Protein 6W80 (pdb70)

Structure (mmCIF, N/CA/C/O backbone):
data_6W80
#
_entry.id   6W80
#
_cell.length_a   60.280
_cell.length_b   60.280
_cell.length_c   367.220
_cell.angle_alpha   90.000
_cell.angle_beta   90.000
_cell.angle_gamma   120.000
#
_symmetry.space_group_name_H-M   'P 65 2 2'
#
loop_
_entity.id
_entity.type
_entity.pdbx_description
1 polymer 'Glutamate-1-semialdehyde 2,1-aminomutase'
2 non-polymer "PYRIDOXAL-5'-PHOSPHATE"
3 water water
#
loop_
_atom_site.group_PDB
_atom_site.id
_atom_site.type_symbol
_atom_site.label_atom_id
_atom_site.label_alt_id
_atom_site.label_comp_id
_atom_site.label_asym_id
_atom_site.label_entity_id
_atom_site.label_seq_id
_atom_site.pdbx_PDB_ins_code
_atom_site.Cartn_x
_atom_site.Cartn_y
_atom_site.Cartn_z
_atom_site.occupancy
_atom_site.B_iso_or_equiv
_atom_site.auth_seq_id
_atom_site.auth_comp_id
_atom_site.auth_asym_id
_atom_site.auth_atom_id
_atom_site.pdbx_PDB_model_num
ATOM 1 N N . ALA A 1 2 ? -33.94425 -27.24061 -0.08973 1.000 49.23869 -6 ALA A N 1
ATOM 2 C CA . ALA A 1 2 ? -33.05541 -27.16260 -1.24370 1.000 46.06739 -6 ALA A CA 1
ATOM 3 C C . ALA A 1 2 ? -33.75593 -27.61547 -2.52665 1.000 47.25281 -6 ALA A C 1
ATOM 4 O O . ALA A 1 2 ? -34.71625 -28.38588 -2.47710 1.000 46.09211 -6 ALA A O 1
ATOM 6 N N . HIS A 1 3 ? -33.25190 -27.13223 -3.67022 1.000 41.44045 -5 HIS A N 1
ATOM 7 C CA . HIS A 1 3 ? -33.89863 -27.37829 -4.96047 1.000 42.19230 -5 HIS A CA 1
ATOM 8 C C . HIS A 1 3 ? -34.07258 -28.86432 -5.24461 1.000 42.16267 -5 HIS A C 1
ATOM 9 O O . HIS A 1 3 ? -35.05257 -29.25829 -5.88757 1.000 44.67652 -5 HIS A O 1
ATOM 16 N N . HIS A 1 4 ? -33.13658 -29.69748 -4.79887 1.000 43.54769 -4 HIS A N 1
ATOM 17 C CA . HIS A 1 4 ? -33.20538 -31.13747 -5.00868 1.000 49.34812 -4 HIS A CA 1
ATOM 18 C C . HIS A 1 4 ? -33.64134 -31.82063 -3.71873 1.000 47.23121 -4 HIS A C 1
ATOM 19 O O . HIS A 1 4 ? -33.15423 -31.48624 -2.63399 1.000 47.40388 -4 HIS A O 1
ATOM 26 N N . HIS A 1 5 ? -34.56149 -32.77924 -3.83905 1.000 46.21462 -3 HIS A N 1
ATOM 27 C CA . HIS A 1 5 ? -34.92314 -33.61422 -2.70029 1.000 47.17277 -3 HIS A CA 1
ATOM 28 C C . HIS A 1 5 ? -34.16340 -34.92856 -2.66644 1.000 59.51010 -3 HIS A C 1
ATOM 29 O O . HIS A 1 5 ? -33.99408 -35.49693 -1.58647 1.000 65.73351 -3 HIS A O 1
ATOM 36 N N . HIS A 1 6 ? -33.69541 -35.41213 -3.81514 1.000 59.36061 -2 HIS A N 1
ATOM 37 C CA . HIS A 1 6 ? -32.92805 -36.65122 -3.88641 1.000 61.87229 -2 HIS A CA 1
ATOM 38 C C . HIS A 1 6 ? -31.48940 -36.42630 -3.42378 1.000 63.04162 -2 HIS A C 1
ATOM 39 O O . HIS A 1 6 ? -30.72997 -37.37644 -3.23124 1.000 62.70378 -2 HIS A O 1
ATOM 46 N N . MET A 1 9 ? -27.75828 -31.59212 0.30377 1.000 56.21180 1 MET A N 1
ATOM 47 C CA . MET A 1 9 ? -26.56800 -30.83305 -0.07099 1.000 56.16221 1 MET A CA 1
ATOM 48 C C . MET A 1 9 ? -26.19509 -30.99586 -1.53810 1.000 58.17564 1 MET A C 1
ATOM 49 O O . MET A 1 9 ? -25.02662 -31.22258 -1.85859 1.000 66.19179 1 MET A O 1
ATOM 54 N N . ASN A 1 10 ? -27.16976 -30.89398 -2.43492 1.000 45.95701 2 ASN A N 1
ATOM 55 C CA . ASN A 1 10 ? -26.82272 -30.71191 -3.83322 1.000 35.89963 2 ASN A CA 1
ATOM 56 C C . ASN A 1 10 ? -26.14954 -29.35354 -3.99901 1.000 32.59707 2 ASN A C 1
ATOM 57 O O . ASN A 1 10 ? -26.54888 -28.36076 -3.38127 1.000 34.82262 2 ASN A O 1
ATOM 59 N N . HIS A 1 11 ? -25.10953 -29.31383 -4.82124 1.000 28.88380 3 HIS A N 1
ATOM 60 C CA . HIS A 1 11 ? -24.40115 -28.07084 -5.08433 1.000 26.32392 3 HIS A CA 1
ATOM 61 C C . HIS A 1 11 ? -24.33926 -27.76357 -6.57798 1.000 23.39776 3 HIS A C 1
ATOM 62 O O . HIS A 1 11 ? -23.40162 -27.12530 -7.03744 1.000 24.37371 3 HIS A O 1
ATOM 69 N N . ASP A 1 12 ? -25.34922 -28.18664 -7.35116 1.000 22.87730 4 ASP A N 1
ATOM 70 C CA . ASP A 1 12 ? -25.30592 -27.99728 -8.80258 1.000 23.03789 4 ASP A CA 1
ATOM 71 C C . ASP A 1 12 ? -25.19935 -26.52631 -9.19107 1.000 20.78265 4 ASP A C 1
ATOM 72 O O . ASP A 1 12 ? -24.45384 -26.17432 -10.11764 1.000 20.43866 4 ASP A O 1
ATOM 77 N N . GLN A 1 13 ? -25.97494 -25.65675 -8.53664 1.000 20.46677 5 GLN A N 1
ATOM 78 C CA . GLN A 1 13 ? -25.97229 -24.25746 -8.93852 1.000 18.76490 5 GLN A CA 1
ATOM 79 C C . GLN A 1 13 ? -24.66323 -23.58540 -8.53980 1.000 17.19704 5 GLN A C 1
ATOM 80 O O . GLN A 1 13 ? -24.09843 -22.79233 -9.30794 1.000 18.98200 5 GLN A O 1
ATOM 86 N N . SER A 1 14 ? -24.14941 -23.90700 -7.34948 1.000 18.51924 6 SER A N 1
ATOM 87 C CA . SER A 1 14 ? -22.84757 -23.38290 -6.95933 1.000 16.63063 6 SER A CA 1
ATOM 88 C C . SER A 1 14 ? -21.76081 -23.87685 -7.89590 1.000 16.70429 6 SER A C 1
ATOM 89 O O . SER A 1 14 ? -20.88257 -23.10600 -8.29073 1.000 19.33019 6 SER A O 1
ATOM 92 N N . HIS A 1 15 ? -21.80688 -25.16161 -8.26736 1.000 19.32215 7 HIS A N 1
ATOM 93 C CA . HIS A 1 15 ? -20.79577 -25.70611 -9.16747 1.000 19.68230 7 HIS A CA 1
ATOM 94 C C . HIS A 1 15 ? -20.79219 -24.98799 -10.50906 1.000 19.70209 7 HIS A C 1
ATOM 95 O O . HIS A 1 15 ? -19.72543 -24.65934 -11.03630 1.000 20.20965 7 HIS A O 1
ATOM 102 N N . ALA A 1 16 ? -21.97659 -24.72822 -11.07706 1.000 18.86109 8 ALA A N 1
ATOM 103 C CA . ALA A 1 16 ? -22.04571 -24.02467 -12.35477 1.000 19.41058 8 ALA A CA 1
ATOM 104 C C . ALA A 1 16 ? -21.47216 -22.61728 -12.21807 1.000 17.59203 8 ALA A C 1
ATOM 105 O O . ALA A 1 16 ? -20.71189 -22.15604 -13.07998 1.000 20.52731 8 ALA A O 1
ATOM 107 N N . LEU A 1 17 ? -21.82921 -21.91744 -11.13786 1.000 17.26354 9 LEU A N 1
ATOM 108 C CA . LEU A 1 17 ? -21.29566 -20.57673 -10.94005 1.000 18.18088 9 LEU A CA 1
ATOM 109 C C . LEU A 1 17 ? -19.79419 -20.61321 -10.72490 1.000 17.19669 9 LEU A C 1
ATOM 110 O O . LEU A 1 17 ? -19.06800 -19.78092 -11.27897 1.000 17.41497 9 LEU A O 1
ATOM 115 N N . PHE A 1 18 ? -19.30634 -21.56565 -9.92351 1.000 16.61031 10 PHE A N 1
ATOM 116 C CA . PHE A 1 18 ? -17.87517 -21.62009 -9.65022 1.000 17.19697 10 PHE A CA 1
ATOM 117 C C . PHE A 1 18 ? -17.07639 -21.95386 -10.90658 1.000 16.08702 10 PHE A C 1
ATOM 118 O O . PHE A 1 18 ? -16.00069 -21.38749 -11.13078 1.000 17.79133 10 PHE A O 1
ATOM 126 N N . SER A 1 19 ? -17.59866 -22.82902 -11.76295 1.000 17.51108 11 SER A N 1
ATOM 127 C CA A SER A 1 19 ? -16.88946 -23.15612 -12.99629 0.417 19.77119 11 SER A CA 1
ATOM 128 C CA B SER A 1 19 ? -16.88744 -23.15707 -12.99590 0.583 20.04980 11 SER A CA 1
ATOM 129 C C . SER A 1 19 ? -16.74824 -21.92888 -13.88460 1.000 18.30229 11 SER A C 1
ATOM 130 O O . SER A 1 19 ? -15.68415 -21.69947 -14.48132 1.000 21.21308 11 SER A O 1
ATOM 135 N N . ARG A 1 20 ? -17.81895 -21.13462 -13.99723 1.000 19.36658 12 ARG A N 1
ATOM 136 C CA . ARG A 1 20 ? -17.72492 -19.89947 -14.75909 1.000 19.99096 12 ARG A CA 1
ATOM 137 C C . ARG A 1 20 ? -16.77153 -18.92732 -14.08501 1.000 16.68158 12 ARG A C 1
ATOM 138 O O . ARG A 1 20 ? -15.96084 -18.27422 -14.75229 1.000 18.96410 12 ARG A O 1
ATOM 146 N N . ALA A 1 21 ? -16.83922 -18.83635 -12.75386 1.000 17.17516 13 ALA A N 1
ATOM 147 C CA . ALA A 1 21 ? -16.01641 -17.86831 -12.04014 1.000 16.34562 13 ALA A CA 1
ATOM 148 C C . ALA A 1 21 ? -14.53841 -18.16228 -12.21367 1.000 16.15066 13 ALA A C 1
ATOM 149 O O . ALA A 1 21 ? -13.72626 -17.23944 -12.28995 1.000 15.14627 13 ALA A O 1
ATOM 151 N N . GLN A 1 22 ? -14.16237 -19.44691 -12.28988 1.000 16.19771 14 GLN A N 1
ATOM 152 C CA . GLN A 1 22 ? -12.74455 -19.77521 -12.39603 1.000 16.72119 14 GLN A CA 1
ATOM 153 C C . GLN A 1 22 ? -12.12301 -19.23106 -13.67298 1.000 17.26729 14 GLN A C 1
ATOM 154 O O . GLN A 1 22 ? -10.90801 -19.02456 -13.72397 1.000 18.43210 14 GLN A O 1
ATOM 160 N N . GLN A 1 23 ? -12.93105 -19.01669 -14.71916 1.000 17.98993 15 GLN A N 1
ATOM 161 C CA . GLN A 1 23 ? -12.42540 -18.46467 -15.97360 1.000 20.15209 15 GLN A CA 1
ATOM 162 C C . GLN A 1 23 ? -12.28745 -16.95209 -15.92517 1.000 17.04643 15 GLN A C 1
ATOM 163 O O . GLN A 1 23 ? -11.55800 -16.38030 -16.74343 1.000 19.93595 15 GLN A O 1
ATOM 169 N N . LEU A 1 24 ? -12.93879 -16.30250 -14.96703 1.000 15.81741 16 LEU A N 1
ATOM 170 C CA . LEU A 1 24 ? -13.12213 -14.86371 -14.97955 1.000 15.34057 16 LEU A CA 1
ATOM 171 C C . LEU A 1 24 ? -12.48085 -14.14015 -13.81168 1.000 14.22289 16 LEU A C 1
ATOM 172 O O . LEU A 1 24 ? -12.21754 -12.93721 -13.93794 1.000 15.56405 16 LEU A O 1
ATOM 177 N N . LEU A 1 25 ? -12.20706 -14.83274 -12.69997 1.000 14.66474 17 LEU A N 1
ATOM 178 C CA . LEU A 1 25 ? -11.61743 -14.28089 -11.47691 1.000 14.89939 17 LEU A CA 1
ATOM 179 C C . LEU A 1 25 ? -10.46867 -15.19880 -11.07136 1.000 15.66095 17 LEU A C 1
ATOM 180 O O . LEU A 1 25 ? -10.57962 -16.42787 -11.26673 1.000 15.60662 17 LEU A O 1
ATOM 185 N N . PRO A 1 26 ? -9.36272 -14.67253 -10.51389 1.000 14.79850 18 PRO A N 1
ATOM 186 C CA . PRO A 1 26 ? -8.27254 -15.58247 -10.10446 1.000 15.25551 18 PRO A CA 1
ATOM 187 C C . PRO A 1 26 ? -8.75463 -16.55895 -9.04995 1.000 14.84883 18 PRO A C 1
ATOM 188 O O . PRO A 1 26 ? -9.21530 -16.15846 -7.97441 1.000 15.26632 18 PRO A O 1
ATOM 192 N N . GLY A 1 27 ? -8.64635 -17.84812 -9.36911 1.000 16.14258 19 GLY A N 1
ATOM 193 C CA . GLY A 1 27 ? -9.13354 -18.86942 -8.46597 1.000 14.63962 19 GLY A CA 1
ATOM 194 C C . GLY A 1 27 ? -10.64054 -18.89683 -8.32909 1.000 14.88131 19 GLY A C 1
ATOM 195 O O . GLY A 1 27 ? -11.15980 -19.56359 -7.42599 1.000 17.23350 19 GLY A O 1
ATOM 196 N N . GLY A 1 28 ? -11.36391 -18.17296 -9.18889 1.000 16.00847 20 GLY A N 1
ATOM 197 C CA . GLY A 1 28 ? -12.81436 -18.11747 -9.11352 1.000 15.73142 20 GLY A CA 1
ATOM 198 C C . GLY A 1 28 ? -13.38887 -17.25526 -8.00827 1.000 16.41591 20 GLY A C 1
ATOM 199 O O . GLY A 1 28 ? -14.60322 -17.33359 -7.74243 1.000 17.22266 20 GLY A O 1
ATOM 200 N N . VAL A 1 29 ? -12.56394 -16.43591 -7.33899 1.000 14.48487 21 VAL A N 1
ATOM 201 C CA . VAL A 1 29 ? -13.00150 -15.68556 -6.16499 1.000 15.06835 21 VAL A CA 1
ATOM 202 C C . VAL A 1 29 ? -12.40809 -14.28866 -6.16042 1.000 13.89147 21 VAL A C 1
ATOM 203 O O . VAL A 1 29 ? -11.40343 -14.00056 -6.82185 1.000 15.09614 21 VAL A O 1
ATOM 207 N N . ASN A 1 30 ? -13.03078 -13.41726 -5.37061 1.000 15.47540 22 ASN A N 1
ATOM 208 C CA . ASN A 1 30 ? -12.48171 -12.08785 -5.14547 1.000 13.85955 22 ASN A CA 1
ATOM 209 C C . ASN A 1 30 ? -11.73501 -11.96478 -3.82960 1.000 13.56014 22 ASN A C 1
ATOM 210 O O . ASN A 1 30 ? -11.21067 -10.88948 -3.53576 1.000 16.05661 22 ASN A O 1
ATOM 215 N N . SER A 1 31 ? -11.67988 -13.03630 -3.02069 1.000 13.29868 23 SER A N 1
ATOM 216 C CA . SER A 1 31 ? -10.78911 -13.02288 -1.90217 1.000 15.37837 23 SER A CA 1
ATOM 217 C C . SER A 1 31 ? -10.37948 -14.47544 -1.66351 1.000 15.14893 23 SER A C 1
ATOM 218 O O . SER A 1 31 ? -11.25578 -15.35132 -1.64936 1.000 14.59679 23 SER A O 1
ATOM 221 N N . PRO A 1 32 ? -9.08158 -14.74540 -1.47663 1.000 14.05140 24 PRO A N 1
ATOM 222 C CA . PRO A 1 32 ? -8.58318 -16.13275 -1.47442 1.000 14.59221 24 PRO A CA 1
ATOM 223 C C . PRO A 1 32 ? -9.30352 -17.11188 -0.56128 1.000 15.13017 24 PRO A C 1
ATOM 224 O O . PRO A 1 32 ? -9.57433 -18.23694 -1.00584 1.000 16.60412 24 PRO A O 1
ATOM 228 N N . VAL A 1 33 ? -9.61885 -16.74421 0.69032 1.000 14.89847 25 VAL A N 1
ATOM 229 C CA . VAL A 1 33 ? -10.20830 -17.71338 1.62355 1.000 16.53198 25 VAL A CA 1
ATOM 230 C C . VAL A 1 33 ? -11.50513 -18.30468 1.07488 1.000 17.12693 25 VAL A C 1
ATOM 231 O O . VAL A 1 33 ? -11.88602 -19.45001 1.39752 1.000 16.91152 25 VAL A O 1
ATOM 235 N N . ARG A 1 34 ? -12.19751 -17.54765 0.22894 1.000 15.66822 26 ARG A N 1
ATOM 236 C CA . ARG A 1 34 ? -13.47668 -17.99510 -0.29165 1.000 15.08081 26 ARG A CA 1
ATOM 237 C C . ARG A 1 34 ? -13.35781 -19.21993 -1.18738 1.000 13.92982 26 ARG A C 1
ATOM 238 O O . ARG A 1 34 ? -14.37216 -19.88252 -1.43439 1.000 15.29307 26 ARG A O 1
ATOM 246 N N . ALA A 1 35 ? -12.16978 -19.50748 -1.72379 1.000 14.03210 27 ALA A N 1
ATOM 247 C CA . ALA A 1 35 ? -11.98955 -20.61781 -2.65628 1.000 15.15798 27 ALA A CA 1
ATOM 248 C C . ALA A 1 35 ? -11.96341 -21.97662 -1.96812 1.000 17.64703 27 ALA A C 1
ATOM 249 O O . ALA A 1 35 ? -11.90547 -22.99890 -2.65339 1.000 19.82121 27 ALA A O 1
ATOM 251 N N . PHE A 1 36 ? -11.99884 -22.02117 -0.63756 1.000 15.98331 28 PHE A N 1
ATOM 252 C CA . PHE A 1 36 ? -12.02277 -23.28211 0.10947 1.000 17.48015 28 PHE A CA 1
ATOM 253 C C . PHE A 1 36 ? -10.75539 -24.10184 -0.07745 1.000 18.95884 28 PHE A C 1
ATOM 254 O O . PHE A 1 36 ? -10.78636 -25.30655 0.12591 1.000 22.08503 28 PHE A O 1
ATOM 262 N N . LYS A 1 37 ? -9.64621 -23.50905 -0.50206 1.000 19.14966 29 LYS A N 1
ATOM 263 C CA . LYS A 1 37 ? -8.47130 -24.33054 -0.76816 1.000 20.31516 29 LYS A CA 1
ATOM 264 C C . LYS A 1 37 ? -7.91357 -24.93877 0.50496 1.000 21.68158 29 LYS A C 1
ATOM 265 O O . LYS A 1 37 ? -7.30793 -26.01004 0.44900 1.000 22.87342 29 LYS A O 1
ATOM 271 N N . SER A 1 38 ? -8.09751 -24.28504 1.65425 1.000 23.54321 30 SER A N 1
ATOM 272 C CA A SER A 1 38 ? -7.58378 -24.84134 2.90075 0.364 26.95689 30 SER A CA 1
ATOM 273 C CA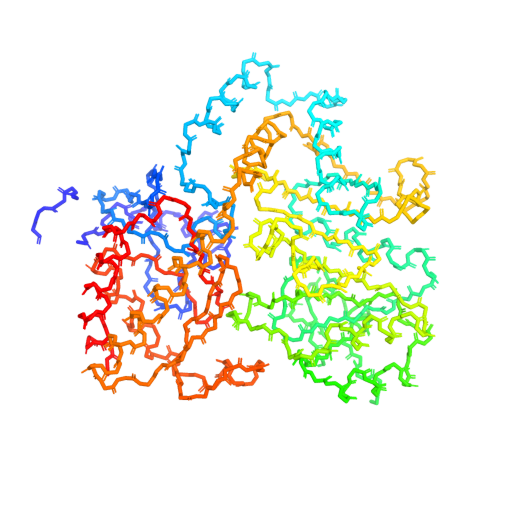 B SER A 1 38 ? -7.57993 -24.84543 2.89788 0.316 26.74756 30 SER A CA 1
ATOM 274 C CA C SER A 1 38 ? -7.58955 -24.83702 2.90688 0.320 26.92971 30 SER A CA 1
ATOM 275 C C . SER A 1 38 ? -8.34152 -26.10137 3.29569 1.000 24.07841 30 SER A C 1
ATOM 276 O O . SER A 1 38 ? -7.74424 -27.05834 3.79775 1.000 30.89056 30 SER A O 1
ATOM 283 N N . VAL A 1 39 ? -9.65781 -26.12474 3.07283 1.000 21.51044 31 VAL A N 1
ATOM 284 C CA . VAL A 1 39 ? -10.47598 -27.25021 3.51543 1.000 20.43903 31 VAL A CA 1
ATOM 285 C C . VAL A 1 39 ? -10.72436 -28.29114 2.42724 1.000 22.65495 31 VAL A C 1
ATOM 286 O O . VAL A 1 39 ? -11.22072 -29.38616 2.74025 1.000 24.61724 31 VAL A O 1
ATOM 290 N N . GLY A 1 40 ? -10.41299 -27.98572 1.17307 1.000 23.24322 32 GLY A N 1
ATOM 291 C CA . GLY A 1 40 ? -10.73183 -28.83765 0.05096 1.000 21.88554 32 GLY A CA 1
ATOM 292 C C . GLY A 1 40 ? -12.16646 -28.65465 -0.41417 1.000 20.65667 32 GLY A C 1
ATOM 293 O O . GLY A 1 40 ? -13.02431 -28.12920 0.29561 1.000 26.50438 32 GLY A O 1
ATOM 294 N N . GLY A 1 41 ? -12.42513 -29.09574 -1.62979 1.000 22.95962 33 GLY A N 1
ATOM 295 C CA . GLY A 1 41 ? -13.74851 -28.93610 -2.20316 1.000 23.71764 33 GLY A CA 1
ATOM 296 C C . GLY A 1 41 ? -13.94703 -27.57435 -2.84896 1.000 23.42314 33 GLY A C 1
ATOM 297 O O . GLY A 1 41 ? -13.02313 -26.76849 -3.00151 1.000 27.98432 33 GLY A O 1
ATOM 298 N N . GLU A 1 42 ? -15.20021 -27.31581 -3.23344 1.000 24.13292 34 GLU A N 1
ATOM 299 C CA . GLU A 1 42 ? -15.59871 -26.07421 -3.86813 1.000 22.96801 34 GLU A CA 1
ATOM 300 C C . GLU A 1 42 ? -16.49564 -25.27148 -2.93503 1.000 21.13795 34 GLU A C 1
ATOM 301 O O . GLU A 1 42 ? -17.29659 -25.84250 -2.18582 1.000 20.56624 34 GLU A O 1
ATOM 307 N N . PRO A 1 43 ? -16.40006 -23.94598 -2.96953 1.000 18.55712 35 PRO A N 1
ATOM 308 C CA . PRO A 1 43 ? -17.27711 -23.12407 -2.13472 1.000 15.98841 35 PRO A CA 1
ATOM 309 C C . PRO A 1 43 ? -18.70622 -23.16947 -2.66198 1.000 16.12027 35 PRO A C 1
ATOM 310 O O . PRO A 1 43 ? -18.95951 -23.45217 -3.83630 1.000 19.00726 35 PRO A O 1
ATOM 314 N N . PHE A 1 44 ? -19.65012 -22.83727 -1.78443 1.000 15.95468 36 PHE A N 1
ATOM 315 C CA . PHE A 1 44 ? -21.00873 -22.55904 -2.22994 1.000 15.17597 36 PHE A CA 1
ATOM 316 C C . PHE A 1 44 ? -21.17448 -21.05969 -2.49363 1.000 15.24642 36 PHE A C 1
ATOM 317 O O . PHE A 1 44 ? -20.51097 -20.20795 -1.87732 1.000 17.67966 36 PHE A O 1
ATOM 325 N N . PHE A 1 45 ? -22.05241 -20.74349 -3.43181 1.000 16.31052 37 PHE A N 1
ATOM 326 C CA . PHE A 1 45 ? -22.42697 -19.36562 -3.70555 1.000 14.25176 37 PHE A CA 1
ATOM 327 C C . PHE A 1 45 ? -23.65641 -19.02810 -2.87771 1.000 14.51508 37 PHE A C 1
ATOM 328 O O . PHE A 1 45 ? -24.55036 -19.85792 -2.71628 1.000 16.56873 37 PHE A O 1
ATOM 336 N N . VAL A 1 46 ? -23.69049 -17.81278 -2.33834 1.000 15.24598 38 VAL A N 1
ATOM 337 C CA . VAL A 1 46 ? -24.75453 -17.38765 -1.43408 1.000 15.56980 38 VAL A CA 1
ATOM 338 C C . VAL A 1 46 ? -25.82027 -16.63344 -2.21501 1.000 16.33950 38 VAL A C 1
ATOM 339 O O . VAL A 1 46 ? -25.50670 -15.74004 -3.00508 1.000 16.99773 38 VAL A O 1
ATOM 343 N N . GLU A 1 47 ? -27.08364 -17.01550 -2.00872 1.000 15.81636 39 GLU A N 1
ATOM 344 C CA . GLU A 1 47 ? -28.22723 -16.28058 -2.52139 1.000 17.06540 39 GLU A CA 1
ATOM 345 C C . GLU A 1 47 ? -28.60994 -15.13704 -1.58740 1.000 18.61956 39 GLU A C 1
ATOM 346 O O . GLU A 1 47 ? -28.87833 -14.02140 -2.04075 1.000 18.66009 39 GLU A O 1
ATOM 352 N N . ARG A 1 48 ? -28.69962 -15.40936 -0.28635 1.000 16.82531 40 ARG A N 1
ATOM 353 C CA . ARG A 1 48 ? -29.10504 -14.37960 0.66722 1.000 15.41030 40 ARG A CA 1
ATOM 354 C C . ARG A 1 48 ? -28.68293 -14.81662 2.05625 1.000 16.08601 40 ARG A C 1
ATOM 355 O O . ARG A 1 48 ? -28.30454 -15.96803 2.28408 1.000 16.26223 40 ARG A O 1
ATOM 363 N N . ALA A 1 49 ? -28.81144 -13.89250 2.99703 1.000 16.03316 41 ALA A N 1
ATOM 364 C CA . ALA A 1 49 ? -28.38194 -14.09005 4.37118 1.000 15.83954 41 ALA A CA 1
ATOM 365 C C . ALA A 1 49 ? -29.43143 -13.44749 5.25659 1.000 16.56761 41 ALA A C 1
ATOM 366 O O . ALA A 1 49 ? -29.92789 -12.37008 4.93161 1.000 16.98830 41 ALA A O 1
ATOM 368 N N . ASP A 1 50 ? -29.76793 -14.09793 6.37511 1.000 16.16097 42 ASP A N 1
ATOM 369 C CA . ASP A 1 50 ? -30.80534 -13.53908 7.24155 1.000 16.96568 42 ASP A CA 1
ATOM 370 C C . ASP A 1 50 ? -30.66681 -14.10725 8.64884 1.000 17.86640 42 ASP A C 1
ATOM 371 O O . ASP A 1 50 ? -30.63147 -15.32385 8.82047 1.000 18.10303 42 ASP A O 1
ATOM 376 N N . GLY A 1 51 ? -30.61691 -13.23089 9.64791 1.000 17.02887 43 GLY A N 1
ATOM 377 C CA . GLY A 1 51 ? -30.48999 -13.70605 11.01499 1.000 17.59179 43 GLY A CA 1
ATOM 378 C C . GLY A 1 51 ? -29.21125 -14.50459 11.19418 1.000 17.05701 43 GLY A C 1
ATOM 379 O O . GLY A 1 51 ? -28.09571 -14.03801 10.91653 1.000 16.88987 43 GLY A O 1
ATOM 380 N N . ALA A 1 52 ? -29.36129 -15.72710 11.68377 1.000 17.02471 44 ALA A N 1
ATOM 381 C CA . ALA A 1 52 ? -28.23581 -16.61654 11.91981 1.000 16.46845 44 ALA A CA 1
ATOM 382 C C . ALA A 1 52 ? -27.81760 -17.40332 10.68360 1.000 17.40653 44 ALA A C 1
ATOM 383 O O . ALA A 1 52 ? -26.91642 -18.24022 10.79502 1.000 18.66829 44 ALA A O 1
ATOM 385 N N . TYR A 1 53 ? -28.44183 -17.18017 9.52143 1.000 17.58596 45 TYR A N 1
ATOM 386 C CA . TYR A 1 53 ? -28.38149 -18.14823 8.42898 1.000 17.01583 45 TYR A CA 1
ATOM 387 C C . TYR A 1 53 ? -27.81898 -17.57834 7.13733 1.000 16.54845 45 TYR A C 1
ATOM 388 O O . TYR A 1 53 ? -28.07691 -16.42167 6.78205 1.000 16.86391 45 TYR A O 1
ATOM 397 N N . LEU A 1 54 ? -27.08741 -18.42628 6.41753 1.000 16.93051 46 LEU A N 1
ATOM 398 C CA . LEU A 1 54 ? -26.80916 -18.21290 5.00182 1.000 15.66410 46 LEU A CA 1
ATOM 399 C C . LEU A 1 54 ? -27.68387 -19.16069 4.20077 1.000 16.75642 46 LEU A C 1
ATOM 400 O O . LEU A 1 54 ? -27.89839 -20.31028 4.60156 1.000 18.56971 46 LEU A O 1
ATOM 405 N N . TYR A 1 55 ? -28.16276 -18.68565 3.05775 1.000 17.75002 47 TYR A N 1
ATOM 406 C CA . TYR A 1 55 ? -28.91978 -19.51320 2.12506 1.000 17.88748 47 TYR A CA 1
ATOM 407 C C . TYR A 1 55 ? -28.15008 -19.54987 0.81449 1.000 18.34549 47 TYR A C 1
ATOM 408 O O . TYR A 1 55 ? -27.91418 -18.49882 0.21141 1.000 19.14101 47 TYR A O 1
ATOM 417 N N . ASP A 1 56 ? -27.72208 -20.73837 0.40072 1.000 17.73141 48 ASP A N 1
ATOM 418 C CA . ASP A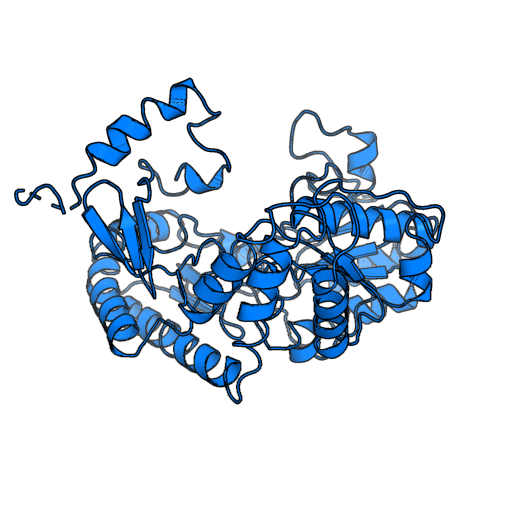 1 56 ? -26.96862 -20.83371 -0.84275 1.000 17.15600 48 ASP A CA 1
ATOM 419 C C . ASP A 1 56 ? -27.87956 -20.90241 -2.08090 1.000 18.15469 48 ASP A C 1
ATOM 420 O O . ASP A 1 56 ? -29.10089 -21.00522 -1.99573 1.000 18.46745 48 ASP A O 1
ATOM 425 N N . VAL A 1 57 ? -27.25409 -20.82781 -3.25524 1.000 18.41239 49 VAL A N 1
ATOM 426 C CA . VAL A 1 57 ? -27.99959 -20.78717 -4.51188 1.000 19.04915 49 VAL A CA 1
ATOM 427 C C . VAL A 1 57 ? -28.64302 -22.12306 -4.85708 1.000 20.15835 49 VAL A C 1
ATOM 428 O O . VAL A 1 57 ? -29.42538 -22.20090 -5.80956 1.000 20.88301 49 VAL A O 1
ATOM 432 N N . ASP A 1 58 ? -28.33652 -23.17263 -4.11752 1.000 18.47694 50 ASP A N 1
ATOM 433 C CA . ASP A 1 58 ? -28.98727 -24.46379 -4.27665 1.000 19.94617 50 ASP A CA 1
ATOM 434 C C . ASP A 1 58 ? -30.12122 -24.66554 -3.29015 1.000 22.46101 50 ASP A C 1
ATOM 435 O O . ASP A 1 58 ? -30.72671 -25.73912 -3.27621 1.000 23.32779 50 ASP A O 1
ATOM 440 N N . GLY A 1 59 ? -30.43583 -23.65373 -2.47898 1.000 22.60940 51 GLY A N 1
ATOM 441 C CA . GLY A 1 59 ? -31.48788 -23.74810 -1.48667 1.000 22.00321 51 GLY A CA 1
ATOM 442 C C . GLY A 1 59 ? -31.08380 -24.31276 -0.13351 1.000 19.85898 51 GLY A C 1
ATOM 443 O O . GLY A 1 59 ? -31.96147 -24.55833 0.70022 1.000 24.75757 51 GLY A O 1
ATOM 444 N N . ASN A 1 60 ? -29.79886 -24.55641 0.10812 1.000 21.78233 52 ASN A N 1
ATOM 445 C CA . ASN A 1 60 ? -29.36293 -25.08652 1.39533 1.000 19.30572 52 ASN A CA 1
ATOM 446 C C . ASN A 1 60 ? -29.19247 -23.95510 2.40322 1.000 20.61833 52 ASN A C 1
ATOM 447 O O . ASN A 1 60 ? -28.65856 -22.89579 2.07883 1.000 21.90418 52 ASN A O 1
ATOM 452 N N . ARG A 1 61 ? -29.62488 -24.19062 3.63836 1.000 20.51163 53 ARG A N 1
ATOM 453 C CA . ARG A 1 61 ? -29.51323 -23.21502 4.71822 1.000 18.76657 53 ARG A CA 1
ATOM 454 C C . ARG A 1 61 ? -28.43249 -23.66359 5.69296 1.000 18.20734 53 ARG A C 1
ATOM 455 O O . ARG A 1 61 ? -28.40616 -24.83408 6.10131 1.000 22.02695 53 ARG A O 1
ATOM 463 N N . TYR A 1 62 ? -27.56591 -22.72978 6.09053 1.000 17.01267 54 TYR A N 1
ATOM 464 C CA . TYR A 1 62 ? -26.50232 -23.00817 7.05339 1.000 16.61001 54 TYR A CA 1
ATOM 465 C C . TYR A 1 62 ? -26.60010 -22.03876 8.22082 1.000 16.64569 54 TYR A C 1
ATOM 466 O O . TYR A 1 62 ? -26.67812 -20.82073 8.01667 1.000 16.78447 54 TYR A O 1
ATOM 475 N N . ILE A 1 63 ? -26.50909 -22.56521 9.44386 1.000 16.52052 55 ILE A N 1
ATOM 476 C CA . ILE A 1 63 ? -26.17815 -21.70102 10.58028 1.000 15.71826 55 ILE A CA 1
ATOM 477 C C . ILE A 1 63 ? -24.75752 -21.18720 10.38796 1.000 14.44623 55 ILE A C 1
ATOM 478 O O . ILE A 1 63 ? -23.83145 -21.96974 10.13908 1.000 17.83439 55 ILE A O 1
ATOM 483 N N . ASP A 1 64 ? -24.57607 -19.86742 10.48941 1.000 15.93181 56 ASP A N 1
ATOM 484 C CA . ASP A 1 64 ? -23.37157 -19.18610 10.03686 1.000 15.95575 56 ASP A CA 1
ATOM 485 C C . ASP A 1 64 ? -22.58508 -18.70526 11.24755 1.000 16.21931 56 ASP A C 1
ATOM 486 O O . ASP A 1 64 ? -23.08563 -17.88077 12.01765 1.000 16.67947 56 ASP A O 1
ATOM 491 N N . TYR A 1 65 ? -21.35226 -19.20027 11.40432 1.000 14.48025 57 TYR A N 1
ATOM 492 C CA . TYR A 1 65 ? -20.39096 -18.66743 12.37563 1.000 15.25579 57 TYR A CA 1
ATOM 493 C C . TYR A 1 65 ? -19.27126 -17.83524 11.74128 1.000 16.01594 57 TYR A C 1
ATOM 494 O O . TYR A 1 65 ? -18.27408 -17.51902 12.40928 1.000 18.26802 57 TYR A O 1
ATOM 503 N N . VAL A 1 66 ? -19.41811 -17.47214 10.47577 1.000 14.80496 58 VAL A N 1
ATOM 504 C CA . VAL A 1 66 ? -18.52308 -16.53167 9.80505 1.000 14.42898 58 VAL A CA 1
ATOM 505 C C . VAL A 1 66 ? -19.06321 -15.11357 9.85727 1.000 13.34163 58 VAL A C 1
ATOM 506 O O . VAL A 1 66 ? -18.30092 -14.17890 10.05563 1.000 15.03869 58 VAL A O 1
ATOM 510 N N . GLY A 1 67 ? -20.36592 -14.91436 9.68342 1.000 14.65211 59 GLY A N 1
ATOM 511 C CA . GLY A 1 67 ? -20.93755 -13.58384 9.87239 1.000 16.60638 59 GLY A CA 1
ATOM 512 C C . GLY A 1 67 ? -20.32360 -12.55994 8.95374 1.000 14.29619 59 GLY A C 1
ATOM 513 O O . GLY A 1 67 ? -20.07127 -11.42737 9.37401 1.000 15.39087 59 GLY A O 1
ATOM 514 N N . SER A 1 68 ? -20.04088 -12.96488 7.71420 1.000 15.36352 60 SER A N 1
ATOM 515 C CA A SER A 1 68 ? -19.35033 -12.12669 6.72640 0.546 15.92218 60 SER A CA 1
ATOM 516 C CA B SER A 1 68 ? -19.35148 -12.14929 6.72289 0.454 15.76317 60 SER A CA 1
ATOM 517 C C . SER A 1 68 ? -17.97385 -11.68658 7.20071 1.000 14.95246 60 SER A C 1
ATOM 518 O O . SER A 1 68 ? -17.45952 -10.66430 6.73334 1.000 15.45416 60 SER A O 1
ATOM 523 N N . TRP A 1 69 ? -17.37752 -12.47306 8.10962 1.000 14.98678 61 TRP A N 1
ATOM 524 C CA . TRP A 1 69 ? -16.04021 -12.26047 8.68140 1.000 14.75393 61 TRP A CA 1
ATOM 525 C C . TRP A 1 69 ? -16.04938 -11.20681 9.77408 1.000 17.10245 61 TRP A C 1
ATOM 526 O O . TRP A 1 69 ? -15.03847 -10.55013 9.99358 1.000 21.74180 61 TRP A O 1
ATOM 537 N N . GLY A 1 70 ? -17.16183 -11.02621 10.47744 1.000 15.18109 62 GLY A N 1
ATOM 538 C CA . GLY A 1 70 ? -17.15633 -10.11198 11.60493 1.000 15.30703 62 GLY A CA 1
ATOM 539 C C . GLY A 1 70 ? -18.19835 -9.01212 11.62504 1.000 13.45371 62 GLY A C 1
ATOM 540 O O . GLY A 1 70 ? -18.65635 -8.60550 12.69771 1.000 14.88816 62 GLY A O 1
ATOM 541 N N . PRO A 1 71 ? -18.59106 -8.46566 10.47179 1.000 13.54108 63 PRO A N 1
ATOM 542 C CA . PRO A 1 71 ? -19.54038 -7.34223 10.54766 1.000 13.83490 63 PRO A CA 1
ATOM 543 C C . PRO A 1 71 ? -20.87576 -7.69445 11.17911 1.000 12.86502 63 PRO A C 1
ATOM 544 O O . PRO A 1 71 ? -21.47693 -6.82640 11.82516 1.000 15.03066 63 PRO A O 1
ATOM 548 N N . MET A 1 72 ? -21.36651 -8.92747 11.02011 1.000 13.74746 64 MET A N 1
ATOM 549 C CA . MET A 1 72 ? -22.77043 -9.20791 11.32325 1.000 15.44614 64 MET A CA 1
ATOM 550 C C . MET A 1 72 ? -23.00380 -9.58406 12.78774 1.000 15.39790 64 MET A C 1
ATOM 551 O O . MET A 1 72 ? -23.59082 -10.63587 13.09987 1.000 16.01369 64 MET A O 1
ATOM 556 N N . ILE A 1 73 ? -22.53636 -8.72248 13.70249 1.000 14.93276 65 ILE A N 1
ATOM 557 C CA . ILE A 1 73 ? -22.63561 -9.06224 15.12213 1.000 15.17583 65 ILE A CA 1
ATOM 558 C C . ILE A 1 73 ? -24.07885 -9.04964 15.60122 1.000 15.67249 65 ILE A C 1
ATOM 559 O O . ILE A 1 73 ? -24.39125 -9.67644 16.61560 1.000 16.45799 65 ILE A O 1
ATOM 564 N N . VAL A 1 74 ? -24.96713 -8.35284 14.88685 1.000 15.89330 66 VAL A N 1
ATOM 565 C CA . VAL A 1 74 ? -26.39435 -8.34741 15.16631 1.000 15.87718 66 VAL A CA 1
ATOM 566 C C . VAL A 1 74 ? -27.14102 -9.34375 14.27980 1.000 16.53966 66 VAL A C 1
ATOM 567 O O . VAL A 1 74 ? -28.37428 -9.31568 14.21799 1.000 19.28295 66 VAL A O 1
ATOM 571 N N . GLY A 1 75 ? -26.41929 -10.24680 13.61883 1.000 17.28797 67 GLY A N 1
ATOM 572 C CA . GLY A 1 75 ? -27.00609 -11.14524 12.64777 1.000 17.00819 67 GLY A CA 1
ATOM 573 C C . GLY A 1 75 ? -27.06181 -10.49311 11.28014 1.000 16.37389 67 GLY A C 1
ATOM 574 O O . GLY A 1 75 ? -26.79978 -9.29753 11.10663 1.000 17.24463 67 GLY A O 1
ATOM 575 N N . HIS A 1 76 ? -27.36763 -11.30357 10.27820 1.000 16.23658 68 HIS A N 1
ATOM 576 C CA . HIS A 1 76 ? -27.53211 -10.81319 8.92334 1.000 15.68323 68 HIS A CA 1
ATOM 577 C C . HIS A 1 76 ? -28.86322 -10.10269 8.76841 1.000 15.37678 68 HIS A C 1
ATOM 578 O O . HIS A 1 76 ? -29.86660 -10.48487 9.37912 1.000 16.67809 68 HIS A O 1
ATOM 585 N N . ASN A 1 77 ? -28.88821 -9.11900 7.87002 1.000 16.15540 69 ASN A N 1
ATOM 586 C CA . ASN A 1 77 ? -30.14058 -8.51724 7.43334 1.000 16.27804 69 ASN A CA 1
ATOM 587 C C . ASN A 1 77 ? -30.97235 -8.01926 8.61170 1.000 17.27540 69 ASN A C 1
ATOM 588 O O . ASN A 1 77 ? -32.19121 -8.16241 8.62265 1.000 18.34210 69 ASN A O 1
ATOM 593 N N . HIS A 1 78 ? -30.32129 -7.39784 9.60601 1.000 17.08878 70 HIS A N 1
ATOM 594 C CA . HIS A 1 78 ? -31.07670 -6.91657 10.75416 1.000 17.38340 70 HIS A CA 1
ATOM 595 C C . HIS A 1 78 ? -32.04010 -5.82337 10.28905 1.000 19.58840 70 HIS A C 1
ATOM 596 O O . HIS A 1 78 ? -31.63415 -4.92965 9.53281 1.000 18.08368 70 HIS A O 1
ATOM 603 N N . PRO A 1 79 ? -33.31805 -5.87587 10.68077 1.000 19.30193 71 PRO A N 1
ATOM 604 C CA . PRO A 1 79 ? -34.28414 -4.88368 10.18019 1.000 20.68631 71 PRO A CA 1
ATOM 605 C C . PRO A 1 79 ? -33.93120 -3.43509 10.48495 1.000 19.84999 71 PRO A C 1
ATOM 606 O O . PRO A 1 79 ? -34.22720 -2.56028 9.66117 1.000 20.69634 71 PRO A O 1
ATOM 610 N N . ALA A 1 80 ? -33.30824 -3.14164 11.63329 1.000 17.90907 72 ALA A N 1
ATOM 611 C CA . ALA A 1 80 ? -32.94837 -1.75369 11.92047 1.000 18.21652 72 ALA A CA 1
ATOM 612 C C . ALA A 1 80 ? -31.82691 -1.28129 11.01302 1.000 17.92550 72 ALA A C 1
ATOM 613 O O . ALA A 1 80 ? -31.82892 -0.12984 10.56148 1.000 20.33464 72 ALA A O 1
ATOM 615 N N . VAL A 1 81 ? -30.85892 -2.15477 10.73220 1.000 17.59281 73 VAL A N 1
ATOM 616 C CA . VAL A 1 81 ? -29.79104 -1.79419 9.79677 1.000 17.65524 73 VAL A CA 1
ATOM 617 C C . VAL A 1 81 ? -30.35080 -1.64905 8.38509 1.000 17.40764 73 VAL A C 1
ATOM 618 O O . VAL A 1 81 ? -30.02598 -0.69670 7.65982 1.000 17.76751 73 VAL A O 1
ATOM 622 N N . ARG A 1 82 ? -31.20754 -2.58765 7.98135 1.000 17.52592 74 ARG A N 1
ATOM 623 C CA . ARG A 1 82 ? -31.81837 -2.50893 6.66095 1.000 17.40077 74 ARG A CA 1
ATOM 624 C C . ARG A 1 82 ? -32.63783 -1.23116 6.49560 1.000 18.37794 74 ARG A C 1
ATOM 625 O O . ARG A 1 82 ? -32.54871 -0.56971 5.45681 1.000 20.37698 74 ARG A O 1
ATOM 633 N N . GLN A 1 83 ? -33.43817 -0.86633 7.51184 1.000 19.08621 75 GLN A N 1
ATOM 634 C CA . GLN A 1 83 ? -34.22586 0.36425 7.44889 1.000 21.52094 75 GLN A CA 1
ATOM 635 C C . GLN A 1 83 ? -33.32599 1.58627 7.29117 1.000 18.98969 75 GLN A C 1
ATOM 636 O O . GLN A 1 83 ? -33.60397 2.47668 6.46946 1.000 20.46919 75 GLN A O 1
ATOM 638 N N . ALA A 1 84 ? -32.24891 1.65849 8.08733 1.000 18.61882 76 ALA A N 1
ATOM 639 C CA . ALA A 1 84 ? -31.33581 2.79544 8.00085 1.000 19.06139 76 ALA A CA 1
ATOM 640 C C . ALA A 1 84 ? -30.71022 2.88042 6.61012 1.000 19.44999 76 ALA A C 1
ATOM 641 O O . ALA A 1 84 ? -30.63461 3.96247 6.02181 1.000 18.83585 76 ALA A O 1
ATOM 643 N N . VAL A 1 85 ? -30.31096 1.73558 6.04966 1.000 17.87618 77 VAL A N 1
ATOM 644 C CA . VAL A 1 85 ? -29.70566 1.71114 4.72012 1.000 18.27225 77 VAL A CA 1
ATOM 645 C C . VAL A 1 85 ? -30.71861 2.12554 3.66059 1.000 18.18935 77 VAL A C 1
ATOM 646 O O . VAL A 1 85 ? -30.40902 2.91914 2.76555 1.000 20.99342 77 VAL A O 1
ATOM 650 N N . LYS A 1 86 ? -31.94100 1.59148 3.73302 1.000 20.32142 78 LYS A N 1
ATOM 651 C CA . LYS A 1 86 ? -32.94437 1.97178 2.74168 1.000 22.44497 78 LYS A CA 1
ATOM 652 C C . LYS A 1 86 ? -33.22201 3.46332 2.77544 1.000 22.61599 78 LYS A C 1
ATOM 653 O O . LYS A 1 86 ? -33.33641 4.10225 1.72072 1.000 24.65215 78 LYS A O 1
ATOM 659 N N . LYS A 1 87 ? -33.31053 4.03940 3.97738 1.000 20.00963 79 LYS A N 1
ATOM 660 C CA . LYS A 1 87 ? -33.51167 5.47639 4.09408 1.000 21.31058 79 LYS A CA 1
ATOM 661 C C . LYS A 1 87 ? -32.36065 6.24108 3.45609 1.000 20.98551 79 LYS A C 1
ATOM 662 O O . LYS A 1 87 ? -32.57852 7.20329 2.71133 1.000 22.92515 79 LYS A O 1
ATOM 668 N N . ALA A 1 88 ? -31.12446 5.81410 3.70587 1.000 21.28218 80 ALA A N 1
ATOM 669 C CA . ALA A 1 88 ? -29.98578 6.50325 3.10442 1.000 19.09651 80 ALA A CA 1
ATOM 670 C C . ALA A 1 88 ? -29.97421 6.35703 1.58260 1.000 22.34663 80 ALA A C 1
ATOM 671 O O . ALA A 1 88 ? -29.62636 7.30487 0.87518 1.000 19.42921 80 ALA A O 1
ATOM 673 N N . ILE A 1 89 ? -30.34814 5.18084 1.05788 1.000 18.71484 81 ILE A N 1
ATOM 674 C CA A ILE A 1 89 ? -30.30076 4.98411 -0.38986 0.620 18.05066 81 ILE A CA 1
ATOM 675 C CA B ILE A 1 89 ? -30.34820 4.94784 -0.39255 0.380 19.59773 81 ILE A CA 1
ATOM 676 C C . ILE A 1 89 ? -31.14735 6.02244 -1.11340 1.000 17.60719 81 ILE A C 1
ATOM 677 O O . ILE A 1 89 ? -30.78228 6.47519 -2.20612 1.000 18.58889 81 ILE A O 1
ATOM 686 N N . ASP A 1 90 ? -32.26811 6.43723 -0.51351 1.000 17.10526 82 ASP A N 1
ATOM 687 C CA . ASP A 1 90 ? -33.15175 7.40270 -1.15642 1.000 18.56752 82 ASP A CA 1
ATOM 688 C C . ASP A 1 90 ? -32.50577 8.76714 -1.31107 1.000 17.13430 82 ASP A C 1
ATOM 689 O O . ASP A 1 90 ? -32.96108 9.55864 -2.14704 1.000 19.75736 82 ASP A O 1
ATOM 694 N N . ASN A 1 91 ? -31.43703 9.04208 -0.56207 1.000 16.60263 83 ASN A N 1
ATOM 695 C CA . ASN A 1 91 ? -30.72878 10.31184 -0.66663 1.000 16.81227 83 ASN A CA 1
ATOM 696 C C . ASN A 1 91 ? -29.59892 10.28931 -1.66940 1.000 15.38571 83 ASN A C 1
ATOM 697 O O . ASN A 1 91 ? -28.89936 11.29812 -1.80016 1.000 16.29561 83 ASN A O 1
ATOM 702 N N . GLY A 1 92 ? -29.40833 9.18382 -2.37365 1.000 16.55974 84 GLY A N 1
ATOM 703 C CA . GLY A 1 92 ? -28.26811 8.99930 -3.25640 1.000 16.08023 84 GLY A CA 1
ATOM 704 C C . GLY A 1 92 ? -27.15796 8.21968 -2.56904 1.000 16.25588 84 GLY A C 1
ATOM 705 O O . GLY A 1 92 ? -26.95687 8.31020 -1.35409 1.000 17.74700 84 GLY A O 1
ATOM 706 N N . LEU A 1 93 ? -26.40803 7.44398 -3.35732 1.000 15.09005 85 LEU A N 1
ATOM 707 C CA . LEU A 1 93 ? -25.49632 6.46320 -2.76561 1.000 15.60840 85 LEU A CA 1
ATOM 708 C C . LEU A 1 93 ? -24.17232 7.07287 -2.33271 1.000 14.61429 85 LEU A C 1
ATOM 709 O O . LEU A 1 93 ? -23.54613 6.55613 -1.39563 1.000 17.92858 85 LEU A O 1
ATOM 714 N N . SER A 1 94 ? -23.72910 8.14926 -2.98721 1.000 15.33652 86 SER A N 1
ATOM 715 C CA . SER A 1 94 ? -22.42257 8.73537 -2.71942 1.000 15.61405 86 SER A CA 1
ATOM 716 C C . SER A 1 94 ? -22.51062 10.20397 -3.10857 1.000 14.86054 86 SER A C 1
ATOM 717 O O . SER A 1 94 ? -23.21740 10.54852 -4.05113 1.000 15.19427 86 SER A O 1
ATOM 720 N N . PHE A 1 95 ? -21.74773 11.06105 -2.41684 1.000 14.44669 87 PHE A N 1
ATOM 721 C CA . PHE A 1 95 ? -21.80062 12.50006 -2.66171 1.000 15.47663 87 PHE A CA 1
ATOM 722 C C . PHE A 1 95 ? -20.49104 13.10477 -3.12835 1.000 15.45744 87 PHE A C 1
ATOM 723 O O . PHE A 1 95 ? -20.52833 14.11749 -3.83546 1.000 18.59493 87 PHE A O 1
ATOM 731 N N . GLY A 1 96 ? -19.33807 12.57383 -2.70974 1.000 15.43690 88 GLY A N 1
ATOM 732 C CA . GLY A 1 96 ? -18.09377 13.22227 -3.04614 1.000 16.56009 88 GLY A CA 1
ATOM 733 C C . GLY A 1 96 ? -17.81246 14.45672 -2.22477 1.000 15.62356 88 GLY A C 1
ATOM 734 O O . GLY A 1 96 ? -16.91005 15.23204 -2.56346 1.000 16.66825 88 GLY A O 1
ATOM 735 N N . ALA A 1 97 ? -18.57934 14.67440 -1.17001 1.000 14.40626 89 ALA A N 1
ATOM 736 C CA . ALA A 1 97 ? -18.53971 15.86409 -0.33462 1.000 14.44238 89 ALA A CA 1
ATOM 737 C C . ALA A 1 97 ? -19.03944 15.43176 1.03238 1.000 15.28445 89 ALA A C 1
ATOM 738 O O . ALA A 1 97 ? -19.62816 14.35669 1.15672 1.000 15.85209 89 ALA A O 1
ATOM 740 N N . PRO A 1 98 ? -18.81233 16.22433 2.07500 1.000 14.81052 90 PRO A N 1
ATOM 741 C CA . PRO A 1 98 ? -19.13781 15.74981 3.42872 1.000 16.28302 90 PRO A CA 1
ATOM 742 C C . PRO A 1 98 ? -20.62990 15.57583 3.63612 1.000 14.44422 90 PRO A C 1
ATOM 743 O O . PRO A 1 98 ? -21.45515 16.28921 3.06429 1.000 16.12195 90 PRO A O 1
ATOM 747 N N . CYS A 1 99 ? -20.96904 14.62714 4.50600 1.000 15.28848 91 CYS A N 1
ATOM 748 C CA . CYS A 1 99 ? -22.33239 14.45862 4.97927 1.000 16.42555 91 CYS A CA 1
ATOM 749 C C . CYS A 1 99 ? -22.35057 14.35195 6.49973 1.000 15.56841 91 CYS A C 1
ATOM 750 O O . CYS A 1 99 ? -21.35130 14.03793 7.13827 1.000 15.53192 91 CYS A O 1
ATOM 753 N N . ALA A 1 100 ? -23.52349 14.60776 7.06889 1.000 16.83960 92 ALA A N 1
ATOM 754 C CA . ALA A 1 100 ? -23.65266 14.60695 8.52214 1.000 15.51687 92 ALA A CA 1
ATOM 755 C C . ALA A 1 100 ? -23.31434 13.24953 9.12139 1.000 15.99605 92 ALA A C 1
ATOM 756 O O . ALA A 1 100 ? -22.78014 13.18351 10.23379 1.000 16.93699 92 ALA A O 1
ATOM 758 N N . GLY A 1 101 ? -23.61158 12.15734 8.40232 1.000 15.63902 93 GLY A N 1
ATOM 759 C CA . GLY A 1 101 ? -23.31956 10.83200 8.93204 1.000 15.32432 93 GLY A CA 1
ATOM 760 C C . GLY A 1 101 ? -21.85736 10.61956 9.26718 1.000 14.80194 93 GLY A C 1
ATOM 761 O O . GLY A 1 101 ? -21.53052 9.84021 10.17136 1.000 15.34179 93 GLY A O 1
ATOM 762 N N . GLU A 1 102 ? -20.95515 11.29058 8.54528 1.000 15.28077 94 GLU A N 1
ATOM 763 C CA . GLU A 1 102 ? -19.53264 11.20045 8.86361 1.000 15.57587 94 GLU A CA 1
ATOM 764 C C . GLU A 1 102 ? -19.22798 11.83492 10.20901 1.000 13.75904 94 GLU A C 1
ATOM 765 O O . GLU A 1 102 ? -18.37438 11.33648 10.95599 1.000 15.53315 94 GLU A O 1
ATOM 771 N N . VAL A 1 103 ? -19.89397 12.94538 10.53064 1.000 14.54483 95 VAL A N 1
ATOM 772 C CA . VAL A 1 103 ? -19.67530 13.56939 11.83430 1.000 15.94218 95 VAL A CA 1
ATOM 773 C C . VAL A 1 103 ? -20.22094 12.67889 12.93795 1.000 16.65463 95 VAL A C 1
ATOM 774 O O . VAL A 1 103 ? -19.54034 12.42983 13.93784 1.000 16.88413 95 VAL A O 1
ATOM 778 N N . THR A 1 104 ? -21.45209 12.17144 12.76228 1.000 16.81619 96 THR A N 1
ATOM 779 C CA . THR A 1 104 ? -22.03908 11.28213 13.76506 1.000 16.46659 96 THR A CA 1
ATOM 780 C C . THR A 1 104 ? -21.18280 10.02698 13.95768 1.000 15.48556 96 THR A C 1
ATOM 781 O O . THR A 1 104 ? -20.96000 9.59345 15.09276 1.000 15.74673 96 THR A O 1
ATOM 785 N N . MET A 1 105 ? -20.65899 9.45877 12.86761 1.000 14.20253 97 MET A N 1
ATOM 786 C CA . MET A 1 105 ? -19.79716 8.29367 12.98764 1.000 14.58816 97 MET A CA 1
ATOM 787 C C . MET A 1 105 ? -18.53840 8.61195 13.79336 1.000 14.64076 97 MET A C 1
ATOM 788 O O . MET A 1 105 ? -18.13941 7.83780 14.66537 1.000 15.78245 97 MET A O 1
ATOM 793 N N . ALA A 1 106 ? -17.88172 9.73986 13.49742 1.000 13.63457 98 ALA A N 1
ATOM 794 C CA . ALA A 1 106 ? -16.68922 10.11745 14.24902 1.000 14.85080 98 ALA A CA 1
ATOM 795 C C . ALA A 1 106 ? -17.01627 10.36338 15.71958 1.000 14.17094 98 ALA A C 1
ATOM 796 O O . ALA A 1 106 ? -16.25305 9.95323 16.60363 1.000 15.01992 98 ALA A O 1
ATOM 798 N N . GLU A 1 107 ? -18.14366 11.02577 15.99534 1.000 14.37543 99 GLU A N 1
ATOM 799 C CA . GLU A 1 107 ? -18.56042 11.23327 17.38416 1.000 17.24978 99 GLU A CA 1
ATOM 800 C C . GLU A 1 107 ? -18.74339 9.90034 18.09258 1.000 15.71160 99 GLU A C 1
ATOM 801 O O . GLU A 1 107 ? -18.35656 9.74421 19.25104 1.000 17.65244 99 GLU A O 1
ATOM 807 N N . THR A 1 108 ? -19.32832 8.92022 17.39737 1.000 16.09325 100 THR A N 1
ATOM 808 C CA . THR A 1 108 ? -19.64621 7.64531 18.02708 1.000 15.54497 100 THR A CA 1
ATOM 809 C C . THR A 1 108 ? -18.38520 6.83940 18.29873 1.000 14.35181 100 THR A C 1
ATOM 810 O O . THR A 1 108 ? -18.20695 6.30546 19.40326 1.000 15.30698 100 THR A O 1
ATOM 814 N N . ILE A 1 109 ? -17.50285 6.72113 17.30537 1.000 14.42514 101 ILE A N 1
ATOM 815 C CA . ILE A 1 109 ? -16.27297 5.95726 17.51994 1.000 14.85211 101 ILE A CA 1
ATOM 816 C C . ILE A 1 109 ? -15.42399 6.58360 18.62475 1.000 16.20671 101 ILE A C 1
ATOM 817 O O . ILE A 1 109 ? -14.91498 5.88172 19.50767 1.000 15.12609 101 ILE A O 1
ATOM 822 N N . THR A 1 110 ? -15.24079 7.91042 18.58827 1.000 15.45814 102 THR A N 1
ATOM 823 C CA . THR A 1 110 ? -14.39756 8.55268 19.59439 1.000 15.38501 102 THR A CA 1
ATOM 824 C C . THR A 1 110 ? -15.00095 8.48290 20.99675 1.000 14.66815 102 THR A C 1
ATOM 825 O O . THR A 1 110 ? -14.26205 8.37088 21.97282 1.000 18.18458 102 THR A O 1
ATOM 829 N N . ARG A 1 111 ? -16.32850 8.51908 21.11492 1.000 15.88648 103 ARG A N 1
ATOM 830 C CA . ARG A 1 111 ? -16.95159 8.36295 22.42888 1.000 17.04865 103 ARG A CA 1
ATOM 831 C C . ARG A 1 111 ? -16.78238 6.93771 22.95738 1.000 15.20053 103 ARG A C 1
ATOM 832 O O . ARG A 1 111 ? -16.51881 6.72760 24.14591 1.000 18.85751 103 ARG A O 1
ATOM 840 N N . LEU A 1 112 ? -16.93619 5.94114 22.09322 1.000 15.26715 104 LEU A N 1
ATOM 841 C CA . LEU A 1 112 ? -16.88622 4.54246 22.52964 1.000 15.56155 104 LEU A CA 1
ATOM 842 C C . LEU A 1 112 ? -15.46746 4.03583 22.68529 1.000 15.20463 104 LEU A C 1
ATOM 843 O O . LEU A 1 112 ? -15.24865 3.09219 23.45310 1.000 16.92405 104 LEU A O 1
ATOM 848 N N . VAL A 1 113 ? -14.50175 4.63550 21.98518 1.000 13.66123 105 VAL A N 1
ATOM 849 C CA . VAL A 1 113 ? -13.11113 4.17833 22.02774 1.000 14.21868 105 VAL A CA 1
ATOM 850 C C . VAL A 1 113 ? -12.26928 5.41986 22.29872 1.000 13.23487 105 VAL A C 1
ATOM 851 O O . VAL A 1 113 ? -11.67969 5.99785 21.37126 1.000 14.69243 105 VAL A O 1
ATOM 855 N N . PRO A 1 114 ? -12.18768 5.86613 23.55870 1.000 14.55746 106 PRO A N 1
ATOM 856 C CA . PRO A 1 114 ? -11.65944 7.20920 23.84947 1.000 14.88250 106 PRO A CA 1
ATOM 857 C C . PRO A 1 114 ? -10.16291 7.38558 23.60181 1.000 15.83505 106 PRO A C 1
ATOM 858 O O . PRO A 1 114 ? -9.68401 8.53174 23.64675 1.000 16.65927 106 PRO A O 1
ATOM 862 N N . SER A 1 115 ? -9.40314 6.31713 23.34807 1.000 14.45576 107 SER A N 1
ATOM 863 C CA . SER A 1 115 ? -8.04437 6.53155 22.86878 1.000 13.40730 107 SER A CA 1
ATOM 864 C C . SER A 1 115 ? -8.04116 7.29158 21.55040 1.000 13.76448 107 SER A C 1
ATOM 865 O O . SER A 1 115 ? -7.00190 7.82743 21.13938 1.000 15.60232 107 SER A O 1
ATOM 868 N N . CYS A 1 116 ? -9.18412 7.32623 20.86399 1.000 14.29733 108 CYS A N 1
ATOM 869 C CA . CYS A 1 116 ? -9.33643 8.05566 19.61017 1.000 14.92372 108 CYS A CA 1
ATOM 870 C C . CYS A 1 116 ? -9.98536 9.39068 19.92021 1.000 16.23081 108 CYS A C 1
ATOM 871 O O . CYS A 1 116 ? -11.15574 9.44189 20.29969 1.000 17.62209 108 CYS A O 1
ATOM 874 N N . GLU A 1 117 ? -9.22173 10.46087 19.80850 1.000 15.84063 109 GLU A N 1
ATOM 875 C CA . GLU A 1 117 ? -9.78531 11.80237 19.84191 1.000 15.70053 109 GLU A CA 1
ATOM 876 C C . GLU A 1 117 ? -10.25166 12.22473 18.46268 1.000 16.23805 109 GLU A C 1
ATOM 877 O O . GLU A 1 117 ? -11.14257 13.06871 18.33499 1.000 16.94334 109 GLU A O 1
ATOM 883 N N . MET A 1 118 ? -9.65110 11.64404 17.43689 1.000 14.34727 110 MET A N 1
ATOM 884 C CA A MET A 1 118 ? -9.90354 11.98775 16.04865 0.546 13.09046 110 MET A CA 1
ATOM 885 C CA B MET A 1 118 ? -9.95964 11.96335 16.05873 0.454 14.35038 110 MET A CA 1
ATOM 886 C C . MET A 1 118 ? -9.79655 10.68804 15.26631 1.000 13.10548 110 MET A C 1
ATOM 887 O O . MET A 1 118 ? -8.99547 9.82289 15.62261 1.000 15.91101 110 MET A O 1
ATOM 896 N N . VAL A 1 119 ? -10.60664 10.55645 14.21027 1.000 13.83735 111 VAL A N 1
ATOM 897 C CA . VAL A 1 119 ? -10.56775 9.38108 13.34555 1.000 13.08502 111 VAL A CA 1
ATOM 898 C C . VAL A 1 119 ? -10.56380 9.83925 11.89679 1.000 12.65564 111 VAL A C 1
ATOM 899 O O . VAL A 1 119 ? -10.82763 11.00093 11.59209 1.000 14.86762 111 VAL A O 1
ATOM 903 N N . ARG A 1 120 ? -10.30849 8.89023 11.00250 1.000 13.26132 112 ARG A N 1
ATOM 904 C CA . ARG A 1 120 ? -10.36602 9.12827 9.56285 1.000 12.49506 112 ARG A CA 1
ATOM 905 C C . ARG A 1 120 ? -10.94233 7.85691 8.96496 1.000 11.47762 112 ARG A C 1
ATOM 906 O O . ARG A 1 120 ? -10.40900 6.75524 9.20153 1.000 12.57619 112 ARG A O 1
ATOM 914 N N . MET A 1 121 ? -12.02775 7.99898 8.20575 1.000 12.94506 113 MET A N 1
ATOM 915 C CA . MET A 1 121 ? -12.64852 6.84312 7.57952 1.000 13.42853 113 MET A CA 1
ATOM 916 C C . MET A 1 121 ? -11.93052 6.49292 6.28703 1.000 13.31832 113 MET A C 1
ATOM 917 O O . MET A 1 121 ? -11.45951 7.36532 5.56592 1.000 15.47614 113 MET A O 1
ATOM 922 N N . VAL A 1 122 ? -11.87378 5.19666 5.99357 1.000 13.81925 114 VAL A N 1
ATOM 923 C CA . VAL A 1 122 ? -11.34242 4.65978 4.73999 1.000 13.10523 114 VAL A CA 1
ATOM 924 C C . VAL A 1 122 ? -12.31418 3.59160 4.25435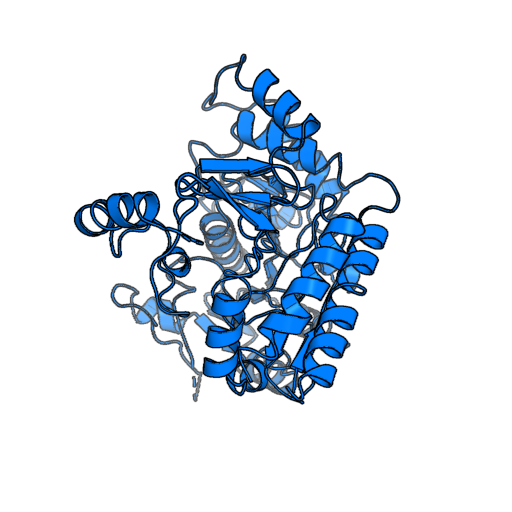 1.000 13.03376 114 VAL A C 1
ATOM 925 O O . VAL A 1 122 ? -13.42430 3.46505 4.79064 1.000 13.18281 114 VAL A O 1
ATOM 929 N N . ASN A 1 123 ? -11.90483 2.77387 3.28839 1.000 12.89781 115 ASN A N 1
ATOM 930 C CA . ASN A 1 123 ? -12.84994 1.83726 2.67782 1.000 14.68591 115 ASN A CA 1
ATOM 931 C C . ASN A 1 123 ? -12.59437 0.37511 2.98478 1.000 16.14892 115 ASN A C 1
ATOM 932 O O . ASN A 1 123 ? -13.31994 -0.48036 2.45059 1.000 17.76154 115 ASN A O 1
ATOM 937 N N . SER A 1 124 ? -11.57486 0.05740 3.77163 1.000 14.76595 116 SER A N 1
ATOM 938 C CA . SER A 1 124 ? -11.26195 -1.32848 4.08485 1.000 14.13636 116 SER A CA 1
ATOM 939 C C . SER A 1 124 ? -10.29185 -1.34562 5.24993 1.000 12.76908 116 SER A C 1
ATOM 940 O O . SER A 1 124 ? -9.67606 -0.32924 5.57866 1.000 13.13994 116 SER A O 1
ATOM 943 N N . GLY A 1 125 ? -10.13040 -2.52915 5.84771 1.000 13.10124 117 GLY A N 1
ATOM 944 C CA . GLY A 1 125 ? -9.06367 -2.73662 6.81762 1.000 13.96851 117 GLY A CA 1
ATOM 945 C C . GLY A 1 125 ? -7.68306 -2.55885 6.22110 1.000 13.74095 117 GLY A C 1
ATOM 946 O O . GLY A 1 125 ? -6.80614 -1.95024 6.84782 1.000 13.89306 117 GLY A O 1
ATOM 947 N N . THR A 1 126 ? -7.48118 -3.04375 4.98579 1.000 13.68987 118 THR A N 1
ATOM 948 C CA . THR A 1 126 ? -6.20224 -2.83738 4.29246 1.000 13.02734 118 THR A CA 1
ATOM 949 C C . THR A 1 126 ? -5.83470 -1.36163 4.21353 1.000 13.21294 118 THR A C 1
ATOM 950 O O . THR A 1 126 ? -4.69561 -0.98726 4.47150 1.000 13.26272 118 THR A O 1
ATOM 954 N N . GLU A 1 127 ? -6.78269 -0.51440 3.81815 1.000 13.03539 119 GLU A N 1
ATOM 955 C CA . GLU A 1 127 ? -6.48226 0.90948 3.74307 1.000 11.54024 119 GLU A CA 1
ATOM 956 C C . GLU A 1 127 ? -6.20871 1.48355 5.12958 1.00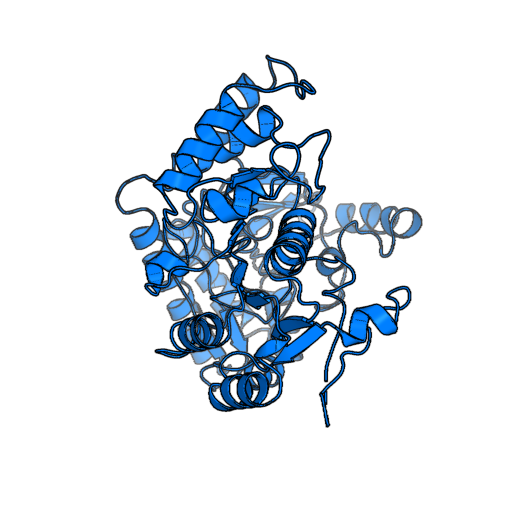0 12.21191 119 GLU A C 1
ATOM 957 O O . GLU A 1 127 ? -5.35083 2.34431 5.27629 1.000 12.13414 119 GLU A O 1
ATOM 963 N N . ALA A 1 128 ? -6.92334 1.02003 6.15673 1.000 11.85703 120 ALA A N 1
ATOM 964 C CA . ALA A 1 128 ? -6.72628 1.57274 7.49892 1.000 12.49863 120 ALA A CA 1
ATOM 965 C C . ALA A 1 128 ? -5.32590 1.28345 8.00564 1.000 12.54432 120 ALA A C 1
ATOM 966 O O . ALA A 1 128 ? -4.66787 2.15619 8.58990 1.000 12.73435 120 ALA A O 1
ATOM 968 N N . THR A 1 129 ? -4.85529 0.04571 7.82582 1.000 12.80101 121 THR A N 1
ATOM 969 C CA . THR A 1 129 ? -3.57867 -0.29393 8.42760 1.000 13.46195 121 THR A CA 1
ATOM 970 C C . THR A 1 129 ? -2.42171 0.26473 7.60904 1.000 11.77025 121 THR A C 1
ATOM 971 O O . THR A 1 129 ? -1.40376 0.67106 8.18227 1.000 13.72559 121 THR A O 1
ATOM 975 N N . LEU A 1 130 ? -2.53428 0.27613 6.27128 1.000 13.29556 122 LEU A N 1
ATOM 976 C CA . LEU A 1 130 ? -1.45681 0.89256 5.51622 1.000 14.99599 122 LEU A CA 1
ATOM 977 C C . LEU A 1 130 ? -1.35985 2.38569 5.82486 1.000 13.79502 122 LEU A C 1
ATOM 978 O O . LEU A 1 130 ? -0.25525 2.93481 5.84891 1.000 14.50688 122 LEU A O 1
ATOM 983 N N . SER A 1 131 ? -2.48844 3.05139 6.11366 1.000 12.38794 123 SER A N 1
ATOM 984 C CA . SER A 1 131 ? -2.44966 4.44993 6.55170 1.000 12.42434 123 SER A CA 1
ATOM 985 C C . SER A 1 131 ? -1.83345 4.59800 7.94226 1.000 11.84494 123 SER A C 1
ATOM 986 O O . SER A 1 131 ? -1.05028 5.53058 8.17527 1.000 13.29186 123 SER A O 1
ATOM 989 N N . ALA A 1 132 ? -2.17680 3.70064 8.86519 1.000 12.44180 124 ALA A N 1
ATOM 990 C CA . ALA A 1 132 ? -1.69165 3.82462 10.23052 1.000 12.10977 124 ALA A CA 1
ATOM 991 C C . ALA A 1 132 ? -0.18161 3.68268 10.28565 1.000 12.81544 124 ALA A C 1
ATOM 992 O O . ALA A 1 132 ? 0.49297 4.38418 11.05319 1.000 12.73071 124 ALA A O 1
ATOM 994 N N . ILE A 1 133 ? 0.38455 2.76879 9.49472 1.000 12.77632 125 ILE A N 1
ATOM 995 C CA . ILE A 1 133 ? 1.83442 2.61661 9.56901 1.000 13.03606 125 ILE A CA 1
ATOM 996 C C . ILE A 1 133 ? 2.53864 3.78144 8.88275 1.000 12.97133 125 ILE A C 1
ATOM 997 O O . ILE A 1 133 ? 3.61903 4.19662 9.31406 1.000 13.84928 125 ILE A O 1
ATOM 1002 N N . ARG A 1 134 ? 1.92937 4.36264 7.83870 1.000 13.67200 126 ARG A N 1
ATOM 1003 C CA . ARG A 1 134 ? 2.50138 5.56899 7.24587 1.000 13.74440 126 ARG A CA 1
ATOM 1004 C C . ARG A 1 134 ? 2.47859 6.71468 8.25586 1.000 12.36223 126 ARG A C 1
ATOM 1005 O O . ARG A 1 134 ? 3.45508 7.46504 8.38489 1.000 12.94831 126 ARG A O 1
ATOM 1013 N N . LEU A 1 135 ? 1.38262 6.83498 9.01274 1.000 13.41967 127 LEU A N 1
ATOM 1014 C CA . LEU A 1 135 ? 1.29054 7.84383 10.05828 1.000 13.21521 127 LEU A CA 1
ATOM 1015 C C . LEU A 1 135 ? 2.37127 7.62377 11.11544 1.000 12.85482 127 LEU A C 1
ATOM 1016 O O . LEU A 1 135 ? 3.03838 8.58373 11.54363 1.000 13.26927 127 LEU A O 1
ATOM 1021 N N . ALA A 1 136 ? 2.55715 6.36528 11.56393 1.000 12.10860 128 ALA A N 1
ATOM 1022 C CA . ALA A 1 136 ? 3.58287 6.09608 12.56510 1.000 13.02592 128 ALA A CA 1
ATOM 1023 C C . ALA A 1 136 ? 4.97664 6.43533 12.04259 1.000 12.80851 128 ALA A C 1
ATOM 1024 O O . ALA A 1 136 ? 5.77559 7.08832 12.74013 1.000 12.75287 128 ALA A O 1
ATOM 1026 N N . ARG A 1 137 ? 5.28689 6.03448 10.79788 1.000 12.57632 129 ARG A N 1
ATOM 1027 C CA . ARG A 1 137 ? 6.57743 6.39887 10.21660 1.000 12.65742 129 ARG A CA 1
ATOM 1028 C C . ARG A 1 137 ? 6.73658 7.91502 10.10690 1.000 14.24337 129 ARG A C 1
ATOM 1029 O O . ARG A 1 137 ? 7.79262 8.46006 10.42096 1.000 14.58824 129 ARG A O 1
ATOM 1037 N N . GLY A 1 138 ? 5.71027 8.60839 9.62262 1.000 13.74838 130 GLY A N 1
ATOM 1038 C CA . GLY A 1 138 ? 5.84566 10.03670 9.39044 1.000 14.27135 130 GLY A CA 1
ATOM 1039 C C . GLY A 1 138 ? 5.89585 10.84266 10.67342 1.000 15.22618 130 GLY A C 1
ATOM 1040 O O . GLY A 1 138 ? 6.58388 11.86652 10.73454 1.000 17.28904 130 GLY A O 1
ATOM 1041 N N . ALA A 1 139 ? 5.17898 10.39645 11.71553 1.000 14.22621 131 ALA A N 1
ATOM 1042 C CA . ALA A 1 139 ? 5.17326 11.12802 12.97008 1.000 14.70721 131 ALA A CA 1
ATOM 1043 C C . ALA A 1 139 ? 6.44106 10.91302 13.77283 1.000 13.51134 131 ALA A C 1
ATOM 1044 O O . ALA A 1 139 ? 6.86941 11.82321 14.49635 1.000 18.00982 131 ALA A O 1
ATOM 1046 N N . THR A 1 140 ? 7.05036 9.73346 13.68130 1.000 14.05754 132 THR A N 1
ATOM 1047 C CA . THR A 1 140 ? 8.24100 9.43210 14.47210 1.000 14.23326 132 THR A CA 1
ATOM 1048 C C . THR A 1 140 ? 9.52844 9.68619 13.71733 1.000 15.08674 132 THR A C 1
ATOM 1049 O O . THR A 1 140 ? 10.58829 9.77304 14.35034 1.000 16.45693 132 THR A O 1
ATOM 1053 N N . GLY A 1 141 ? 9.47348 9.80233 12.38967 1.000 15.70926 133 GLY A N 1
ATOM 1054 C CA . GLY A 1 141 ? 10.69036 9.93041 11.62793 1.000 17.10493 133 GLY A CA 1
ATOM 1055 C C . GLY A 1 141 ? 11.50367 8.66278 11.54148 1.000 15.58308 133 GLY A C 1
ATOM 1056 O O . GLY A 1 141 ? 12.65631 8.71713 11.10968 1.000 19.94732 133 GLY A O 1
ATOM 1057 N N . ARG A 1 142 ? 10.92359 7.51708 11.88444 1.000 14.05954 134 ARG A N 1
ATOM 1058 C CA . ARG A 1 142 ? 11.60413 6.24251 11.86191 1.000 13.77047 134 ARG A CA 1
ATOM 1059 C C . ARG A 1 142 ? 10.95876 5.35521 10.81292 1.000 13.77382 134 ARG A C 1
ATOM 1060 O O . ARG A 1 142 ? 9.82627 5.59759 10.39480 1.000 15.54162 134 ARG A O 1
ATOM 1068 N N . ASN A 1 143 ? 11.67934 4.29466 10.43438 1.000 15.15330 135 ASN A N 1
ATOM 1069 C CA . ASN A 1 143 ? 11.30063 3.48082 9.29455 1.000 17.25383 135 ASN A CA 1
ATOM 1070 C C . ASN A 1 143 ? 10.78650 2.09586 9.63269 1.000 15.94960 135 ASN A C 1
ATOM 1071 O O . ASN A 1 143 ? 10.09375 1.50498 8.80336 1.000 16.96922 135 ASN A O 1
ATOM 1076 N N . ARG A 1 144 ? 11.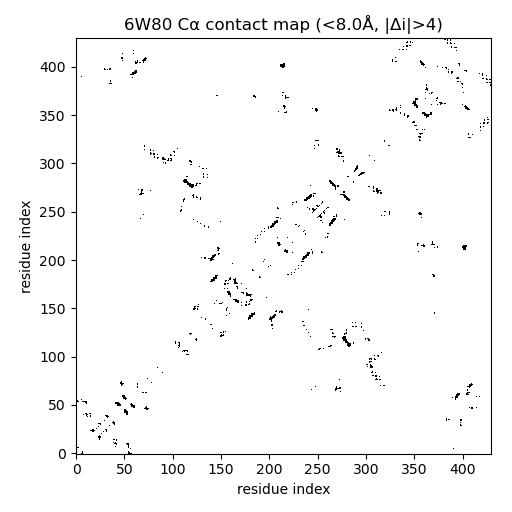14942 1.52660 10.78271 1.000 15.19659 136 ARG A N 1
ATOM 1077 C CA . ARG A 1 144 ? 10.86877 0.11728 11.01726 1.000 14.76062 136 ARG A CA 1
ATOM 1078 C C . ARG A 1 144 ? 9.50665 -0.08067 11.67286 1.000 15.47051 136 ARG A C 1
ATOM 1079 O O . ARG A 1 144 ? 9.09050 0.69671 12.53661 1.000 16.08840 136 ARG A O 1
ATOM 1087 N N . ILE A 1 145 ? 8.79937 -1.11479 11.23182 1.000 14.11476 137 ILE A N 1
ATOM 1088 C CA . ILE A 1 145 ? 7.50574 -1.49504 11.78599 1.000 14.32615 137 ILE A CA 1
ATOM 1089 C C . ILE A 1 145 ? 7.62557 -2.90830 12.31967 1.000 13.02889 137 ILE A C 1
ATOM 1090 O O . ILE A 1 145 ? 8.19665 -3.77232 11.64735 1.000 16.56252 137 ILE A O 1
ATOM 1095 N N . VAL A 1 146 ? 7.06583 -3.15992 13.51220 1.000 13.07746 138 VAL A N 1
ATOM 1096 C CA . VAL A 1 146 ? 7.03561 -4.50301 14.10385 1.000 14.38283 138 VAL A CA 1
ATOM 1097 C C . VAL A 1 146 ? 5.64308 -5.07099 13.94559 1.000 14.84345 138 VAL A C 1
ATOM 1098 O O . VAL A 1 146 ? 4.65996 -4.38410 14.25734 1.000 13.82461 138 VAL A O 1
ATOM 1102 N N . LYS A 1 147 ? 5.54802 -6.32006 13.47373 1.000 13.66634 139 LYS A N 1
ATOM 1103 C CA . LYS A 1 147 ? 4.28484 -7.04815 13.47272 1.000 13.73669 139 LYS A CA 1
ATOM 1104 C C . LYS A 1 147 ? 4.53656 -8.43130 14.04598 1.000 14.36547 139 LYS A C 1
ATOM 1105 O O . LYS A 1 147 ? 5.66743 -8.77300 14.40569 1.000 15.22949 139 LYS A O 1
ATOM 1111 N N . PHE A 1 148 ? 3.47739 -9.22408 14.14803 1.000 15.42757 140 PHE A N 1
ATOM 1112 C CA . PHE A 1 148 ? 3.52787 -10.51853 14.81356 1.000 15.92160 140 PHE A CA 1
ATOM 1113 C C . PHE A 1 148 ? 3.12435 -11.64231 13.87144 1.000 15.49465 140 PHE A C 1
ATOM 1114 O O . PHE A 1 148 ? 2.15289 -11.52072 13.10942 1.000 17.21053 140 PHE A O 1
ATOM 1122 N N . GLU A 1 149 ? 3.85359 -12.75595 13.95705 1.000 16.42459 141 GLU A N 1
ATOM 1123 C CA . GLU A 1 149 ? 3.56881 -13.89218 13.10071 1.000 17.53937 141 GLU A CA 1
ATOM 1124 C C . GLU A 1 149 ? 2.18281 -14.41184 13.43322 1.000 17.93227 141 GLU A C 1
ATOM 1125 O O . GLU A 1 149 ? 1.85864 -14.62845 14.60183 1.000 20.91899 141 GLU A O 1
ATOM 1131 N N . GLY A 1 150 ? 1.34466 -14.56667 12.40975 1.000 19.37673 142 GLY A N 1
ATOM 1132 C CA . GLY A 1 150 ? -0.02423 -15.00080 12.59581 1.000 20.34883 142 GLY A CA 1
ATOM 1133 C C . GLY A 1 150 ? -1.04043 -13.88154 12.56966 1.000 19.60713 142 GLY A C 1
ATOM 1134 O O . GLY A 1 150 ? -2.22085 -14.13965 12.29019 1.000 21.64161 142 GLY A O 1
ATOM 1135 N N . CYS A 1 151 ? -0.61505 -12.64710 12.79474 1.000 18.81535 143 CYS A N 1
ATOM 1136 C CA . CYS A 1 151 ? -1.51661 -11.53136 12.59882 1.000 18.03172 143 CYS A CA 1
ATOM 1137 C C . CYS A 1 151 ? -1.60300 -11.17540 11.12341 1.000 17.63204 143 CYS A C 1
ATOM 1138 O O . CYS A 1 151 ? -0.65111 -11.36205 10.35078 1.000 18.43435 143 CYS A O 1
ATOM 1141 N N . TYR A 1 152 ? -2.77359 -10.67534 10.73501 1.000 16.75076 144 TYR A N 1
ATOM 1142 C CA . TYR A 1 152 ? -3.01858 -10.23926 9.37120 1.000 16.40482 144 TYR A CA 1
ATOM 1143 C C . TYR A 1 152 ? -3.66590 -8.86289 9.41756 1.000 15.85866 144 TYR A C 1
ATOM 1144 O O . TYR A 1 152 ? -4.63883 -8.65216 10.15343 1.000 19.09046 144 TYR A O 1
ATOM 1153 N N . HIS A 1 153 ? -3.13024 -7.93126 8.62121 1.000 15.09634 145 HIS A N 1
ATOM 1154 C CA . HIS A 1 153 ? -3.55264 -6.54012 8.65229 1.000 15.21676 145 HIS A CA 1
ATOM 1155 C C . HIS A 1 153 ? -4.08529 -6.06561 7.31910 1.000 16.12140 145 HIS A C 1
ATOM 1156 O O . HIS A 1 153 ? -4.46334 -4.89624 7.19920 1.000 17.98465 145 HIS A O 1
ATOM 1163 N N . GLY A 1 154 ? -4.16547 -6.94073 6.32960 1.000 15.42404 146 GLY A N 1
ATOM 1164 C CA . GLY A 1 154 ? -4.43759 -6.51535 4.97300 1.000 16.08836 146 GLY A CA 1
ATOM 1165 C C . GLY A 1 154 ? -3.20376 -6.68519 4.10522 1.000 14.70793 146 GLY A C 1
ATOM 1166 O O . GLY A 1 154 ? -2.16759 -7.18399 4.53656 1.000 16.30076 146 GLY A O 1
ATOM 1167 N N . HIS A 1 155 ? -3.32238 -6.25819 2.84644 1.000 14.38007 147 HIS A N 1
ATOM 1168 C CA . HIS A 1 155 ? -2.28494 -6.57538 1.86691 1.000 15.60744 147 HIS A CA 1
ATOM 1169 C C . HIS A 1 155 ? -1.37515 -5.39945 1.47571 1.000 15.73241 147 HIS A C 1
ATOM 1170 O O . HIS A 1 155 ? -0.65734 -5.50077 0.49058 1.000 17.02373 147 HIS A O 1
ATOM 1177 N N . GLY A 1 156 ? -1.34331 -4.30928 2.24089 1.000 14.86286 148 GLY A N 1
ATOM 1178 C CA . GLY A 1 156 ? -0.28184 -3.33362 2.05443 1.000 14.85042 148 GLY A CA 1
ATOM 1179 C C . GLY A 1 156 ? 1.08092 -4.00249 2.01257 1.000 14.47205 148 GLY A C 1
ATOM 1180 O O . GLY A 1 156 ? 1.34230 -4.92310 2.80358 1.000 15.55654 148 GLY A O 1
ATOM 1181 N N . ASP A 1 157 ? 1.97381 -3.52475 1.13539 1.000 15.78745 149 ASP A N 1
ATOM 1182 C CA A ASP A 1 157 ? 3.20187 -4.27351 0.89169 0.532 15.29063 149 ASP A CA 1
ATOM 1183 C CA B ASP A 1 157 ? 3.24689 -4.20220 0.86732 0.468 16.18776 149 ASP A CA 1
ATOM 1184 C C . ASP A 1 157 ? 4.05413 -4.45030 2.13945 1.000 15.84976 149 ASP A C 1
ATOM 1185 O O . ASP A 1 157 ? 4.70675 -5.48676 2.28235 1.000 15.96622 149 ASP A O 1
ATOM 1194 N N . SER A 1 158 ? 4.07214 -3.47556 3.05640 1.000 14.75697 150 SER A N 1
ATOM 1195 C CA . SER A 1 158 ? 4.88279 -3.60819 4.26691 1.000 15.24876 150 SER A CA 1
ATOM 1196 C C . SER A 1 158 ? 4.44158 -4.76908 5.15263 1.000 15.77717 150 SER A C 1
ATOM 1197 O O . SER A 1 158 ? 5.21441 -5.19614 6.01612 1.000 16.70835 150 SER A O 1
ATOM 1200 N N . PHE A 1 159 ? 3.21701 -5.28286 4.97650 1.000 14.15613 151 PHE A N 1
ATOM 1201 C CA . PHE A 1 159 ? 2.72884 -6.39372 5.78687 1.000 14.56480 151 PHE A CA 1
ATOM 1202 C C . PHE A 1 159 ? 3.00941 -7.74979 5.16714 1.000 17.03583 151 PHE A C 1
ATOM 1203 O O . PHE A 1 159 ? 2.90812 -8.76791 5.87316 1.000 16.62202 151 PHE A O 1
ATOM 1211 N N . LEU A 1 160 ? 3.38888 -7.78746 3.89490 1.000 15.98256 152 LEU A N 1
ATOM 1212 C CA . LEU A 1 160 ? 3.58486 -9.03858 3.17323 1.000 16.80644 152 LEU A CA 1
ATOM 1213 C C . LEU A 1 160 ? 5.03407 -9.49927 3.32818 1.000 16.75932 152 LEU A C 1
ATOM 1214 O O . LEU A 1 160 ? 5.80045 -9.62202 2.36283 1.000 17.98453 152 LEU A O 1
ATOM 1219 N N . VAL A 1 161 ? 5.40285 -9.74406 4.59388 1.000 18.38109 153 VAL A N 1
ATOM 1220 C CA . VAL A 1 161 ? 6.79075 -9.93412 5.00388 1.000 18.54438 153 VAL A CA 1
ATOM 1221 C C . VAL A 1 161 ? 6.83035 -10.99414 6.09715 1.000 19.34404 153 VAL A C 1
ATOM 1222 O O . VAL A 1 161 ? 5.90874 -11.09271 6.91195 1.000 22.42674 153 VAL A O 1
ATOM 1226 N N . LYS A 1 162 ? 7.91144 -11.78576 6.11731 1.000 21.38669 154 LYS A N 1
ATOM 1227 C CA . LYS A 1 162 ? 8.19636 -12.74106 7.18684 1.000 25.97552 154 LYS A CA 1
ATOM 1228 C C . LYS A 1 162 ? 9.60293 -12.48852 7.72380 1.000 28.42385 154 LYS A C 1
ATOM 1229 O O . LYS A 1 162 ? 10.39961 -11.76839 7.11621 1.000 29.52755 154 LYS A O 1
ATOM 1235 N N . ALA A 1 163 ? 9.91648 -13.10872 8.86481 1.000 30.61293 155 ALA A N 1
ATOM 1236 C CA . ALA A 1 163 ? 11.22583 -12.91795 9.50198 1.000 37.70760 155 ALA A CA 1
ATOM 1237 C C . ALA A 1 163 ? 12.40918 -13.37979 8.64920 1.000 42.95634 155 ALA A C 1
ATOM 1238 O O . ALA A 1 163 ? 12.34450 -14.40247 7.97643 1.000 42.79706 155 ALA A O 1
ATOM 1240 N N . MET A 1 167 ? 21.40284 -11.04532 12.00831 1.000 54.87054 159 MET A N 1
ATOM 1241 C CA . MET A 1 167 ? 21.60786 -10.38782 13.30148 1.000 59.02209 159 MET A CA 1
ATOM 1242 C C . MET A 1 167 ? 20.45026 -9.42971 13.61394 1.000 61.94975 159 MET A C 1
ATOM 1243 O O . MET A 1 167 ? 19.88744 -9.45446 14.71034 1.000 60.21910 159 MET A O 1
ATOM 1248 N N . LEU A 1 168 ? 20.08927 -8.59495 12.63987 1.000 65.25295 160 LEU A N 1
ATOM 1249 C CA . LEU A 1 168 ? 19.03702 -7.60126 12.81748 1.000 64.30048 160 LEU A CA 1
ATOM 1250 C C . LEU A 1 168 ? 17.65191 -8.11120 12.42474 1.000 65.05746 160 LEU A C 1
ATOM 1251 O O . LEU A 1 168 ? 16.68032 -7.35010 12.51208 1.000 62.21946 160 LEU A O 1
ATOM 1253 N N . THR A 1 169 ? 17.54377 -9.37565 12.00797 1.000 64.16368 161 THR A N 1
ATOM 1254 C CA . THR A 1 169 ? 16.27342 -10.01244 11.63047 1.000 62.75886 161 THR A CA 1
ATOM 1255 C C . THR A 1 169 ? 15.50648 -9.21783 10.56799 1.000 59.80140 161 THR A C 1
ATOM 1256 O O . THR A 1 169 ? 14.29580 -8.99900 10.67033 1.000 53.94512 161 THR A O 1
ATOM 1260 N N . LEU A 1 170 ? 16.22410 -8.80794 9.51898 1.000 53.56799 162 LEU A N 1
ATOM 1261 C CA . LEU A 1 170 ? 15.60272 -8.04003 8.44504 1.000 47.79087 162 LEU A CA 1
ATOM 1262 C C . LEU A 1 170 ? 14.53893 -8.87157 7.74019 1.000 46.57639 162 LEU A C 1
ATOM 1263 O O . LEU A 1 170 ? 14.76398 -10.04081 7.40644 1.000 49.05908 162 LEU A O 1
ATOM 1268 N N . GLY A 1 171 ? 13.38108 -8.25221 7.50886 1.000 35.06175 163 GLY A N 1
ATOM 1269 C CA . GLY A 1 171 ? 12.28341 -8.95112 6.86584 1.000 28.01395 163 GLY A CA 1
ATOM 1270 C C . GLY A 1 171 ? 12.57692 -9.29833 5.41696 1.000 27.46909 163 GLY A C 1
ATOM 1271 O O . GLY A 1 171 ? 13.38069 -8.65080 4.74200 1.000 23.10488 163 GLY A O 1
ATOM 1272 N N . VAL A 1 172 ? 11.91942 -10.35804 4.95112 1.000 28.37236 164 VAL A N 1
ATOM 1273 C CA . VAL A 1 172 ? 11.95031 -10.77954 3.54558 1.000 25.04309 164 VAL A CA 1
ATOM 1274 C C . VAL A 1 172 ? 10.51562 -10.91035 3.03778 1.000 23.61426 164 VAL A C 1
ATOM 1275 O O . VAL A 1 172 ? 9.60420 -11.23409 3.81604 1.000 22.40444 164 VAL A O 1
ATOM 1279 N N . PRO A 1 173 ? 10.25752 -10.66499 1.75517 1.000 23.06942 165 PRO A N 1
ATOM 1280 C CA . PRO A 1 173 ? 8.87434 -10.68135 1.27177 1.000 22.67317 165 PRO A CA 1
ATOM 1281 C C . PRO A 1 173 ? 8.27408 -12.07689 1.29372 1.000 22.58197 165 PRO A C 1
ATOM 1282 O O . PRO A 1 173 ? 8.96175 -13.08551 1.09952 1.000 25.91765 165 PRO A O 1
ATOM 1286 N N . THR A 1 174 ? 6.95542 -12.12041 1.50841 1.000 21.85771 166 THR A N 1
ATOM 1287 C CA . THR A 1 174 ? 6.19820 -13.36485 1.41305 1.000 23.41238 166 THR A CA 1
ATOM 1288 C C . THR A 1 174 ? 5.46717 -13.50375 0.09085 1.000 22.73267 166 THR A C 1
ATOM 1289 O O . THR A 1 174 ? 4.87700 -14.56181 -0.17367 1.000 26.11215 166 THR A O 1
ATOM 1293 N N . SER A 1 175 ? 5.47257 -12.46104 -0.72898 1.000 22.86991 167 SER A N 1
ATOM 1294 C CA . SER A 1 175 ? 4.81375 -12.48092 -2.01441 1.000 25.84259 167 SER A CA 1
ATOM 1295 C C . SER A 1 175 ? 5.79353 -11.92755 -3.03702 1.000 22.65586 167 SER A C 1
ATOM 1296 O O . SER A 1 175 ? 6.55111 -10.99802 -2.72365 1.000 24.40449 167 SER A O 1
ATOM 1299 N N . PRO A 1 176 ? 5.82595 -12.47823 -4.24999 1.000 19.75736 168 PRO A N 1
ATOM 1300 C CA . PRO A 1 176 ? 6.47205 -11.75210 -5.34453 1.000 17.92918 168 PRO A CA 1
ATOM 1301 C C . PRO A 1 176 ? 5.81964 -10.38427 -5.48564 1.000 18.86166 168 PRO A C 1
ATOM 1302 O O . PRO A 1 176 ? 4.65594 -10.18242 -5.12137 1.000 19.98042 168 PRO A O 1
ATOM 1306 N N . GLY A 1 177 ? 6.57428 -9.44249 -6.03545 1.000 17.83435 169 GLY A N 1
ATOM 1307 C CA . GLY A 1 177 ? 6.03727 -8.12109 -6.27500 1.000 18.32367 169 GLY A CA 1
ATOM 1308 C C . GLY A 1 177 ? 6.17222 -7.17434 -5.11581 1.000 16.82154 169 GLY A C 1
ATOM 1309 O O . GLY A 1 177 ? 5.82137 -5.99728 -5.25480 1.000 16.47939 169 GLY A O 1
ATOM 1310 N N . VAL A 1 178 ? 6.67028 -7.64637 -3.98303 1.000 16.95048 170 VAL A N 1
ATOM 1311 C CA . VAL A 1 178 ? 6.89277 -6.82328 -2.80160 1.000 17.87594 170 VAL A CA 1
ATOM 1312 C C . VAL A 1 178 ? 8.38565 -6.51893 -2.74603 1.000 18.87501 170 VAL A C 1
ATOM 1313 O O . VAL A 1 178 ? 9.18473 -7.45272 -2.58824 1.000 19.60517 170 VAL A O 1
ATOM 1317 N N . PRO A 1 179 ? 8.80473 -5.25969 -2.87526 1.000 19.77548 171 PRO A N 1
ATOM 1318 C CA . PRO A 1 179 ? 10.24373 -4.96877 -2.95210 1.000 20.00242 171 PRO A CA 1
ATOM 1319 C C . PRO A 1 179 ? 11.01573 -5.40452 -1.70372 1.000 20.27219 171 PRO A C 1
ATOM 1320 O O . PRO A 1 179 ? 10.55896 -5.25753 -0.56440 1.000 22.05929 171 PRO A O 1
ATOM 1324 N N . ALA A 1 180 ? 12.21692 -5.93181 -1.94110 1.000 21.32221 172 ALA A N 1
ATOM 1325 C CA . ALA A 1 180 ? 13.03650 -6.48316 -0.86904 1.000 21.22501 172 ALA A CA 1
ATOM 1326 C C . ALA A 1 180 ? 13.47396 -5.40360 0.10288 1.000 21.37018 172 ALA A C 1
ATOM 1327 O O . ALA A 1 180 ? 13.51258 -5.63159 1.31858 1.000 23.23531 172 ALA A O 1
ATOM 1329 N N . GLY A 1 181 ? 13.86523 -4.24096 -0.41761 1.000 21.57983 173 GLY A N 1
ATOM 1330 C CA . GLY A 1 181 ? 14.30093 -3.17127 0.46082 1.000 21.17438 173 GLY A CA 1
ATOM 1331 C C . GLY A 1 181 ? 13.21723 -2.79605 1.44556 1.000 22.11358 173 GLY A C 1
ATOM 1332 O O . GLY A 1 181 ? 13.45930 -2.72932 2.65514 1.000 22.22850 173 GLY A O 1
ATOM 1333 N N . LEU A 1 182 ? 11.99043 -2.59241 0.93992 1.000 18.90353 174 LEU A N 1
ATOM 1334 C CA . LEU A 1 182 ? 10.85932 -2.25988 1.80528 1.000 17.55380 174 LEU A CA 1
ATOM 1335 C C . LEU A 1 182 ? 10.62497 -3.35218 2.83706 1.000 16.50174 174 LEU A C 1
ATOM 1336 O O . LEU A 1 182 ? 10.37927 -3.05735 4.00403 1.000 17.75193 174 LEU A O 1
ATOM 1341 N N . SER A 1 183 ? 10.73358 -4.62684 2.43339 1.000 17.96166 175 SER A N 1
ATOM 1342 C CA . SER A 1 183 ? 10.48348 -5.74147 3.35399 1.000 17.47735 175 SER A CA 1
ATOM 1343 C C . SER A 1 183 ? 11.44936 -5.75099 4.52525 1.000 17.53619 175 SER A C 1
ATOM 1344 O O . SER A 1 183 ? 11.07719 -6.17090 5.62708 1.000 18.39872 175 SER A O 1
ATOM 1347 N N . GLU A 1 184 ? 12.67988 -5.27608 4.32262 1.000 17.97244 176 GLU A N 1
ATOM 1348 C CA . GLU A 1 184 ? 13.65542 -5.26774 5.41136 1.000 17.87879 176 GLU A CA 1
ATOM 1349 C C . GLU A 1 184 ? 13.20935 -4.39184 6.56850 1.000 17.59120 176 GLU A C 1
ATOM 1350 O O . GLU A 1 184 ? 13.68168 -4.60155 7.68333 1.000 20.20592 176 GLU A O 1
ATOM 1356 N N . LEU A 1 185 ? 12.32058 -3.41672 6.32117 1.000 16.26259 177 LEU A N 1
ATOM 1357 C CA . LEU A 1 185 ? 11.86543 -2.48220 7.33954 1.000 15.97335 177 LEU A CA 1
ATOM 1358 C C . LEU A 1 185 ? 10.75544 -3.04371 8.20828 1.000 14.44155 177 LEU A C 1
ATOM 1359 O O . LEU A 1 185 ? 10.35686 -2.37124 9.15788 1.000 17.38309 177 LEU A O 1
ATOM 1364 N N . THR A 1 186 ? 10.22514 -4.22610 7.89918 1.000 14.99880 178 THR A N 1
ATOM 1365 C CA . THR A 1 186 ? 9.20979 -4.85907 8.73677 1.000 13.41801 178 THR A CA 1
ATOM 1366 C C . THR A 1 186 ? 9.87792 -5.98071 9.51974 1.000 15.71960 178 THR A C 1
ATOM 1367 O O . THR A 1 186 ? 10.47543 -6.87764 8.92329 1.000 18.34254 178 THR A O 1
ATOM 1371 N N . LEU A 1 187 ? 9.76059 -5.93224 10.84980 1.000 15.94986 179 LEU A N 1
ATOM 1372 C CA . LEU A 1 187 ? 10.32777 -6.91018 11.77007 1.000 15.00606 179 LEU A CA 1
ATOM 1373 C C . LEU A 1 187 ? 9.17858 -7.73741 12.31089 1.000 13.76512 179 LEU A C 1
ATOM 1374 O O . LEU A 1 187 ? 8.11079 -7.19224 12.57092 1.000 16.53063 179 LEU A O 1
ATOM 1379 N N . THR A 1 188 ? 9.38551 -9.03657 12.49326 1.000 15.77401 180 THR A N 1
ATOM 1380 C CA . THR A 1 188 ? 8.31887 -9.93243 12.94149 1.000 16.14611 180 THR A CA 1
ATOM 1381 C C . THR A 1 188 ? 8.71529 -10.59888 14.24332 1.000 16.66383 180 THR A C 1
ATOM 1382 O O . THR A 1 188 ? 9.82183 -11.14420 14.35162 1.000 24.96160 180 THR A O 1
ATOM 1386 N N . LEU A 1 189 ? 7.80504 -10.55366 15.21815 1.000 15.89127 181 LEU A N 1
ATOM 1387 C CA . LEU A 1 189 ? 7.95084 -11.19056 16.52153 1.000 15.51329 181 LEU A CA 1
ATOM 1388 C C . LEU A 1 189 ? 6.92642 -12.29643 16.69746 1.000 16.61050 181 LEU A C 1
ATOM 1389 O O . LEU A 1 189 ? 5.89072 -12.30409 16.02601 1.000 17.34184 181 LEU A O 1
ATOM 1394 N N . PRO A 1 190 ? 7.17000 -13.24026 17.61391 1.000 16.30535 182 PRO A N 1
ATOM 1395 C CA . PRO A 1 190 ? 6.14088 -14.23293 17.96538 1.000 16.54111 182 PRO A CA 1
ATOM 1396 C C . PRO A 1 190 ? 5.11902 -13.61615 18.90638 1.000 15.47556 182 PRO A C 1
ATOM 1397 O O . PRO A 1 190 ? 5.47324 -13.00707 19.92187 1.000 16.89348 182 PRO A O 1
ATOM 1401 N N . TYR A 1 191 ? 3.84720 -13.79962 18.57924 1.000 15.03711 183 TYR A N 1
ATOM 1402 C CA . TYR A 1 191 ? 2.78550 -13.36157 19.47692 1.000 15.39860 183 TYR A CA 1
ATOM 1403 C C . TYR A 1 191 ? 2.92094 -14.04403 20.83583 1.000 14.62167 183 TYR A C 1
ATOM 1404 O O . TYR A 1 191 ? 3.26946 -15.22182 20.92536 1.000 16.04018 183 TYR A O 1
ATOM 1413 N N . ASN A 1 192 ? 2.65372 -13.29025 21.90140 1.000 13.77291 184 ASN A N 1
ATOM 1414 C CA . ASN A 1 192 ? 2.68939 -13.76238 23.28900 1.000 15.58991 184 ASN A CA 1
ATOM 1415 C C . ASN A 1 192 ? 4.09474 -14.01939 23.83651 1.000 13.85180 184 ASN A C 1
ATOM 1416 O O . ASN A 1 192 ? 4.22132 -14.51703 24.95774 1.000 17.11760 184 ASN A O 1
ATOM 1421 N N . ASP A 1 193 ? 5.16117 -13.63809 23.11834 1.000 14.01115 185 ASP A N 1
ATOM 1422 C CA . ASP A 1 193 ? 6.53771 -13.90076 23.55877 1.000 14.83932 185 ASP A CA 1
ATOM 1423 C C . ASP A 1 193 ? 7.08651 -12.63902 24.22122 1.000 14.88925 185 ASP A C 1
ATOM 1424 O O . ASP A 1 193 ? 7.51243 -11.70280 23.54492 1.000 16.11115 185 ASP A O 1
ATOM 1429 N N . PHE A 1 194 ? 7.06636 -12.61353 25.55917 1.000 16.47085 186 PHE A N 1
ATOM 1430 C CA . PHE A 1 194 ? 7.51490 -11.43073 26.28999 1.000 16.85191 186 PHE A CA 1
ATOM 1431 C C . PHE A 1 194 ? 8.98638 -11.17042 26.01745 1.000 17.99019 186 PHE A C 1
ATOM 1432 O O . PHE A 1 194 ? 9.39355 -10.03435 25.75567 1.000 17.65501 186 PHE A O 1
ATOM 1440 N N . GLU A 1 195 ? 9.80703 -12.22023 26.09886 1.000 18.98970 187 GLU A N 1
ATOM 1441 C CA . GLU A 1 195 ? 11.25315 -12.03536 26.03494 1.000 19.57243 187 GLU A CA 1
ATOM 1442 C C . GLU A 1 195 ? 11.70778 -11.60372 24.64153 1.000 18.07621 187 GLU A C 1
ATOM 1443 O O . GLU A 1 195 ? 12.63367 -10.79821 24.50518 1.000 19.76080 187 GLU A O 1
ATOM 1449 N N . ALA A 1 196 ? 11.07086 -12.12733 23.59295 1.000 17.10730 188 ALA A N 1
ATOM 1450 C CA . ALA A 1 196 ? 11.46088 -11.73568 22.23839 1.000 16.57839 188 ALA A CA 1
ATOM 1451 C C . ALA A 1 196 ? 11.16955 -10.26094 21.99705 1.000 14.74647 188 ALA A C 1
ATOM 1452 O O . ALA A 1 196 ? 11.95067 -9.56896 21.33979 1.000 17.39126 188 ALA A O 1
ATOM 1454 N N . ALA A 1 197 ? 10.04891 -9.76049 22.52957 1.000 16.72351 189 ALA A N 1
ATOM 1455 C CA . ALA A 1 197 ? 9.71969 -8.34993 22.36839 1.000 15.30988 189 ALA A CA 1
ATOM 1456 C C . ALA A 1 197 ? 10.74115 -7.46991 23.09140 1.000 16.34035 189 ALA A C 1
ATOM 1457 O O . ALA A 1 197 ? 11.26973 -6.49328 22.52996 1.000 17.46317 189 ALA A O 1
ATOM 1459 N N . THR A 1 198 ? 11.07210 -7.82918 24.32769 1.000 17.39919 190 THR A N 1
ATOM 1460 C CA . THR A 1 198 ? 12.08642 -7.07677 25.05893 1.000 17.45299 190 THR A CA 1
ATOM 1461 C C . THR A 1 198 ? 13.41195 -7.05408 24.30885 1.000 17.95183 190 THR A C 1
ATOM 1462 O O . THR A 1 198 ? 14.04248 -5.99638 24.17862 1.000 18.60885 190 THR A O 1
ATOM 1466 N N . ALA A 1 199 ? 13.84113 -8.20660 23.79193 1.000 18.38431 191 ALA A N 1
ATOM 1467 C CA . ALA A 1 199 ? 15.12621 -8.27317 23.10107 1.000 17.85865 191 ALA A CA 1
ATOM 1468 C C . ALA A 1 199 ? 15.14084 -7.40569 21.84599 1.000 17.32203 191 ALA A C 1
ATOM 1469 O O . ALA A 1 199 ? 16.14804 -6.75097 21.54836 1.000 19.04720 191 ALA A O 1
ATOM 1471 N N . LEU A 1 200 ? 14.03504 -7.38714 21.09443 1.000 17.25535 192 LEU A N 1
ATOM 1472 C CA . LEU A 1 200 ? 14.00861 -6.60072 19.86396 1.000 16.47094 192 LEU A CA 1
ATOM 1473 C C . LEU A 1 200 ? 14.11389 -5.10643 20.16126 1.000 18.55258 192 LEU A C 1
ATOM 1474 O O . LEU A 1 200 ? 14.82799 -4.38061 19.46637 1.000 18.43036 192 LEU A O 1
ATOM 1479 N N . PHE A 1 201 ? 13.42533 -4.63066 21.19967 1.000 16.95678 193 PHE A N 1
ATOM 1480 C CA . PHE A 1 201 ? 13.49998 -3.21841 21.55484 1.000 18.08615 193 PHE A CA 1
ATOM 1481 C C . PHE A 1 201 ? 14.85346 -2.85517 22.14683 1.000 21.57575 193 PHE A C 1
ATOM 1482 O O . PHE A 1 201 ? 15.37432 -1.76150 21.89104 1.000 23.73959 193 PHE A O 1
ATOM 1490 N N . GLU A 1 202 ? 15.46675 -3.77245 22.88627 1.000 20.28998 194 GLU A N 1
ATOM 1491 C CA . GLU A 1 202 ? 16.83017 -3.53833 23.35199 1.000 22.22336 194 GLU A CA 1
ATOM 1492 C C . GLU A 1 202 ? 17.79373 -3.39353 22.18077 1.000 23.66897 194 GLU A C 1
ATOM 1493 O O . GLU A 1 202 ? 18.71828 -2.57348 22.22331 1.000 26.70865 194 GLU A O 1
ATOM 1499 N N . GLN A 1 203 ? 17.56889 -4.15531 21.10775 1.000 23.12290 195 GLN A N 1
ATOM 1500 C CA . GLN A 1 203 ? 18.46936 -4.11493 19.95825 1.000 22.66600 195 GLN A CA 1
ATOM 1501 C C . GLN A 1 203 ? 18.20180 -2.91256 19.05197 1.000 22.70447 195 GLN A C 1
ATOM 1502 O O . GLN A 1 203 ? 19.14419 -2.28168 18.56874 1.000 24.68708 195 GLN A O 1
ATOM 1508 N N . GLN A 1 204 ? 16.92820 -2.58518 18.78250 1.000 21.97700 196 GLN A N 1
ATOM 1509 C CA . GLN A 1 204 ? 16.67375 -1.56521 17.77681 1.000 22.08926 196 GLN A CA 1
ATOM 1510 C C . GLN A 1 204 ? 15.45017 -0.71030 18.08150 1.000 22.20088 196 GLN A C 1
ATOM 1511 O O . GLN A 1 204 ? 14.88577 -0.10480 17.16768 1.000 21.63784 196 GLN A O 1
ATOM 1517 N N . GLY A 1 205 ? 15.08686 -0.57262 19.35695 1.000 21.96407 197 GLY A N 1
ATOM 1518 C CA . GLY A 1 205 ? 13.91989 0.22370 19.70825 1.000 24.19466 197 GLY A CA 1
ATOM 1519 C C . GLY A 1 205 ? 13.96293 1.65802 19.21340 1.000 25.92568 197 GLY A C 1
ATOM 1520 O O . GLY A 1 205 ? 12.91907 2.22124 18.87698 1.000 23.78422 197 GLY A O 1
ATOM 1521 N N . ASP A 1 206 ? 15.16105 2.26563 19.15505 1.000 27.22929 198 ASP A N 1
ATOM 1522 C CA . ASP A 1 206 ? 15.29741 3.64958 18.69464 1.000 29.71619 198 ASP A CA 1
ATOM 1523 C C . ASP A 1 206 ? 14.82577 3.82611 17.26933 1.000 24.35643 198 ASP A C 1
ATOM 1524 O O . ASP A 1 206 ? 14.55213 4.95984 16.85050 1.000 27.90053 198 ASP A O 1
ATOM 1529 N N . ASP A 1 207 ? 14.76872 2.73712 16.50097 1.000 21.81060 199 ASP A N 1
ATOM 1530 C CA . ASP A 1 207 ? 14.47368 2.79622 15.08008 1.000 22.26787 199 ASP A CA 1
ATOM 1531 C C . ASP A 1 207 ? 13.10287 2.26150 14.73549 1.000 18.02622 199 ASP A C 1
ATOM 1532 O O . ASP A 1 207 ? 12.76880 2.17972 13.54812 1.000 19.51312 199 ASP A O 1
ATOM 1537 N N . ILE A 1 208 ? 12.30596 1.89305 15.72571 1.000 16.86983 200 ILE A N 1
ATOM 1538 C CA . ILE A 1 208 ? 10.97715 1.35079 15.49309 1.000 14.24158 200 ILE A CA 1
ATOM 1539 C C . ILE A 1 208 ? 9.96645 2.49369 15.51091 1.000 14.35461 200 ILE A C 1
ATOM 1540 O O . ILE A 1 208 ? 9.79031 3.18048 16.52545 1.000 15.38631 200 ILE A O 1
ATOM 1545 N N . ALA A 1 209 ? 9.31586 2.71753 14.36591 1.000 14.01235 201 ALA A N 1
ATOM 1546 C CA . ALA A 1 209 ? 8.25207 3.71310 14.27174 1.000 12.99389 201 ALA A CA 1
ATOM 1547 C C . ALA A 1 209 ? 6.99162 3.24030 14.97135 1.000 13.47544 201 ALA A C 1
ATOM 1548 O O . ALA A 1 209 ? 6.29786 4.03349 15.61376 1.000 13.02418 201 ALA A O 1
ATOM 1550 N N . GLY A 1 210 ? 6.64227 1.97664 14.80763 1.000 14.54393 202 GLY A N 1
ATOM 1551 C CA . GLY A 1 210 ? 5.34150 1.51773 15.24724 1.000 13.41919 202 GLY A CA 1
ATOM 1552 C C . GLY A 1 210 ? 5.34603 0.02235 15.40725 1.000 12.35496 202 GLY A C 1
ATOM 1553 O O . GLY A 1 210 ? 6.10763 -0.68871 14.73958 1.000 14.97168 202 GLY A O 1
ATOM 1554 N N . LEU A 1 211 ? 4.49382 -0.45272 16.30598 1.000 12.95664 203 LEU A N 1
ATOM 1555 C CA . LEU A 1 211 ? 4.29294 -1.87033 16.55251 1.000 13.15936 203 LEU A CA 1
ATOM 1556 C C . LEU A 1 211 ? 2.80214 -2.09247 16.38847 1.000 12.73019 203 LEU A C 1
ATOM 1557 O O . LEU A 1 211 ? 2.00392 -1.42877 17.06551 1.000 13.47513 203 LEU A O 1
ATOM 1562 N N . ILE A 1 212 ? 2.42312 -2.95531 15.44002 1.000 12.79221 204 ILE A N 1
ATOM 1563 C CA . ILE A 1 212 ? 1.02753 -3.20054 15.12049 1.000 13.81204 204 ILE A CA 1
ATOM 1564 C C . ILE A 1 212 ? 0.70010 -4.62560 15.52666 1.000 13.13654 204 ILE A C 1
ATOM 1565 O O . ILE A 1 212 ? 1.52093 -5.53845 15.32764 1.000 14.40648 204 ILE A O 1
ATOM 1570 N N . ILE A 1 213 ? -0.47202 -4.81372 16.13773 1.000 13.57945 205 ILE A N 1
ATOM 1571 C CA . ILE A 1 213 ? -0.85430 -6.11955 16.66268 1.000 12.51967 205 ILE A CA 1
ATOM 1572 C C . ILE A 1 213 ? -2.36984 -6.24755 16.64666 1.000 12.82315 205 ILE A C 1
ATOM 1573 O O . ILE A 1 213 ? -3.09324 -5.26355 16.85817 1.000 12.98959 205 ILE A O 1
ATOM 1578 N N . GLU A 1 214 ? -2.85663 -7.46993 16.36088 1.000 13.78842 206 GLU A N 1
ATOM 1579 C CA . GLU A 1 214 ? -4.23296 -7.81151 16.70002 1.000 13.91739 206 GLU A CA 1
ATOM 1580 C C . GLU A 1 214 ? -4.23907 -8.06558 18.19981 1.000 13.72599 206 GLU A C 1
ATOM 1581 O O . GLU A 1 214 ? -3.59975 -9.01792 18.65171 1.000 15.31236 206 GLU A O 1
ATOM 1587 N N . PRO A 1 215 ? -4.91480 -7.25422 19.00639 1.000 12.94631 207 PRO A N 1
ATOM 1588 C CA . PRO A 1 215 ? -4.74950 -7.43548 20.46454 1.000 13.48058 207 PRO A CA 1
ATOM 1589 C C . PRO A 1 215 ? -5.21422 -8.80546 20.93742 1.000 14.38015 207 PRO A C 1
ATOM 1590 O O . PRO A 1 215 ? -4.61424 -9.38125 21.85051 1.000 16.53175 207 PRO A O 1
ATOM 1594 N N . VAL A 1 216 ? -6.27030 -9.32870 20.32625 1.000 14.11437 208 VAL A N 1
ATOM 1595 C CA . VAL A 1 216 ? -6.60697 -10.74726 20.34850 1.000 13.87315 208 VAL A CA 1
ATOM 1596 C C . VAL A 1 216 ? -6.39408 -11.21141 18.91891 1.000 13.92731 208 VAL A C 1
ATOM 1597 O O . VAL A 1 216 ? -6.98947 -10.64388 17.99967 1.000 14.85165 208 VAL A O 1
ATOM 1601 N N . VAL A 1 217 ? -5.54649 -12.21904 18.71486 1.000 14.76276 209 VAL A N 1
ATOM 1602 C CA . VAL A 1 217 ? -5.35624 -12.71950 17.36273 1.000 15.22972 209 VAL A CA 1
ATOM 1603 C C . VAL A 1 217 ? -6.63289 -13.40446 16.89413 1.000 14.13387 209 VAL A C 1
ATOM 1604 O O . VAL A 1 217 ? -7.25123 -14.17550 17.64290 1.000 15.44618 209 VAL A O 1
ATOM 1608 N N . GLY A 1 218 ? -7.03507 -13.12264 15.64993 1.000 14.04441 210 GLY A N 1
ATOM 1609 C CA . GLY A 1 218 ? -8.11129 -13.84535 15.00254 1.000 15.02537 210 GLY A CA 1
ATOM 1610 C C . GLY A 1 218 ? -7.68872 -14.52803 13.70882 1.000 14.57498 210 GLY A C 1
ATOM 1611 O O . GLY A 1 218 ? -8.38893 -15.42619 13.23809 1.000 18.32411 210 GLY A O 1
ATOM 1612 N N . ASN A 1 219 ? -6.55049 -14.13894 13.12434 1.000 16.41093 211 ASN A N 1
ATOM 1613 C CA . ASN A 1 219 ? -6.10925 -14.63232 11.81847 1.000 16.83201 211 ASN A CA 1
ATOM 1614 C C . ASN A 1 219 ? -5.08617 -15.75600 11.91025 1.000 18.06117 211 ASN A C 1
ATOM 1615 O O . ASN A 1 219 ? -4.47525 -16.12520 10.89332 1.000 18.92346 211 ASN A O 1
ATOM 1620 N N . ALA A 1 220 ? -4.89474 -16.30855 13.10055 1.000 17.99102 212 ALA A N 1
ATOM 1621 C CA . ALA A 1 220 ? -4.24379 -17.59743 13.30592 1.000 17.17605 212 ALA A CA 1
ATOM 1622 C C . ALA A 1 220 ? -5.13674 -18.45141 14.18504 1.000 15.78163 212 ALA A C 1
ATOM 1623 O O . ALA A 1 220 ? -4.67737 -19.12932 15.11702 1.000 18.52228 212 ALA A O 1
ATOM 1625 N N . ASN A 1 221 ? -6.44268 -18.40571 13.89243 1.000 16.59572 213 ASN A N 1
ATOM 1626 C CA . ASN A 1 221 ? -7.49242 -18.78229 14.83254 1.000 14.85482 213 ASN A CA 1
ATOM 1627 C C . ASN A 1 221 ? -7.47524 -17.79149 15.99874 1.000 16.94326 213 ASN A C 1
ATOM 1628 O O . ASN A 1 221 ? -6.73613 -16.80654 15.95871 1.000 17.34528 213 ASN A O 1
ATOM 1633 N N . CYS A 1 222 ? -8.31842 -17.99216 17.00199 1.000 18.13144 214 CYS A N 1
ATOM 1634 C CA . CYS A 1 222 ? -8.46914 -17.04503 18.10782 1.000 14.77752 214 CYS A CA 1
ATOM 1635 C C . CYS A 1 222 ? -7.42061 -17.31529 19.17917 1.000 14.34706 214 CYS A C 1
ATOM 1636 O O . CYS A 1 222 ? -7.47118 -18.34515 19.86133 1.000 15.49495 214 CYS A O 1
ATOM 1639 N N . ILE A 1 223 ? -6.48166 -16.38882 19.34515 1.000 14.28459 215 ILE A N 1
ATOM 1640 C CA . ILE A 1 223 ? -5.45503 -16.56680 20.37504 1.000 15.33136 215 ILE A CA 1
ATOM 1641 C C . ILE A 1 223 ? -5.44758 -15.34937 21.28282 1.000 14.51475 215 ILE A C 1
ATOM 1642 O O . ILE A 1 223 ? -4.98093 -14.27243 20.86928 1.000 16.06275 215 ILE A O 1
ATOM 1647 N N . PRO A 1 224 ? -5.93544 -15.47106 22.51629 1.000 15.46772 216 PRO A N 1
ATOM 1648 C CA . PRO A 1 224 ? -5.95762 -14.32416 23.41764 1.000 15.32400 216 PRO A CA 1
ATOM 1649 C C . PRO A 1 224 ? -4.57311 -14.03031 23.96142 1.000 14.36111 216 PRO A C 1
ATOM 1650 O O . PRO A 1 224 ? -3.69704 -14.89748 24.01405 1.000 16.42556 216 PRO A O 1
ATOM 1654 N N . PRO A 1 225 ? -4.33700 -12.80052 24.38067 1.000 14.65301 217 PRO A N 1
ATOM 1655 C CA . PRO A 1 225 ? -3.03169 -12.44730 24.93910 1.000 14.90927 217 PRO A CA 1
ATOM 1656 C C . PRO A 1 225 ? -2.86459 -13.02314 26.33643 1.000 15.65793 217 PRO A C 1
ATOM 1657 O O . PRO A 1 225 ? -3.82305 -13.12946 27.11176 1.000 17.14974 217 PRO A O 1
ATOM 1661 N N . ARG A 1 226 ? -1.61921 -13.38434 26.65869 1.000 15.67002 218 ARG A N 1
ATOM 1662 C CA . ARG A 1 226 ? -1.28644 -13.77861 28.01876 1.000 16.22460 218 ARG A CA 1
ATOM 1663 C C . ARG A 1 226 ? -1.44182 -12.58354 28.95997 1.000 16.78997 218 ARG A C 1
ATOM 1664 O O . ARG A 1 226 ? -1.32933 -11.42629 28.54849 1.000 15.28041 218 ARG A O 1
ATOM 1672 N N . GLU A 1 227 ? -1.71599 -12.86815 30.23318 1.000 17.92248 219 GLU A N 1
ATOM 1673 C CA . GLU A 1 227 ? -1.87138 -11.78282 31.19918 1.000 18.43714 219 GLU A CA 1
ATOM 1674 C C . GLU A 1 227 ? -0.63520 -10.88489 31.22722 1.000 15.29546 219 GLU A C 1
ATOM 1675 O O . GLU A 1 227 ? 0.49893 -11.35504 31.39096 1.000 17.51194 219 GLU A O 1
ATOM 1681 N N . GLY A 1 228 ? -0.86070 -9.57955 31.05262 1.000 16.17867 220 GLY A N 1
ATOM 1682 C CA . GLY A 1 228 ? 0.19945 -8.59470 31.07064 1.000 17.26565 220 GLY A CA 1
ATOM 1683 C C . GLY A 1 228 ? 0.92004 -8.40279 29.75366 1.000 15.82430 220 GLY A C 1
ATOM 1684 O O . GLY A 1 228 ? 1.77201 -7.51025 29.65953 1.000 16.15323 220 GLY A O 1
ATOM 1685 N N . TYR A 1 229 ? 0.62817 -9.22740 28.74762 1.000 15.38999 221 TYR A N 1
ATOM 1686 C CA . TYR A 1 229 ? 1.38114 -9.16196 27.50203 1.000 13.27630 221 TYR A CA 1
ATOM 1687 C C . TYR A 1 229 ? 1.13949 -7.85235 26.76248 1.000 13.84328 221 TYR A C 1
ATOM 1688 O O . TYR A 1 229 ? 2.08523 -7.22947 26.29146 1.000 14.31968 221 TYR A O 1
ATOM 1697 N N . LEU A 1 230 ? -0.12262 -7.44278 26.60762 1.000 14.49974 222 LEU A N 1
ATOM 1698 C CA . LEU A 1 230 ? -0.38279 -6.18436 25.92079 1.000 15.29028 222 LEU A CA 1
ATOM 1699 C C . LEU A 1 230 ? 0.17682 -5.01178 26.71088 1.000 13.77592 222 LEU A C 1
ATOM 1700 O O . LEU A 1 230 ? 0.69863 -4.06265 26.12036 1.000 14.62602 222 LEU A O 1
ATOM 1705 N N . GLN A 1 231 ? 0.12560 -5.08871 28.04652 1.000 15.53232 223 GLN A N 1
ATOM 1706 C CA A GLN A 1 231 ? 0.71968 -4.06193 28.89355 0.613 16.68318 223 GLN A CA 1
ATOM 1707 C CA B GLN A 1 231 ? 0.72191 -4.02466 28.84712 0.387 13.64342 223 GLN A CA 1
ATOM 1708 C C . GLN A 1 231 ? 2.22760 -3.99704 28.67663 1.000 15.51964 223 GLN A C 1
ATOM 1709 O O . GLN A 1 231 ? 2.82351 -2.91871 28.67466 1.000 14.61566 223 GLN A O 1
ATOM 1720 N N . HIS A 1 232 ? 2.84976 -5.15420 28.50487 1.000 13.80985 224 HIS A N 1
ATOM 1721 C CA . HIS A 1 232 ? 4.28300 -5.22870 28.23591 1.000 14.28574 224 HIS A CA 1
ATOM 1722 C C . HIS A 1 232 ? 4.64199 -4.52065 26.93148 1.000 15.32056 224 HIS A C 1
ATOM 1723 O O . HIS A 1 232 ? 5.61762 -3.76483 26.86621 1.000 14.93817 224 HIS A O 1
ATOM 1730 N N . LEU A 1 233 ? 3.87008 -4.77618 25.87733 1.000 14.44786 225 LEU A N 1
ATOM 1731 C CA . LEU A 1 233 ? 4.10959 -4.10477 24.60211 1.000 13.40544 225 LEU A CA 1
ATOM 1732 C C . LEU A 1 233 ? 3.89858 -2.59763 24.70930 1.000 13.65100 225 LEU A C 1
ATOM 1733 O O . LEU A 1 233 ? 4.68366 -1.82331 24.15679 1.000 14.25283 225 LEU A O 1
ATOM 1738 N N . ARG A 1 234 ? 2.84516 -2.16715 25.41456 1.000 13.18112 226 ARG A N 1
ATOM 1739 C CA . ARG A 1 234 ? 2.62339 -0.74625 25.64401 1.000 14.33151 226 ARG A CA 1
ATOM 1740 C C . ARG A 1 234 ? 3.82888 -0.12646 26.33710 1.000 13.14601 226 ARG A C 1
ATOM 1741 O O . ARG A 1 234 ? 4.27802 0.96088 25.96430 1.000 14.71817 226 ARG A O 1
ATOM 1749 N N . ALA A 1 235 ? 4.38916 -0.81822 27.33734 1.000 14.21480 227 ALA A N 1
ATOM 1750 C CA . ALA A 1 235 ? 5.52190 -0.26477 28.07381 1.000 13.63031 227 ALA A CA 1
ATOM 1751 C C . ALA A 1 235 ? 6.74792 -0.14176 27.17061 1.000 13.42821 227 ALA A C 1
ATOM 1752 O O . ALA A 1 235 ? 7.46026 0.86735 27.21544 1.000 14.42303 227 ALA A O 1
ATOM 1754 N N . LEU A 1 236 ? 7.00936 -1.14852 26.33936 1.000 14.18775 228 LEU A N 1
ATOM 1755 C CA . LEU A 1 236 ? 8.15679 -1.07346 25.43916 1.000 13.97823 228 LEU A CA 1
ATOM 1756 C C . LEU A 1 236 ? 8.00142 0.07138 24.44761 1.000 14.22547 228 LEU A C 1
ATOM 1757 O O . LEU A 1 236 ? 8.95212 0.81793 24.19839 1.000 14.40622 228 LEU A O 1
ATOM 1762 N N . CYS A 1 237 ? 6.81215 0.21922 23.87641 1.000 14.50461 229 CYS A N 1
ATOM 1763 C CA . CYS A 1 237 ? 6.61712 1.28264 22.90694 1.000 15.08201 229 CYS A CA 1
ATOM 1764 C C . CYS A 1 237 ? 6.84852 2.64145 23.55401 1.000 14.72579 229 CYS A C 1
ATOM 1765 O O . CYS A 1 237 ? 7.56295 3.49935 23.00457 1.000 15.35428 229 CYS A O 1
ATOM 1768 N N . THR A 1 238 ? 6.24622 2.85994 24.73153 1.000 13.90442 230 THR A N 1
ATOM 1769 C CA . THR A 1 238 ? 6.41490 4.15090 25.39724 1.000 15.47375 230 THR A CA 1
ATOM 1770 C C . THR A 1 238 ? 7.86266 4.38745 25.77950 1.000 15.49211 230 THR A C 1
ATOM 1771 O O . THR A 1 238 ? 8.38645 5.47747 25.56182 1.000 15.35943 230 THR A O 1
ATOM 1775 N N . LYS A 1 239 ? 8.53684 3.36739 26.31837 1.000 15.25634 231 LYS A N 1
ATOM 1776 C CA . LYS A 1 239 ? 9.93687 3.52173 26.70279 1.000 16.07870 231 LYS A CA 1
ATOM 1777 C C . LYS A 1 239 ? 10.80846 3.92812 25.51767 1.000 14.23644 231 LYS A C 1
ATOM 1778 O O . LYS A 1 239 ? 11.74775 4.71690 25.66773 1.000 17.22455 231 LYS A O 1
ATOM 1784 N N . HIS A 1 240 ? 10.51613 3.40517 24.32848 1.000 15.80471 232 HIS A N 1
ATOM 1785 C CA . HIS A 1 240 ? 11.40781 3.58195 23.19035 1.000 16.43613 232 HIS A CA 1
ATOM 1786 C C . HIS A 1 240 ? 10.92678 4.60116 22.16627 1.000 16.20340 232 HIS A C 1
ATOM 1787 O O . HIS A 1 240 ? 11.63410 4.83789 21.18326 1.000 19.74626 232 HIS A O 1
ATOM 1794 N N . GLY A 1 241 ? 9.76047 5.20576 22.37389 1.000 16.42073 233 GLY A N 1
ATOM 1795 C CA . GLY A 1 241 ? 9.23544 6.19442 21.45826 1.000 17.74758 233 GLY A CA 1
ATOM 1796 C C . GLY A 1 241 ? 8.55372 5.63630 20.23053 1.000 15.16610 233 GLY A C 1
ATOM 1797 O O . GLY A 1 241 ? 8.35032 6.37442 19.26351 1.000 19.80024 233 GLY A O 1
ATOM 1798 N N . ALA A 1 242 ? 8.18994 4.36080 20.23062 1.000 14.65120 234 ALA A N 1
ATOM 1799 C CA . ALA A 1 242 ? 7.43578 3.78311 19.13163 1.000 13.82238 234 ALA A CA 1
ATOM 1800 C C . ALA A 1 242 ? 5.93846 3.92013 19.39714 1.000 14.19499 234 ALA A C 1
ATOM 1801 O O . ALA A 1 242 ? 5.49323 3.94632 20.54941 1.000 17.62918 234 ALA A O 1
ATOM 1803 N N . LEU A 1 243 ? 5.14616 3.97104 18.32703 1.000 12.81362 235 LEU A N 1
ATOM 1804 C CA . LEU A 1 243 ? 3.70506 4.04601 18.48217 1.000 13.09241 235 LEU A CA 1
ATOM 1805 C C . LEU A 1 243 ? 3.12494 2.64387 18.56599 1.000 11.75214 235 LEU A C 1
ATOM 1806 O O . LEU A 1 243 ? 3.46723 1.78003 17.76010 1.000 15.05870 235 LEU A O 1
ATOM 1811 N N . LEU A 1 244 ? 2.24943 2.42298 19.53978 1.000 11.68695 236 LEU A N 1
ATOM 1812 C CA . LEU A 1 244 ? 1.50667 1.17671 19.65568 1.000 12.21062 236 LEU A CA 1
ATOM 1813 C C . LEU A 1 244 ? 0.23846 1.29319 18.81387 1.000 11.69787 236 LEU A C 1
ATOM 1814 O O . LEU A 1 244 ? -0.60041 2.17136 19.05109 1.000 12.19060 236 LEU A O 1
ATOM 1819 N N . ILE A 1 245 ? 0.09712 0.40218 17.83407 1.000 11.57097 237 ILE A N 1
ATOM 1820 C CA . ILE A 1 245 ? -1.04296 0.38302 16.92096 1.000 11.94908 237 ILE A CA 1
ATOM 1821 C C . ILE A 1 245 ? -1.85418 -0.88368 17.18737 1.000 11.80664 237 ILE A C 1
ATOM 1822 O O . ILE A 1 245 ? -1.38004 -2.00866 16.95542 1.000 13.05455 237 ILE A O 1
ATOM 1827 N N . PHE A 1 246 ? -3.07587 -0.72067 17.67201 1.000 12.11949 238 PHE A N 1
ATOM 1828 C CA . PHE A 1 246 ? -3.96982 -1.86823 17.83501 1.000 12.14405 238 PHE A CA 1
ATOM 1829 C C . PHE A 1 246 ? -4.79641 -2.00448 16.55963 1.000 11.59968 238 PHE A C 1
ATOM 1830 O O . PHE A 1 246 ? -5.55790 -1.08401 16.20726 1.000 12.81454 238 PHE A O 1
ATOM 1838 N N . ASP A 1 247 ? -4.67907 -3.16059 15.87986 1.000 12.23136 239 ASP A N 1
ATOM 1839 C CA . ASP A 1 247 ? -5.55784 -3.46409 14.75245 1.000 12.55808 239 ASP A CA 1
ATOM 1840 C C . ASP A 1 247 ? -6.80687 -4.09811 15.33997 1.000 11.87627 239 ASP A C 1
ATOM 1841 O O . ASP A 1 247 ? -6.80846 -5.28964 15.69221 1.000 12.47580 239 ASP A O 1
ATOM 1846 N N . GLU A 1 248 ? -7.86292 -3.29416 15.46642 1.000 12.00137 240 GLU A N 1
ATOM 1847 C CA . GLU A 1 248 ? -9.14593 -3.71879 16.01040 1.000 12.26980 240 GLU A CA 1
ATOM 1848 C C . GLU A 1 248 ? -10.18744 -3.86738 14.90413 1.000 12.38475 240 GLU A C 1
ATOM 1849 O O . GLU A 1 248 ? -11.39213 -3.81303 15.16559 1.000 12.77040 240 GLU A O 1
ATOM 1855 N N . VAL A 1 249 ? -9.72876 -4.14305 13.68003 1.000 12.25100 241 VAL A N 1
ATOM 1856 C CA . VAL A 1 249 ? -10.66584 -4.40013 12.59473 1.000 12.64342 241 VAL A CA 1
ATOM 1857 C C . VAL A 1 249 ? -11.62862 -5.52936 12.97419 1.000 12.83458 241 VAL A C 1
ATOM 1858 O O . VAL A 1 249 ? -12.84491 -5.43945 12.73807 1.000 14.03756 241 VAL A O 1
ATOM 1862 N N . MET A 1 250 ? -11.10878 -6.60883 13.58000 1.000 12.90022 242 MET A N 1
ATOM 1863 C CA . MET A 1 250 ? -11.94289 -7.73155 13.99368 1.000 12.76764 242 MET A CA 1
ATOM 1864 C C . MET A 1 250 ? -12.40907 -7.61587 15.44432 1.000 14.62027 242 MET A C 1
ATOM 1865 O O . MET A 1 250 ? -13.56044 -7.93028 15.74408 1.000 14.89748 242 MET A O 1
ATOM 1870 N N . THR A 1 251 ? -11.54267 -7.16982 16.35261 1.000 13.60748 243 THR A N 1
ATOM 1871 C CA . THR A 1 251 ? -11.92957 -7.16941 17.76472 1.000 13.49382 243 THR A CA 1
ATOM 1872 C C . THR A 1 251 ? -12.81952 -5.97878 18.12066 1.000 13.05200 243 THR A C 1
ATOM 1873 O O . THR A 1 251 ? -13.56839 -6.04156 19.10378 1.000 13.41247 243 THR A O 1
ATOM 1877 N N . GLY A 1 252 ? -12.72994 -4.88787 17.36386 1.000 13.65937 244 GLY A N 1
ATOM 1878 C CA . GLY A 1 252 ? -13.46636 -3.67988 17.71134 1.000 13.58161 244 GLY A CA 1
ATOM 1879 C C . GLY A 1 252 ? -14.95869 -3.92027 17.75106 1.000 14.27387 244 GLY A C 1
ATOM 1880 O O . GLY A 1 252 ? -15.53415 -4.53482 16.84377 1.000 13.21560 244 GLY A O 1
ATOM 1881 N N . PHE A 1 253 ? -15.59070 -3.48766 18.83508 1.000 14.48175 245 PHE A N 1
ATOM 1882 C CA . PHE A 1 253 ? -17.03214 -3.60738 19.02500 1.000 14.13104 245 PHE A CA 1
ATOM 1883 C C . PHE A 1 253 ? -17.48118 -5.04580 19.14067 1.000 13.86366 245 PHE A C 1
ATOM 1884 O O . PHE A 1 253 ? -18.69486 -5.30754 19.18040 1.000 14.82985 245 PHE A O 1
ATOM 1892 N N . ARG A 1 254 ? -16.54585 -5.98537 19.21474 1.000 13.96064 246 ARG A N 1
ATOM 1893 C CA . ARG A 1 254 ? -16.86786 -7.40970 19.24383 1.000 15.18862 246 ARG A CA 1
ATOM 1894 C C . ARG A 1 254 ? -16.37120 -8.09320 20.50829 1.000 14.71260 246 ARG A C 1
ATOM 1895 O O . ARG A 1 254 ? -17.13317 -8.83351 21.15743 1.000 16.05984 246 ARG A O 1
ATOM 1903 N N . VAL A 1 255 ? -15.09967 -7.87149 20.87016 1.000 15.66745 247 VAL A N 1
ATOM 1904 C CA . VAL A 1 255 ? -14.56833 -8.37577 22.13378 1.000 16.02492 247 VAL A CA 1
ATOM 1905 C C . VAL A 1 255 ? -15.26238 -7.70874 23.29904 1.000 14.64903 247 VAL A C 1
ATOM 1906 O O . VAL A 1 255 ? -15.44930 -8.32445 24.34828 1.000 15.59637 247 VAL A O 1
ATOM 1910 N N . ALA A 1 256 ? -15.64992 -6.45183 23.12764 1.000 15.10255 248 ALA A N 1
ATOM 1911 C CA . ALA A 1 256 ? -16.29385 -5.60681 24.12299 1.000 14.93419 248 ALA A CA 1
ATOM 1912 C C . ALA A 1 256 ? -16.76452 -4.37350 23.36114 1.000 14.56147 248 ALA A C 1
ATOM 1913 O O . ALA A 1 256 ? -16.30828 -4.09495 22.24761 1.000 15.04682 248 ALA A O 1
ATOM 1915 N N . LEU A 1 257 ? -17.64512 -3.59193 23.98911 1.000 14.65531 249 LEU A N 1
ATOM 1916 C CA . LEU A 1 257 ? -18.09691 -2.35615 23.36059 1.000 15.00183 249 LEU A CA 1
ATOM 1917 C C . LEU A 1 257 ? -16.92062 -1.43129 23.04170 1.000 14.07722 249 LEU A C 1
ATOM 1918 O O . LEU A 1 257 ? -16.83170 -0.88439 21.93225 1.000 15.96403 249 LEU A O 1
ATOM 1923 N N . GLY A 1 258 ? -15.99532 -1.27935 23.97926 1.000 14.41277 250 GLY A N 1
ATOM 1924 C CA . GLY A 1 258 ? -14.80964 -0.48397 23.80352 1.000 15.03004 250 GLY A CA 1
ATOM 1925 C C . GLY A 1 258 ? -13.63038 -1.20977 23.18584 1.000 15.48924 250 GLY A C 1
ATOM 1926 O O . GLY A 1 258 ? -12.50719 -0.69450 23.23714 1.000 14.67274 250 GLY A O 1
ATOM 1927 N N . GLY A 1 259 ? -13.84286 -2.39980 22.63150 1.000 15.17263 251 GLY A N 1
ATOM 1928 C CA . GLY A 1 259 ? -12.79059 -3.11891 21.95464 1.000 15.30159 251 GLY A CA 1
ATOM 1929 C C . GLY A 1 259 ? -11.90198 -3.87448 22.91538 1.000 14.40127 251 GLY A C 1
ATOM 1930 O O . GLY A 1 259 ? -12.09279 -3.87224 24.14513 1.000 14.00163 251 GLY A O 1
ATOM 1931 N N . ALA A 1 260 ? -10.91153 -4.55667 22.33552 1.000 13.96913 252 ALA A N 1
ATOM 1932 C CA . ALA A 1 260 ? -9.92560 -5.23693 23.16822 1.000 14.23208 252 ALA A CA 1
ATOM 1933 C C . ALA A 1 260 ? -9.17783 -4.24303 24.04760 1.000 15.21006 252 ALA A C 1
ATOM 1934 O O . ALA A 1 260 ? -8.79804 -4.57201 25.17352 1.000 16.01993 252 ALA A O 1
ATOM 1936 N N . GLN A 1 261 ? -8.95068 -3.02341 23.56316 1.000 13.69968 253 GLN A N 1
ATOM 1937 C CA . GLN A 1 261 ? -8.24954 -2.06737 24.40939 1.000 13.93861 253 GLN A CA 1
ATOM 1938 C C . GLN A 1 261 ? -9.03631 -1.74744 25.67663 1.000 15.63001 253 GLN A C 1
ATOM 1939 O O . GLN A 1 261 ? -8.44431 -1.60852 26.74647 1.000 16.94575 253 GLN A O 1
ATOM 1945 N N . ALA A 1 262 ? -10.36953 -1.66489 25.60243 1.000 15.74436 254 ALA A N 1
ATOM 1946 C CA . ALA A 1 262 ? -11.11699 -1.51911 26.85417 1.000 16.07395 254 ALA A CA 1
ATOM 1947 C C . ALA A 1 262 ? -11.05473 -2.79176 27.69072 1.000 16.37351 254 ALA A C 1
ATOM 1948 O O . ALA A 1 262 ? -10.88957 -2.73789 28.91609 1.000 18.40408 254 ALA A O 1
ATOM 1950 N N . HIS A 1 263 ? -11.20916 -3.94671 27.04662 1.000 14.88425 255 HIS A N 1
ATOM 1951 C CA . HIS A 1 263 ? -11.30248 -5.20229 27.77479 1.000 15.55839 255 HIS A CA 1
ATOM 1952 C C . HIS A 1 263 ? -10.04263 -5.45776 28.58998 1.000 16.05431 255 HIS A C 1
ATOM 1953 O O . HIS A 1 263 ? -10.11274 -5.95826 29.72154 1.000 17.99666 255 HIS A O 1
ATOM 1960 N N . TYR A 1 264 ? -8.87813 -5.15393 28.02082 1.000 15.31506 256 TYR A N 1
ATOM 1961 C CA . TYR A 1 264 ? -7.59925 -5.40920 28.67472 1.000 14.95260 256 TYR A CA 1
ATOM 1962 C C . TYR A 1 264 ? -6.98716 -4.16391 29.31821 1.000 15.47604 256 TYR A C 1
ATOM 1963 O O . TYR A 1 264 ? -5.91434 -4.24921 29.92531 1.000 20.94986 256 TYR A O 1
ATOM 1972 N N . GLY A 1 265 ? -7.61637 -3.01649 29.17687 1.000 15.92418 257 GLY A N 1
ATOM 1973 C CA . GLY A 1 265 ? -7.13596 -1.82446 29.84068 1.000 17.56250 257 GLY A CA 1
ATOM 1974 C C . GLY A 1 265 ? -5.86709 -1.23717 29.25870 1.000 16.99996 257 GLY A C 1
ATOM 1975 O O . GLY A 1 265 ? -4.97832 -0.83362 30.01234 1.000 19.95764 257 GLY A O 1
ATOM 1976 N N . ILE A 1 266 ? -5.79350 -1.12950 27.92554 1.000 15.79872 258 ILE A N 1
ATOM 1977 C CA . ILE A 1 266 ? -4.62896 -0.59131 27.24561 1.000 16.73888 258 ILE A CA 1
ATOM 1978 C C . ILE A 1 266 ? -5.06210 0.65472 26.50400 1.000 16.91037 258 ILE A C 1
ATOM 1979 O O . ILE A 1 266 ? -6.14833 0.68541 25.90959 1.000 18.70834 258 ILE A O 1
ATOM 1984 N N . THR A 1 267 ? -4.18032 1.64018 26.45740 1.000 15.28115 259 THR A N 1
ATOM 1985 C CA . THR A 1 267 ? -4.41284 2.79116 25.59062 1.000 16.75397 259 THR A CA 1
ATOM 1986 C C . THR A 1 267 ? -3.39639 2.77901 24.45697 1.000 14.49646 259 THR A C 1
ATOM 1987 O O . THR A 1 267 ? -2.23113 3.13628 24.66897 1.000 16.10674 259 THR A O 1
ATOM 1991 N N . PRO A 1 268 ? -3.77019 2.34350 23.25521 1.000 13.05661 260 PRO A N 1
ATOM 1992 C CA . PRO A 1 268 ? -2.84518 2.42048 22.10621 1.000 13.61062 260 PRO A CA 1
ATOM 1993 C C . PRO A 1 268 ? -2.70850 3.85600 21.60996 1.000 13.11561 260 PRO A C 1
ATOM 1994 O O . PRO A 1 268 ? -3.51311 4.72964 21.93866 1.000 14.86076 260 PRO A O 1
ATOM 1998 N N . ASP A 1 269 ? -1.66707 4.09071 20.81440 1.000 12.42264 261 ASP A N 1
ATOM 1999 C CA . ASP A 1 269 ? -1.50307 5.38850 20.16882 1.000 12.76606 261 ASP A CA 1
ATOM 2000 C C . ASP A 1 269 ? -2.36917 5.51825 18.91806 1.000 13.86059 261 ASP A C 1
ATOM 2001 O O . ASP A 1 269 ? -2.81105 6.63222 18.59301 1.000 14.65527 261 ASP A O 1
ATOM 2006 N N . LEU A 1 270 ? -2.57990 4.41581 18.18985 1.000 12.04243 262 LEU A N 1
ATOM 2007 C CA . LEU A 1 270 ? -3.44595 4.37245 17.01771 1.000 12.94568 262 LEU A CA 1
ATOM 2008 C C . LEU A 1 270 ? -4.24757 3.09370 17.10059 1.000 10.62698 262 LEU A C 1
ATOM 2009 O O . LEU A 1 270 ? -3.76414 2.08641 17.62564 1.000 13.67702 262 LEU A O 1
ATOM 2014 N N . THR A 1 271 ? -5.46705 3.14192 16.57355 1.000 11.41416 263 THR A N 1
ATOM 2015 C CA . THR A 1 271 ? -6.32500 1.97259 16.40960 1.000 12.11342 263 THR A CA 1
ATOM 2016 C C . THR A 1 271 ? -6.87025 1.96767 14.99535 1.000 11.18304 263 THR A C 1
ATOM 2017 O O . THR A 1 271 ? -7.27470 3.01019 14.47661 1.000 12.43592 263 THR A O 1
ATOM 2021 N N . T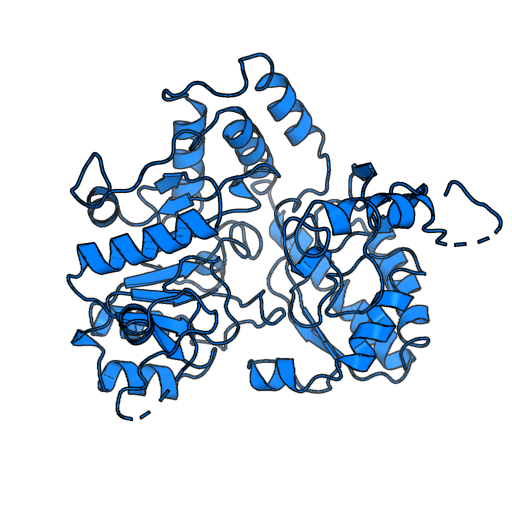HR A 1 272 ? -6.89997 0.79480 14.38549 1.000 11.57803 264 THR A N 1
ATOM 2022 C CA . THR A 1 272 ? -7.62436 0.62056 13.13479 1.000 10.89779 264 THR A CA 1
ATOM 2023 C C . THR A 1 272 ? -8.92510 -0.13512 13.38029 1.000 12.29132 264 THR A C 1
ATOM 2024 O O . THR A 1 272 ? -9.00056 -1.01505 14.24245 1.000 12.69371 264 THR A O 1
ATOM 2028 N N . PHE A 1 273 ? -9.95896 0.23428 12.62059 1.000 12.64937 265 PHE A N 1
ATOM 2029 C CA . PHE A 1 273 ? -11.29742 -0.31751 12.74953 1.000 12.68903 265 PHE A CA 1
ATOM 2030 C C . PHE A 1 273 ? -11.78600 -0.76322 11.38001 1.000 12.03863 265 PHE A C 1
ATOM 2031 O O . PHE A 1 273 ? -11.30598 -0.30013 10.34706 1.000 12.53438 265 PHE A O 1
ATOM 2039 N N . GLY A 1 274 ? -12.78473 -1.63768 11.39323 1.000 13.08201 266 GLY A N 1
ATOM 2040 C CA . GLY A 1 274 ? -13.46656 -2.05651 10.18628 1.000 13.73481 266 GLY A CA 1
ATOM 2041 C C . GLY A 1 274 ? -14.67124 -2.89063 10.55167 1.000 14.60694 266 GLY A C 1
ATOM 2042 O O . GLY A 1 274 ? -15.15717 -2.84262 11.68618 1.000 13.75004 266 GLY A O 1
ATOM 2043 N N . LYS A 1 275 ? -15.12486 -3.68841 9.59024 1.000 14.17596 267 LYS A N 1
ATOM 2044 C CA A LYS A 1 275 ? -16.16002 -4.69728 9.82318 0.629 15.75542 267 LYS A CA 1
ATOM 2045 C CA B LYS A 1 275 ? -16.16518 -4.69210 9.81257 0.371 15.24418 267 LYS A CA 1
ATOM 2046 C C . LYS A 1 275 ? -17.42190 -4.11873 10.46323 1.000 13.81686 267 LYS A C 1
ATOM 2047 O O . LYS A 1 275 ? -18.26135 -3.54573 9.75996 1.000 15.50204 267 LYS A O 1
ATOM 2058 N N . ILE A 1 276 ? -17.58582 -4.25646 11.78624 1.000 15.20326 268 ILE A N 1
ATOM 2059 C CA . ILE A 1 276 ? -18.82455 -3.79402 12.42486 1.000 15.54652 268 ILE A CA 1
ATOM 2060 C C . ILE A 1 276 ? -19.12145 -2.32306 12.12381 1.000 15.74667 268 ILE A C 1
ATOM 2061 O O . ILE A 1 276 ? -20.28806 -1.93785 11.96338 1.000 14.85128 268 ILE A O 1
ATOM 2066 N N . ILE A 1 277 ? -18.08611 -1.47920 12.02375 1.000 14.32021 269 ILE A N 1
ATOM 2067 C CA . ILE A 1 277 ? -18.32221 -0.05140 11.80067 1.000 13.61290 269 ILE A CA 1
ATOM 2068 C C . ILE A 1 277 ? -18.91770 0.26503 10.43836 1.000 15.86160 269 ILE A C 1
ATOM 2069 O O . ILE A 1 277 ? -19.36813 1.40376 10.22629 1.000 15.12431 269 ILE A O 1
ATOM 2074 N N . GLY A 1 278 ? -18.99093 -0.71549 9.52933 1.000 15.32259 270 GLY A N 1
ATOM 2075 C CA . GLY A 1 278 ? -19.66336 -0.50395 8.26791 1.000 14.63131 270 GLY A CA 1
ATOM 2076 C C . GLY A 1 278 ? -20.98937 -1.20958 8.12011 1.000 13.83442 270 GLY A C 1
ATOM 2077 O O . GLY A 1 278 ? -21.65248 -1.05829 7.08706 1.000 15.03715 270 GLY A O 1
ATOM 2078 N N . GLY A 1 279 ? -21.39386 -1.95113 9.15515 1.000 14.89489 271 GLY A N 1
ATOM 2079 C CA . GLY A 1 279 ? -22.69307 -2.59875 9.16022 1.000 16.19782 271 GLY A CA 1
ATOM 2080 C C . GLY A 1 279 ? -22.87954 -3.61289 8.05710 1.000 17.12986 271 GLY A C 1
ATOM 2081 O O . GLY A 1 279 ? -24.01801 -3.97324 7.74994 1.000 19.23189 271 GLY A O 1
ATOM 2082 N N . GLY A 1 280 ? -21.79182 -4.07581 7.43816 1.000 17.00389 272 GLY A N 1
ATOM 2083 C CA . GLY A 1 280 ? -21.84846 -4.94111 6.27143 1.000 18.51596 272 GLY A CA 1
ATOM 2084 C C . GLY A 1 280 ? -21.33568 -4.30532 4.99573 1.000 16.33462 272 GLY A C 1
ATOM 2085 O O . GLY A 1 280 ? -21.12884 -5.01779 4.00586 1.000 23.39381 272 GLY A O 1
ATOM 2086 N N . MET A 1 281 ? -21.14207 -3.01424 4.96687 1.000 16.70484 273 MET A N 1
ATOM 2087 C CA A MET A 1 281 ? -20.64115 -2.35190 3.77846 0.487 16.90522 273 MET A CA 1
ATOM 2088 C CA B MET A 1 281 ? -20.64580 -2.31578 3.79382 0.513 16.10235 273 MET A CA 1
ATOM 2089 C C . MET A 1 281 ? -19.14967 -2.06745 3.91951 1.000 15.46899 273 MET A C 1
ATOM 2090 O O . MET A 1 281 ? -18.59800 -2.09831 5.02626 1.000 15.91119 273 MET A O 1
ATOM 2099 N N . PRO A 1 282 ? -18.44776 -1.83998 2.80390 1.000 16.85154 274 PRO A N 1
ATOM 2100 C CA . PRO A 1 282 ? -16.99478 -1.60488 2.87763 1.000 18.45141 274 PRO A CA 1
ATOM 2101 C C . PRO A 1 282 ? -16.65700 -0.33826 3.64907 1.000 18.12174 274 PRO A C 1
ATOM 2102 O O . PRO A 1 282 ? -17.00088 0.76167 3.22834 1.000 19.03928 274 PRO A O 1
ATOM 2106 N N A VAL A 1 283 ? -16.02846 -0.46477 4.83330 0.523 22.86678 275 VAL A N 1
ATOM 2107 N N B VAL A 1 283 ? -15.98117 -0.51793 4.76620 0.477 21.57954 275 VAL A N 1
ATOM 2108 C CA A VAL A 1 283 ? -15.71128 0.66252 5.72991 0.523 20.40568 275 VAL A CA 1
ATOM 2109 C CA B VAL A 1 283 ? -15.52486 0.57638 5.59306 0.477 18.79014 275 VAL A CA 1
ATOM 2110 C C A VAL A 1 283 ? -14.55096 0.32951 6.66449 0.523 17.58912 275 VAL A C 1
ATOM 2111 C C B VAL A 1 283 ? -14.16747 0.17843 6.15641 0.477 15.45893 275 VAL A C 1
ATOM 2112 O O A VAL A 1 283 ? -14.63723 -0.64697 7.41553 0.523 20.30731 275 VAL A O 1
ATOM 2113 O O B VAL A 1 283 ? -13.71937 -0.97758 6.06849 0.477 16.45193 275 VAL A O 1
ATOM 2120 N N . GLY A 1 284 ? -13.50302 1.17734 6.69010 1.000 13.71459 276 GLY A N 1
ATOM 2121 C CA . GLY A 1 284 ? -12.42050 1.03538 7.63822 1.000 14.98183 276 GLY A CA 1
ATOM 2122 C C . GLY A 1 284 ? -12.27108 2.38419 8.31488 1.000 11.70063 276 GLY A C 1
ATOM 2123 O O . GLY A 1 284 ? -12.87300 3.38146 7.89420 1.000 12.63615 276 GLY A O 1
ATOM 2124 N N . ALA A 1 285 ? -11.40355 2.43044 9.32494 1.000 12.48736 277 ALA A N 1
ATOM 2125 C CA . ALA A 1 285 ? -11.05945 3.71272 9.93587 1.000 12.58678 277 ALA A CA 1
ATOM 2126 C C . ALA A 1 285 ? -9.75098 3.57548 10.69128 1.000 11.39293 277 ALA A C 1
ATOM 2127 O O . ALA A 1 285 ? -9.34909 2.47501 11.08104 1.000 12.63922 277 ALA A O 1
ATOM 2129 N N . TYR A 1 286 ? -9.10225 4.71155 10.91767 1.000 12.16239 278 TYR A N 1
ATOM 2130 C CA . TYR A 1 286 ? -7.99438 4.73633 11.85942 1.000 13.03098 278 TYR A CA 1
ATOM 2131 C C . TYR A 1 286 ? -8.12321 5.98453 12.71406 1.000 12.45606 278 TYR A C 1
ATOM 2132 O O . TYR A 1 286 ? -8.65728 7.00251 12.26155 1.000 13.61690 278 TYR A O 1
ATOM 2141 N N . GLY A 1 287 ? -7.61912 5.91333 13.94707 1.000 12.79629 279 GLY A N 1
ATOM 2142 C CA . GLY A 1 287 ? -7.76522 7.04406 14.85505 1.000 14.64292 279 GLY A CA 1
ATOM 2143 C C . GLY A 1 287 ? -6.81630 6.97809 16.03534 1.000 11.92532 279 GLY A C 1
ATOM 2144 O O . GLY A 1 287 ? -6.16548 5.96072 16.28646 1.000 13.74811 279 GLY A O 1
ATOM 2145 N N . GLY A 1 288 ? -6.74399 8.09514 16.75812 1.000 13.26896 280 GLY A N 1
ATOM 2146 C CA . GLY A 1 288 ? -5.82181 8.21419 17.88544 1.000 15.18371 280 GLY A CA 1
ATOM 2147 C C . GLY A 1 288 ? -5.91691 9.62263 18.43570 1.000 16.31257 280 GLY A C 1
ATOM 2148 O O . GLY A 1 288 ? -6.90102 10.31194 18.17898 1.000 16.11036 280 GLY A O 1
ATOM 2149 N N . ARG A 1 289 ? -4.88065 10.07604 19.14754 1.000 19.21074 281 ARG A N 1
ATOM 2150 C CA . ARG A 1 289 ? -4.90293 11.43290 19.69230 1.000 25.05749 281 ARG A CA 1
ATOM 2151 C C . ARG A 1 289 ? -4.89956 12.46269 18.56864 1.000 21.64237 281 ARG A C 1
ATOM 2152 O O . ARG A 1 289 ? -4.37084 12.22190 17.46949 1.000 19.33164 281 ARG A O 1
ATOM 2154 N N . ARG A 1 290 ? -5.50287 13.62278 18.86539 1.000 20.41074 282 ARG A N 1
ATOM 2155 C CA . ARG A 1 290 ? -5.65391 14.70744 17.89759 1.000 23.28792 282 ARG A CA 1
ATOM 2156 C C . ARG A 1 290 ? -4.31444 15.15610 17.33383 1.000 22.46196 282 ARG A C 1
ATOM 2157 O O . ARG A 1 290 ? -4.17803 15.34311 16.12268 1.000 21.60833 282 ARG A O 1
ATOM 2165 N N . GLU A 1 291 ? -3.32243 15.39645 18.19895 1.000 23.65742 283 GLU A N 1
ATOM 2166 C CA . GLU A 1 291 ? -2.06262 15.92210 17.68880 1.000 24.57612 283 GLU A CA 1
ATOM 2167 C C . GLU A 1 291 ? -1.45052 14.99528 16.64128 1.000 21.42931 283 GLU A C 1
ATOM 2168 O O . GLU A 1 291 ? -0.92151 15.45502 15.62142 1.000 24.76978 283 GLU A O 1
ATOM 2174 N N . LEU A 1 292 ? -1.52873 13.68599 16.87101 1.000 17.28163 284 LEU A N 1
ATOM 2175 C CA . LEU A 1 292 ? -1.00702 12.70670 15.92986 1.000 16.89183 284 LEU A CA 1
ATOM 2176 C C . LEU A 1 292 ? -1.84422 12.67770 14.64185 1.000 17.18350 284 LEU A C 1
ATOM 2177 O O . LEU A 1 292 ? -1.31314 12.75252 13.51746 1.000 15.75329 284 LEU A O 1
ATOM 2182 N N . MET A 1 293 ? -3.16604 12.59947 14.78894 1.000 14.41598 285 MET A N 1
ATOM 2183 C CA . MET A 1 293 ? -4.03617 12.53083 13.62562 1.000 13.81050 285 MET A CA 1
ATOM 2184 C C . MET A 1 293 ? -3.99003 13.80146 12.79427 1.000 13.92352 285 MET A C 1
ATOM 2185 O O . MET A 1 293 ? -4.29073 13.76891 11.59209 1.000 15.80359 285 MET A O 1
ATOM 2190 N N . GLN A 1 294 ? -3.62889 14.93309 13.40826 1.000 14.18186 286 GLN A N 1
ATOM 2191 C CA . GLN A 1 294 ? -3.48645 16.16218 12.62448 1.000 16.40179 286 GLN A CA 1
ATOM 2192 C C . GLN A 1 294 ? -2.24838 16.19098 11.73979 1.000 16.73150 286 GLN A C 1
ATOM 2193 O O . GLN A 1 294 ? -2.04932 17.17482 10.99740 1.000 17.67954 286 GLN A O 1
ATOM 2199 N N . GLN A 1 295 ? -1.44575 15.13037 11.74144 1.000 15.15300 287 GLN A N 1
ATOM 2200 C CA . GLN A 1 295 ? -0.45033 14.98068 10.70219 1.000 15.73219 287 GLN A CA 1
ATOM 2201 C C . GLN A 1 295 ? -1.05883 14.57672 9.37262 1.000 15.05133 287 GLN A C 1
ATOM 2202 O O . GLN A 1 295 ? -0.37490 14.69290 8.35299 1.000 16.08940 287 GLN A O 1
ATOM 2208 N N . ILE A 1 296 ? -2.32484 14.13630 9.35032 1.000 13.44797 288 ILE A N 1
ATOM 2209 C CA . ILE A 1 296 ? -2.92688 13.57772 8.14308 1.000 14.02514 288 ILE A CA 1
ATOM 2210 C C . ILE A 1 296 ? -3.50788 14.70791 7.29377 1.000 14.46060 288 ILE A C 1
ATOM 2211 O O . ILE A 1 296 ? -4.15271 15.63446 7.80681 1.000 15.04817 288 ILE A O 1
ATOM 2216 N N . ALA A 1 297 ? -3.30590 14.60741 5.98300 1.000 14.96267 289 ALA A N 1
ATOM 2217 C CA . ALA A 1 297 ? -3.82158 15.61130 5.05741 1.000 14.35025 289 ALA A CA 1
ATOM 2218 C C . ALA A 1 297 ? -5.34162 15.68715 5.18008 1.000 16.61578 289 ALA A C 1
ATOM 2219 O O . ALA A 1 297 ? -6.00426 14.66298 5.32212 1.000 15.97271 289 ALA A O 1
ATOM 2221 N N . PRO A 1 298 ? -5.93175 16.86577 5.08529 1.000 15.26896 290 PRO A N 1
ATOM 2222 C CA . PRO A 1 298 ? -5.28133 18.13433 4.71338 1.000 16.77685 290 PRO A CA 1
ATOM 2223 C C . PRO A 1 298 ? -4.82146 18.96115 5.91425 1.000 18.21701 290 PRO A C 1
ATOM 2224 O O . PRO A 1 298 ? -4.38254 20.08912 5.73597 1.000 22.44375 290 PRO A O 1
ATOM 2228 N N . ALA A 1 299 ? -4.88326 18.39808 7.12399 1.000 16.24489 291 ALA A N 1
ATOM 2229 C CA . ALA A 1 299 ? -4.39882 19.13378 8.28623 1.000 17.54850 291 ALA A CA 1
ATOM 2230 C C . ALA A 1 299 ? -2.88316 19.13977 8.35208 1.000 18.84556 291 ALA A C 1
ATOM 2231 O O . ALA A 1 299 ? -2.28749 20.13558 8.79341 1.000 22.21082 291 ALA A O 1
ATOM 2233 N N . GLY A 1 300 ? -2.24724 18.05914 7.92163 1.000 16.12073 292 GLY A N 1
ATOM 2234 C CA . GLY A 1 300 ? -0.81118 17.93140 8.00028 1.000 16.97516 292 GLY A CA 1
ATOM 2235 C C . GLY A 1 300 ? -0.25838 17.32732 6.72184 1.000 17.68955 292 GLY A C 1
ATOM 2236 O O . GLY A 1 300 ? -0.97781 17.15222 5.72867 1.000 19.30651 292 GLY A O 1
ATOM 2237 N N . PRO A 1 301 ? 1.03853 17.00046 6.72312 1.000 16.48557 293 PRO A N 1
ATOM 2238 C CA . PRO A 1 301 ? 1.71486 16.64161 5.46786 1.000 17.55481 293 PRO A CA 1
ATOM 2239 C C . PRO A 1 301 ? 1.62189 15.18629 5.06594 1.000 16.69577 293 PRO A C 1
ATOM 2240 O O . PRO A 1 301 ? 2.06757 14.85492 3.96095 1.000 20.22995 293 PRO A O 1
ATOM 2244 N N . ILE A 1 302 ? 1.07502 14.31034 5.90444 1.000 15.71092 294 ILE A N 1
ATOM 2245 C CA . ILE A 1 302 ? 1.07492 12.87965 5.60301 1.000 16.64832 294 ILE A CA 1
ATOM 2246 C C . ILE A 1 302 ? -0.15734 12.58265 4.76384 1.000 17.07250 294 ILE A C 1
ATOM 2247 O O . ILE A 1 302 ? -1.29840 12.79384 5.21204 1.000 17.09843 294 ILE A O 1
ATOM 2252 N N . TYR A 1 303 ? 0.07156 12.14663 3.52837 1.000 17.25792 295 TYR A N 1
ATOM 2253 C CA . TYR A 1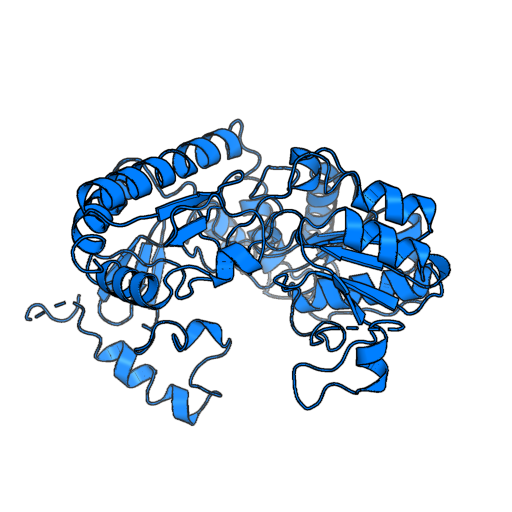 303 ? -1.01413 12.09289 2.56777 1.000 16.29315 295 TYR A CA 1
ATOM 2254 C C . TYR A 1 303 ? -1.80584 10.80564 2.68431 1.000 16.59423 295 TYR A C 1
ATOM 2255 O O . TYR A 1 303 ? -1.23729 9.70545 2.70828 1.000 17.75038 295 TYR A O 1
ATOM 2264 N N . GLN A 1 304 ? -3.12821 10.94674 2.69588 1.000 15.45356 296 GLN A N 1
ATOM 2265 C CA . GLN A 1 304 ? -4.04420 9.82007 2.58478 1.000 14.85637 296 GLN A CA 1
ATOM 2266 C C . GLN A 1 304 ? -5.37965 10.39138 2.12505 1.000 14.62851 296 GLN A C 1
ATOM 2267 O O . GLN A 1 304 ? -5.80920 11.44780 2.60272 1.000 17.17376 296 GLN A O 1
ATOM 2273 N N . ALA A 1 305 ? -6.01573 9.70161 1.18684 1.000 15.22900 297 ALA A N 1
ATOM 2274 C CA . ALA A 1 305 ? -7.25395 10.17411 0.59025 1.000 14.90239 297 ALA A CA 1
ATOM 2275 C C . ALA A 1 305 ? -8.09150 8.96803 0.21129 1.000 14.94760 297 ALA A C 1
ATOM 2276 O O . ALA A 1 305 ? -7.57761 7.86163 0.08702 1.000 17.05430 297 ALA A O 1
ATOM 2278 N N . GLY A 1 306 ? -9.37797 9.19882 -0.01150 1.000 14.10101 298 GLY A N 1
ATOM 2279 C CA . GLY A 1 306 ? -10.24697 8.14012 -0.48762 1.000 15.63417 298 GLY A CA 1
ATOM 2280 C C . GLY A 1 306 ? -11.52598 8.71527 -1.04062 1.000 16.42195 298 GLY A C 1
ATOM 2281 O O . GLY A 1 306 ? -12.30513 9.31604 -0.29470 1.000 16.23594 298 GLY A O 1
ATOM 2282 N N . THR A 1 307 ? -11.75188 8.52745 -2.34641 1.000 20.58351 299 THR A N 1
ATOM 2283 C CA . THR A 1 307 ? -12.85280 9.20941 -3.02162 1.000 23.05316 299 THR A CA 1
ATOM 2284 C C . THR A 1 307 ? -14.19387 8.84172 -2.42377 1.000 24.37899 299 THR A C 1
ATOM 2285 O O . THR A 1 307 ? -15.05566 9.71003 -2.24293 1.000 23.57514 299 THR A O 1
ATOM 2289 N N . LEU A 1 308 ? -14.38231 7.57502 -2.07213 1.000 23.24007 300 LEU A N 1
ATOM 2290 C CA . LEU A 1 308 ? -15.66736 7.10485 -1.57900 1.000 24.23683 300 LEU A CA 1
ATOM 2291 C C . LEU A 1 308 ? -15.70133 6.96541 -0.06022 1.000 20.86795 300 LEU A C 1
ATOM 2292 O O . LEU A 1 308 ? -16.70565 6.51451 0.49480 1.000 22.45613 300 LEU A O 1
ATOM 2297 N N . SER A 1 309 ? -14.65475 7.41042 0.63176 1.000 18.76694 301 SER A N 1
ATOM 2298 C CA . SER A 1 309 ? -14.60139 7.29248 2.08942 1.000 16.16079 301 SER A CA 1
ATOM 2299 C C . SER A 1 309 ? -15.70619 8.10253 2.74214 1.000 16.21381 301 SER A C 1
ATOM 2300 O O . SER A 1 309 ? -16.11380 9.15680 2.25076 1.000 18.64688 301 SER A O 1
ATOM 2303 N N . GLY A 1 310 ? -16.22786 7.57332 3.84556 1.000 15.64463 302 GLY A N 1
ATOM 2304 C CA . GLY A 1 310 ? -17.30371 8.26223 4.53713 1.000 15.23710 302 GLY A CA 1
ATOM 2305 C C . GLY A 1 310 ? -18.57935 8.29807 3.74262 1.000 15.94543 302 GLY A C 1
ATOM 2306 O O . GLY A 1 310 ? -19.42615 9.16987 3.95150 1.000 18.41090 302 GLY A O 1
ATOM 2307 N N . ASN A 1 311 ? -18.78208 7.34247 2.85618 1.000 17.30508 303 ASN A N 1
ATOM 2308 C CA . ASN A 1 311 ? -19.98357 7.47260 2.05811 1.000 22.05914 303 ASN A CA 1
ATOM 2309 C C . ASN A 1 311 ? -21.23492 7.25234 2.90539 1.000 16.85927 303 ASN A C 1
ATOM 2310 O O . ASN A 1 311 ? -21.20406 6.54376 3.93241 1.000 15.12634 303 ASN A O 1
ATOM 2315 N N . PRO A 1 312 ? -22.33300 7.90327 2.52159 1.000 17.53134 304 PRO A N 1
ATOM 2316 C CA . PRO A 1 312 ? -23.46676 8.04434 3.44348 1.000 16.60567 304 PRO A CA 1
ATOM 2317 C C . PRO A 1 312 ? -24.21538 6.76169 3.71523 1.000 15.48416 304 PRO A C 1
ATOM 2318 O O . PRO A 1 312 ? -24.81152 6.62701 4.78844 1.000 17.41598 304 PRO A O 1
ATOM 2322 N N . VAL A 1 313 ? -24.22569 5.82454 2.77197 1.000 16.86145 305 VAL A N 1
ATOM 2323 C CA . VAL A 1 313 ? -24.94519 4.58143 2.98578 1.000 18.23212 305 VAL A CA 1
ATOM 2324 C C . VAL A 1 313 ? -24.18306 3.72678 3.96634 1.000 16.71492 305 VAL A C 1
ATOM 2325 O O . VAL A 1 313 ? -24.76637 3.13970 4.88383 1.000 16.87061 305 VAL A O 1
ATOM 2329 N N . ALA A 1 314 ? -22.86298 3.64884 3.78562 1.000 16.55961 306 ALA A N 1
ATOM 2330 C CA . ALA A 1 314 ? -22.01535 2.94252 4.73464 1.000 17.95580 306 ALA A CA 1
ATOM 2331 C C . ALA A 1 314 ? -22.07534 3.56832 6.12861 1.000 16.73409 306 ALA A C 1
ATOM 2332 O O . ALA A 1 314 ? -22.10011 2.84620 7.13036 1.000 15.99561 306 ALA A O 1
ATOM 2334 N N . MET A 1 315 ? -22.10211 4.90777 6.21709 1.000 15.61843 307 MET A N 1
ATOM 2335 C CA . MET A 1 315 ? -22.21129 5.53776 7.53584 1.000 15.74868 307 MET A CA 1
ATOM 2336 C C . MET A 1 315 ? -23.53335 5.16792 8.19073 1.000 13.66587 307 MET A C 1
ATOM 2337 O O . MET A 1 315 ? -23.57465 4.85515 9.38385 1.000 16.55193 307 MET A O 1
ATOM 2342 N N . ALA A 1 316 ? -24.62900 5.17843 7.42419 1.000 15.24852 308 ALA A N 1
ATOM 2343 C CA . ALA A 1 316 ? -25.92384 4.83509 8.00194 1.000 14.98206 308 ALA A CA 1
ATOM 2344 C C . ALA A 1 316 ? -25.95578 3.38328 8.48012 1.000 14.81787 308 ALA A C 1
ATOM 2345 O O . ALA A 1 316 ? -26.49106 3.09066 9.55754 1.000 16.44166 308 ALA A O 1
ATOM 2347 N N . ALA A 1 317 ? -25.38738 2.45325 7.69457 1.000 14.51121 309 ALA A N 1
ATOM 2348 C CA . ALA A 1 317 ? -25.38061 1.04643 8.09657 1.000 15.54473 309 ALA A CA 1
ATOM 2349 C C . ALA A 1 317 ? -24.55111 0.85543 9.36213 1.000 14.77873 309 ALA A C 1
ATOM 2350 O O . ALA A 1 317 ? -24.97557 0.17391 10.31218 1.000 15.45726 309 ALA A O 1
ATOM 2352 N N . GLY A 1 318 ? -23.35918 1.45098 9.39680 1.000 14.74492 310 GLY A N 1
ATOM 2353 C CA . GLY A 1 318 ? -22.51651 1.29682 10.56513 1.000 14.50411 310 GLY A CA 1
ATOM 2354 C C . GLY A 1 318 ? -23.11885 1.93677 11.80192 1.000 14.81724 310 GLY A C 1
ATOM 2355 O O . GLY A 1 318 ? -23.03971 1.38191 12.90408 1.000 15.88403 310 GLY A O 1
ATOM 2356 N N . LEU A 1 319 ? -23.72864 3.11925 11.64135 1.000 14.96922 311 LEU A N 1
ATOM 2357 C CA . LEU A 1 319 ? -24.32732 3.78619 12.79080 1.000 16.33104 311 LEU A CA 1
ATOM 2358 C C . LEU A 1 319 ? -25.48314 2.97553 13.34773 1.000 15.65716 311 LEU A C 1
ATOM 2359 O O . LEU A 1 319 ? -25.66144 2.89909 14.56678 1.000 17.22691 311 LEU A O 1
ATOM 2364 N N . ALA A 1 320 ? -26.26971 2.34931 12.47257 1.000 15.24891 312 ALA A N 1
ATOM 2365 C CA . ALA A 1 320 ? -27.36600 1.51321 12.95887 1.000 15.34251 312 ALA A CA 1
ATOM 2366 C C . ALA A 1 320 ? -26.83234 0.32981 13.76315 1.000 16.32682 312 ALA A C 1
ATOM 2367 O O . ALA A 1 320 ? -27.35994 0.01028 14.84384 1.000 17.93395 312 ALA A O 1
ATOM 2369 N N . MET A 1 321 ? -25.74662 -0.29628 13.28569 1.000 16.14573 313 MET A N 1
ATOM 2370 C CA . MET A 1 321 ? -25.16328 -1.39146 14.05176 1.000 17.41834 313 MET A CA 1
ATOM 2371 C C . MET A 1 321 ? -24.55991 -0.90256 15.36173 1.000 17.69451 313 MET A C 1
ATOM 2372 O O . MET A 1 321 ? -24.69712 -1.56774 16.39644 1.000 20.03843 313 MET A O 1
ATOM 2377 N N . LEU A 1 322 ? -23.85819 0.23500 15.33548 1.000 17.49954 314 LEU A N 1
ATOM 2378 C CA . LEU A 1 322 ? -23.26091 0.75591 16.55805 1.000 18.07618 314 LEU A CA 1
ATOM 2379 C C . LEU A 1 322 ? -24.31375 1.10710 17.59616 1.000 17.00510 314 LEU A C 1
ATOM 2380 O O . LEU A 1 322 ? -24.06025 0.97586 18.79775 1.000 19.84724 314 LEU A O 1
ATOM 2385 N N . GLU A 1 323 ? -25.49252 1.56236 17.16458 1.000 17.48247 315 GLU A N 1
ATOM 2386 C CA A GLU A 1 323 ? -26.58195 1.78999 18.10898 0.584 17.64551 315 GLU A CA 1
ATOM 2387 C CA B GLU A 1 323 ? -26.56830 1.78994 18.12120 0.416 18.70778 315 GLU A CA 1
ATOM 2388 C C . GLU A 1 323 ? -27.00837 0.48298 18.76526 1.000 17.68328 315 GLU A C 1
ATOM 2389 O O . GLU A 1 323 ? -27.21182 0.41972 19.98522 1.000 20.12064 315 GLU A O 1
ATOM 2400 N N . LEU A 1 324 ? -27.15588 -0.58001 17.96145 1.000 17.48185 316 LEU A N 1
ATOM 2401 C CA . LEU A 1 324 ? -27.61064 -1.85366 18.51257 1.000 19.20950 316 LEU A CA 1
ATOM 2402 C C . LEU A 1 324 ? -26.61776 -2.40710 19.52725 1.000 17.17115 316 LEU A C 1
ATOM 2403 O O . LEU A 1 324 ? -27.02112 -2.93185 20.57163 1.000 19.31642 316 LEU A O 1
ATOM 2408 N N . VAL A 1 325 ? -25.31347 -2.27548 19.25537 1.000 17.25413 317 VAL A N 1
ATOM 2409 C CA . VAL A 1 325 ? -24.31632 -2.85181 20.15792 1.000 18.53396 317 VAL A CA 1
ATOM 2410 C C . VAL A 1 325 ? -24.14971 -2.05158 21.43301 1.000 17.00446 317 VAL A C 1
ATOM 2411 O O . VAL A 1 325 ? -23.48169 -2.52570 22.36122 1.000 18.27170 317 VAL A O 1
ATOM 2415 N N . GLN A 1 326 ? -24.74790 -0.86203 21.50270 1.000 18.60797 318 GLN A N 1
ATOM 2416 C CA . GLN A 1 326 ? -24.75166 -0.06106 22.71457 1.000 20.17528 318 GLN A CA 1
ATOM 2417 C C . GLN A 1 326 ? -25.91541 -0.39974 23.63702 1.000 21.64861 318 GLN A C 1
ATOM 2418 O O . GLN A 1 326 ? -26.00428 0.16618 24.73353 1.000 22.94053 318 GLN A O 1
ATOM 2424 N N . GLN A 1 327 ? -26.80485 -1.30619 23.24018 1.000 23.20380 319 GLN A N 1
ATOM 2425 C CA A GLN A 1 327 ? -27.91979 -1.68448 24.10423 0.388 26.09735 319 GLN A CA 1
ATOM 2426 C CA B GLN A 1 327 ? -27.90659 -1.62832 24.12691 0.612 24.53426 319 GLN A CA 1
ATOM 2427 C C . GLN A 1 327 ? -27.38378 -2.32288 25.38466 1.000 25.43407 319 GLN A C 1
ATOM 2428 O O . GLN A 1 327 ? -26.41349 -3.08528 25.32993 1.000 23.77423 319 GLN A O 1
ATOM 2439 N N . PRO A 1 328 ? -27.98699 -2.04995 26.53904 1.000 27.20396 320 PRO A N 1
ATOM 2440 C CA . PRO A 1 328 ? -27.48336 -2.61064 27.80178 1.000 28.27233 320 PRO A CA 1
ATOM 2441 C C . PRO A 1 328 ? -27.34160 -4.12447 27.74822 1.000 27.56567 320 PRO A C 1
ATOM 2442 O O . PRO A 1 328 ? -28.23476 -4.83323 27.28483 1.000 28.07892 320 PRO A O 1
ATOM 2446 N N . GLY A 1 329 ? -26.19210 -4.61356 28.20626 1.000 26.12539 321 GLY A N 1
ATOM 2447 C CA . GLY A 1 329 ? -25.94036 -6.03257 28.31368 1.000 24.96341 321 GLY A CA 1
ATOM 2448 C C . GLY A 1 329 ? -25.59702 -6.73654 27.02253 1.000 24.79082 321 GLY A C 1
ATOM 2449 O O . GLY A 1 329 ? -25.46523 -7.96434 27.04296 1.000 23.01231 321 GLY A O 1
ATOM 2450 N N . PHE A 1 330 ? -25.43521 -6.00723 25.91094 1.000 23.13501 322 PHE A N 1
ATOM 2451 C CA . PHE A 1 330 ? -25.25383 -6.64786 24.60969 1.000 19.29254 322 PHE A CA 1
ATOM 2452 C C . PHE A 1 330 ? -24.08248 -7.61349 24.62243 1.000 17.16345 322 PHE A C 1
ATOM 2453 O O . PHE A 1 330 ? -24.21328 -8.77650 24.20516 1.000 16.72486 322 PHE A O 1
ATOM 2461 N N . HIS A 1 331 ? -22.91013 -7.13013 25.02866 1.000 17.85992 323 HIS A N 1
ATOM 2462 C CA . HIS A 1 331 ? -21.71929 -7.96211 24.96369 1.000 17.78407 323 HIS A CA 1
ATOM 2463 C C . HIS A 1 331 ? -21.69468 -9.04184 26.02680 1.000 19.63285 323 HIS A C 1
ATOM 2464 O O . HIS A 1 331 ? -21.17331 -10.13097 25.76505 1.000 19.25468 323 HIS A O 1
ATOM 2471 N N . ALA A 1 332 ? -22.23536 -8.76610 27.21189 1.000 19.14286 324 ALA A N 1
ATOM 2472 C CA . ALA A 1 332 ? -22.32502 -9.82321 28.20891 1.000 22.04189 324 ALA A CA 1
ATOM 2473 C C . ALA A 1 332 ? -23.16956 -10.97222 27.68832 1.000 19.60378 324 ALA A C 1
ATOM 2474 O O . ALA A 1 332 ? -22.82851 -12.14537 27.90035 1.000 21.78312 324 ALA A O 1
ATOM 2476 N N . ASP A 1 333 ? -24.28118 -10.65396 27.01394 1.000 22.97744 325 ASP A N 1
ATOM 2477 C CA . ASP A 1 333 ? -25.12759 -11.69280 26.42903 1.000 21.17744 325 ASP A CA 1
ATOM 2478 C C . ASP A 1 333 ? -24.34913 -12.50199 25.39664 1.000 21.42537 325 ASP A C 1
ATOM 2479 O O . ASP A 1 333 ? -24.34262 -13.73476 25.43260 1.000 20.01816 325 ASP A O 1
ATOM 2484 N N . LEU A 1 334 ? -23.67452 -11.82940 24.46291 1.000 17.81656 326 LEU A N 1
ATOM 2485 C CA . LEU A 1 334 ? -22.96341 -12.59473 23.44907 1.000 18.30765 326 LEU A CA 1
ATOM 2486 C C . LEU A 1 334 ? -21.79098 -13.35466 24.03697 1.000 17.18081 326 LEU A C 1
ATOM 2487 O O . LEU A 1 334 ? -21.45882 -14.44301 23.55390 1.000 18.63692 326 LEU A O 1
ATOM 2492 N N . ALA A 1 335 ? -21.14552 -12.81187 25.07145 1.000 18.29829 327 ALA A N 1
ATOM 2493 C CA . ALA A 1 335 ? -20.03126 -13.53716 25.66640 1.000 17.46716 327 ALA A CA 1
ATOM 2494 C C . ALA A 1 335 ? -20.51241 -14.83640 26.31152 1.000 18.31754 327 ALA A C 1
ATOM 2495 O O . ALA A 1 335 ? -19.84546 -15.87091 26.20369 1.000 18.70475 327 ALA A O 1
ATOM 2497 N N . GLU A 1 336 ? -21.70037 -14.81422 26.92987 1.000 18.04811 328 GLU A N 1
ATOM 2498 C CA . GLU A 1 336 ? -22.29130 -16.03208 27.48885 1.000 20.79188 328 GLU A CA 1
ATOM 2499 C C . GLU A 1 336 ? -22.67141 -17.02364 26.39413 1.000 21.22651 328 GLU A C 1
ATOM 2500 O O . GLU A 1 336 ? -22.46790 -18.23677 26.54743 1.000 21.11780 328 GLU A O 1
ATOM 2506 N N . ARG A 1 337 ? -23.26971 -16.53856 25.30616 1.000 18.89221 329 ARG A N 1
ATOM 2507 C CA . ARG A 1 337 ? -23.61275 -17.42700 24.20364 1.000 19.65543 329 ARG A CA 1
ATOM 2508 C C . ARG A 1 337 ? -22.35948 -18.07612 23.63691 1.000 18.72291 329 ARG A C 1
ATOM 2509 O O . ARG A 1 337 ? -22.36088 -19.27231 23.29436 1.000 19.56595 329 ARG A O 1
ATOM 2517 N N . THR A 1 338 ? -21.27985 -17.29529 23.52115 1.000 17.59544 330 THR A N 1
ATOM 2518 C CA . THR A 1 338 ? -20.01724 -17.83681 23.02496 1.000 17.13206 330 THR A CA 1
ATOM 2519 C C . THR A 1 338 ? -19.46238 -18.89427 23.97658 1.000 16.35471 330 THR A C 1
ATOM 2520 O O . THR A 1 338 ? -19.00168 -19.95990 23.53836 1.000 17.23724 330 THR A O 1
ATOM 2524 N N . ALA A 1 339 ? -19.48832 -18.61550 25.28187 1.000 18.97566 331 ALA A N 1
ATOM 2525 C CA . ALA A 1 339 ? -19.08288 -19.61061 26.26558 1.000 20.56904 331 ALA A CA 1
ATOM 2526 C C . ALA A 1 339 ? -19.92302 -20.87688 26.14104 1.000 20.55441 331 ALA A C 1
ATOM 2527 O O . ALA A 1 339 ? -19.39038 -21.99520 26.18012 1.000 20.81550 331 ALA A O 1
ATOM 2529 N N . ARG A 1 340 ? -21.24128 -20.71629 25.98218 1.000 19.68402 332 ARG A N 1
ATOM 2530 C CA A ARG A 1 340 ? -22.12912 -21.87179 25.87839 0.350 21.64378 332 ARG A CA 1
ATOM 2531 C CA B ARG A 1 340 ? -22.12984 -21.87080 25.87609 0.650 20.35099 332 ARG A CA 1
ATOM 2532 C C . ARG A 1 340 ? -21.78243 -22.71680 24.65679 1.000 20.28339 332 ARG A C 1
ATOM 2533 O O . ARG A 1 340 ? -21.70783 -23.95515 24.73742 1.000 19.12354 332 ARG A O 1
ATOM 2548 N N . LEU A 1 341 ? -21.55081 -22.06514 23.51570 1.000 18.82497 333 LEU A N 1
ATOM 2549 C CA . LEU A 1 341 ? -21.17760 -22.79425 22.31181 1.000 19.55085 333 LEU A CA 1
ATOM 2550 C C . LEU A 1 341 ? -19.86643 -23.53990 22.51504 1.000 16.28983 333 LEU A C 1
ATOM 2551 O O . LEU A 1 341 ? -19.76088 -24.73083 22.20495 1.000 17.69733 333 LEU A O 1
ATOM 2556 N N . CYS A 1 342 ? -18.85462 -22.85714 23.05651 1.000 16.78148 334 CYS A N 1
ATOM 2557 C CA . CYS A 1 342 ? -17.55887 -23.50152 23.23901 1.000 16.78146 334 CYS A CA 1
ATOM 2558 C C . CYS A 1 342 ? -17.63924 -24.70109 24.17122 1.000 18.42047 334 CYS A C 1
ATOM 2559 O O . CYS A 1 342 ? -17.03754 -25.74431 23.89430 1.000 18.86502 334 CYS A O 1
ATOM 2562 N N . ALA A 1 343 ? -18.37655 -24.56864 25.28130 1.000 19.65852 335 ALA A N 1
ATOM 2563 C CA . ALA A 1 343 ? -18.55736 -25.69525 26.19064 1.000 20.29148 335 ALA A CA 1
ATOM 2564 C C . ALA A 1 343 ? -19.24612 -26.85108 25.48518 1.000 19.20406 335 ALA A C 1
ATOM 2565 O O . ALA A 1 343 ? -18.90715 -28.02302 25.70892 1.000 20.70498 335 ALA A O 1
ATOM 2567 N N . GLY A 1 344 ? -20.24963 -26.54710 24.66634 1.000 20.28972 336 GLY A N 1
ATOM 2568 C CA . GLY A 1 344 ? -20.96600 -27.61075 23.98001 1.000 19.67924 336 GLY A CA 1
ATOM 2569 C C . GLY A 1 344 ? -20.10712 -28.29990 22.93889 1.000 20.00400 336 GLY A C 1
ATOM 2570 O O . GLY A 1 344 ? -20.22698 -29.51129 22.72425 1.000 21.01741 336 GLY A O 1
ATOM 2571 N N . LEU A 1 345 ? -19.22987 -27.54116 22.27657 1.000 18.53550 337 LEU A N 1
ATOM 2572 C CA . LEU A 1 345 ? -18.30282 -28.13585 21.31849 1.000 20.06270 337 LEU A CA 1
ATOM 2573 C C . LEU A 1 345 ? -17.30757 -29.04278 22.02476 1.000 19.04948 337 LEU A C 1
ATOM 2574 O O . LEU A 1 345 ? -17.05117 -30.16493 21.57167 1.000 20.50820 337 LEU A O 1
ATOM 2579 N N . GLU A 1 346 ? -16.77000 -28.59588 23.16524 1.000 17.60801 338 GLU A N 1
ATOM 2580 C CA . GLU A 1 346 ? -15.87205 -29.44547 23.93897 1.000 19.36659 338 GLU A CA 1
ATOM 2581 C C . GLU A 1 346 ? -16.56682 -30.73119 24.35985 1.000 18.54760 338 GLU A C 1
ATOM 2582 O O . GLU A 1 346 ? -15.97099 -31.80932 24.28878 1.000 22.28787 338 GLU A O 1
ATOM 2588 N N . ALA A 1 347 ? -17.81435 -30.62872 24.82051 1.000 20.76967 339 ALA A N 1
ATOM 2589 C CA . ALA A 1 347 ? -18.52456 -31.81784 25.27580 1.000 21.11313 339 ALA A CA 1
ATOM 2590 C C . ALA A 1 347 ? -18.82086 -32.74289 24.10947 1.000 20.77744 339 ALA A C 1
ATOM 2591 O O . ALA A 1 347 ? -18.66869 -33.95695 24.23370 1.000 21.01506 339 ALA A O 1
ATOM 2593 N N . ALA A 1 348 ? -19.24305 -32.18599 22.96915 1.000 20.00313 340 ALA A N 1
ATOM 2594 C CA . ALA A 1 348 ? -19.52542 -33.01107 21.79553 1.000 19.42789 340 ALA A CA 1
ATOM 2595 C C . ALA A 1 348 ? -18.27868 -33.74188 21.33357 1.000 19.53526 340 ALA A C 1
ATOM 2596 O O . ALA A 1 348 ? -18.33826 -34.92317 20.97751 1.000 21.01632 340 ALA A O 1
ATOM 2598 N N . ALA A 1 349 ? -17.13671 -33.05849 21.34772 1.000 19.39440 341 ALA A N 1
ATOM 2599 C CA . ALA A 1 349 ? -15.88278 -33.68261 20.94310 1.000 19.19848 341 ALA A CA 1
ATOM 2600 C C . ALA A 1 349 ? -15.44818 -34.74409 21.94517 1.000 21.96658 341 ALA A C 1
ATOM 2601 O O . ALA A 1 349 ? -15.05119 -35.84693 21.55051 1.000 20.70266 341 ALA A O 1
ATOM 2603 N N . ALA A 1 350 ? -15.50664 -34.43271 23.24670 1.000 21.62046 342 ALA A N 1
ATOM 2604 C CA . ALA A 1 350 ? -15.16544 -35.44026 24.25081 1.000 22.33200 342 ALA A CA 1
ATOM 2605 C C . ALA A 1 350 ? -16.01313 -36.69993 24.09209 1.000 22.11132 342 ALA A C 1
ATOM 2606 O O . ALA A 1 350 ? -15.49185 -37.82175 24.18778 1.000 24.67769 342 ALA A O 1
ATOM 2608 N N . ASP A 1 351 ? -17.32290 -36.54083 23.86731 1.000 23.46284 343 ASP A N 1
ATOM 2609 C CA . ASP A 1 351 ? -18.19571 -37.70273 23.68557 1.000 23.40295 343 ASP A CA 1
ATOM 2610 C C . ASP A 1 351 ? -17.73893 -38.56299 22.51825 1.000 24.15187 343 ASP A C 1
ATOM 2611 O O . ASP A 1 351 ? -17.91716 -39.78731 22.54663 1.000 25.72858 343 ASP A O 1
ATOM 2616 N N . ALA A 1 352 ? -17.19847 -37.93786 21.47050 1.000 23.38553 344 ALA A N 1
ATOM 2617 C CA . ALA A 1 352 ? -16.75095 -38.63223 20.27272 1.000 23.43098 344 ALA A CA 1
ATOM 2618 C C . ALA A 1 352 ? -15.32559 -39.14508 20.38975 1.000 24.75425 344 ALA A C 1
ATOM 2619 O O . ALA A 1 352 ? -14.83950 -39.81040 19.46601 1.000 27.49030 344 ALA A O 1
ATOM 2621 N N . GLY A 1 353 ? -14.64961 -38.84823 21.49294 1.000 25.75387 345 GLY A N 1
ATOM 2622 C CA . GLY A 1 353 ? -13.25937 -39.21807 21.64360 1.000 27.11706 345 GLY A CA 1
ATOM 2623 C C . GLY A 1 353 ? -12.29325 -38.39726 20.82401 1.000 25.54869 345 GLY A C 1
ATOM 2624 O O . GLY A 1 353 ? -11.23520 -38.90152 20.45017 1.000 27.13587 345 GLY A O 1
ATOM 2625 N N . VAL A 1 354 ? -12.62640 -37.14194 20.52980 1.000 23.38596 346 VAL A N 1
ATOM 2626 C CA . VAL A 1 354 ? -11.76036 -36.24542 19.76869 1.000 23.88672 346 VAL A CA 1
ATOM 2627 C C . VAL A 1 354 ? -11.23797 -35.16425 20.70262 1.000 24.82315 346 VAL A C 1
ATOM 2628 O O . VAL A 1 354 ? -12.01960 -34.51809 21.41331 1.000 24.34976 346 VAL A O 1
ATOM 2632 N N . ALA A 1 355 ? -9.92122 -34.97212 20.70149 1.000 24.39023 347 ALA A N 1
ATOM 2633 C CA . ALA A 1 355 ? -9.28527 -33.94163 21.52083 1.000 22.62780 347 ALA A CA 1
ATOM 2634 C C . ALA A 1 355 ? -9.48167 -32.56652 20.88725 1.000 20.87248 347 ALA A C 1
ATOM 2635 O O . ALA A 1 355 ? -9.02305 -32.32458 19.76441 1.000 23.69653 347 ALA A O 1
ATOM 2637 N N . VAL A 1 356 ? -10.16124 -31.66324 21.59401 1.000 19.77084 348 VAL A N 1
ATOM 2638 C CA . VAL A 1 356 ? -10.23370 -30.25728 21.19300 1.000 19.41880 348 VAL A CA 1
ATOM 2639 C C . VAL A 1 356 ? -10.04404 -29.38072 22.42407 1.000 19.00534 348 VAL A C 1
ATOM 2640 O O . VAL A 1 356 ? -10.24170 -29.81696 23.56097 1.000 20.20105 348 VAL A O 1
ATOM 2644 N N . THR A 1 357 ? -9.67608 -28.11883 22.18550 1.000 18.59567 349 THR A N 1
ATOM 2645 C CA . THR A 1 357 ? -9.80156 -27.07616 23.19294 1.000 19.10042 349 THR A CA 1
ATOM 2646 C C . THR A 1 357 ? -10.38407 -25.85277 22.50395 1.000 16.81922 349 THR A C 1
ATOM 2647 O O . THR A 1 357 ? -10.49542 -25.79966 21.27717 1.000 18.27189 349 THR A O 1
ATOM 2651 N N . THR A 1 358 ? -10.79259 -24.86871 23.29638 1.000 16.60969 350 THR A N 1
ATOM 2652 C CA . THR A 1 358 ? -11.35938 -23.65259 22.74066 1.000 15.20953 350 THR A CA 1
ATOM 2653 C C . THR A 1 358 ? -10.74671 -22.44543 23.43228 1.000 17.09473 350 THR A C 1
ATOM 2654 O O . THR A 1 358 ? -10.19420 -22.54042 24.53216 1.000 20.21870 350 THR A O 1
ATOM 2658 N N . THR A 1 359 ? -10.86164 -21.30010 22.75891 1.000 17.28323 351 THR A N 1
ATOM 2659 C CA . THR A 1 359 ? -10.55801 -19.98794 23.31185 1.000 16.02826 351 THR A CA 1
ATOM 2660 C C . THR A 1 359 ? -11.73221 -19.08080 22.98522 1.000 15.84085 351 THR A C 1
ATOM 2661 O O . THR A 1 359 ? -12.53874 -19.37991 22.09626 1.000 16.02634 351 THR A O 1
ATOM 2665 N N . ARG A 1 360 ? -11.84194 -17.96975 23.71555 1.000 15.46906 352 ARG A N 1
ATOM 2666 C CA A ARG A 1 360 ? -12.90268 -17.01132 23.44018 0.573 16.86582 352 ARG A CA 1
ATOM 2667 C CA B ARG A 1 360 ? -12.90847 -17.01553 23.44690 0.427 16.97961 352 ARG A CA 1
ATOM 2668 C C . ARG A 1 360 ? -12.59215 -15.71561 24.16154 1.000 18.13331 352 ARG A C 1
ATOM 2669 O O . ARG A 1 360 ? -11.99721 -15.72252 25.24421 1.000 17.83469 352 ARG A O 1
ATOM 2684 N N . VAL A 1 361 ? -12.98281 -14.60768 23.53640 1.000 16.55574 353 VAL A N 1
ATOM 2685 C CA . VAL A 1 361 ? -12.97409 -13.29479 24.17371 1.000 15.75887 353 VAL A CA 1
ATOM 2686 C C . VAL A 1 361 ? -14.20442 -12.57498 23.64288 1.000 17.05247 353 VAL A C 1
ATOM 2687 O O . VAL A 1 361 ? -14.30685 -12.34406 22.43213 1.000 17.10263 353 VAL A O 1
ATOM 2691 N N . GLY A 1 362 ? -15.13922 -12.23582 24.52235 1.000 15.63846 354 GLY A N 1
ATOM 2692 C CA . GLY A 1 362 ? -16.37201 -11.63149 24.05326 1.000 15.88863 354 GLY A CA 1
ATOM 2693 C C . GLY A 1 362 ? -17.06089 -12.52361 23.03795 1.000 17.16780 354 GLY A C 1
ATOM 2694 O O . GLY A 1 362 ? -17.25891 -13.71519 23.27597 1.000 16.97962 354 GLY A O 1
ATOM 2695 N N . ALA A 1 363 ? -17.39293 -11.96016 21.86777 1.000 16.26509 355 ALA A N 1
ATOM 2696 C CA . ALA A 1 363 ? -18.16143 -12.65719 20.84350 1.000 16.20405 355 ALA A CA 1
ATOM 2697 C C . ALA A 1 363 ? -17.28456 -13.22254 19.72299 1.000 13.31210 355 ALA A C 1
ATOM 2698 O O . ALA A 1 363 ? -17.76732 -13.41810 18.60335 1.000 15.36978 355 ALA A O 1
ATOM 2700 N N . MET A 1 364 ? -16.01673 -13.49224 19.99699 1.000 15.99947 356 MET A N 1
ATOM 2701 C CA . MET A 1 364 ? -15.19134 -14.27105 19.08777 1.000 15.06736 356 MET A CA 1
ATOM 2702 C C . MET A 1 364 ? -14.61969 -15.48295 19.81599 1.000 16.11143 356 MET A C 1
ATOM 2703 O O . MET A 1 364 ? -14.39476 -15.45359 21.03195 1.000 17.12772 356 MET A O 1
ATOM 2708 N N . PHE A 1 365 ? -14.37108 -16.55340 19.06666 1.000 14.84690 357 PHE A N 1
ATOM 2709 C CA . PHE A 1 365 ? -13.93326 -17.79719 19.68090 1.000 13.85214 357 PHE A CA 1
ATOM 2710 C C . PHE A 1 365 ? -13.02473 -18.53227 18.71432 1.000 14.47374 357 PHE A C 1
ATOM 2711 O O . PHE A 1 365 ? -12.97386 -18.22944 17.51081 1.000 15.83918 357 PHE A O 1
ATOM 2719 N N . GLY A 1 366 ? -12.32666 -19.52484 19.25741 1.000 15.76025 358 GLY A N 1
ATOM 2720 C CA . GLY A 1 366 ? -11.52325 -20.42647 18.46239 1.000 16.03933 358 GLY A CA 1
ATOM 2721 C C . GLY A 1 366 ? -11.74582 -21.86318 18.88871 1.000 16.19428 358 GLY A C 1
ATOM 2722 O O . GLY A 1 366 ? -11.84050 -22.13965 20.08909 1.000 15.94225 358 GLY A O 1
ATOM 2723 N N . LEU A 1 367 ? -11.85418 -22.77301 17.91593 1.000 16.43076 359 LEU A N 1
ATOM 2724 C CA . LEU A 1 367 ? -11.89834 -24.20777 18.14752 1.000 15.11551 359 LEU A CA 1
ATOM 2725 C C . LEU A 1 367 ? -10.58299 -24.78396 17.64007 1.000 14.78063 359 LEU A C 1
ATOM 2726 O O . LEU A 1 367 ? -10.18515 -24.50538 16.50557 1.000 17.32612 359 LEU A O 1
ATOM 2731 N N . PHE A 1 368 ? -9.92560 -25.60578 18.46290 1.000 16.04406 360 PHE A N 1
ATOM 2732 C CA . PHE A 1 368 ? -8.60405 -26.13588 18.13679 1.000 15.55043 360 PHE A CA 1
ATOM 2733 C C . PHE A 1 368 ? -8.58747 -27.65038 18.26615 1.000 18.62666 360 PHE A C 1
ATOM 2734 O O . PHE A 1 368 ? -9.00350 -28.19599 19.28946 1.000 17.94214 360 PHE A O 1
ATOM 2742 N N . PHE A 1 369 ? -8.02494 -28.31560 17.26474 1.000 16.20913 361 PHE A N 1
ATOM 2743 C CA . PHE A 1 369 ? -7.90564 -29.77737 17.27140 1.000 17.77506 361 PHE A CA 1
ATOM 2744 C C . PHE A 1 369 ? -6.56640 -30.14499 17.90824 1.000 17.28440 361 PHE A C 1
ATOM 2745 O O . PHE A 1 369 ? -5.56510 -30.43013 17.24464 1.000 19.26750 361 PHE A O 1
ATOM 2753 N N . THR A 1 370 ? -6.57756 -30.15914 19.23921 1.000 18.99602 362 THR A N 1
ATOM 2754 C CA . THR A 1 370 ? -5.40805 -30.35526 20.08321 1.000 20.10076 362 THR A CA 1
ATOM 2755 C C . THR A 1 370 ? -5.90342 -30.55552 21.50649 1.000 20.58594 362 THR A C 1
ATOM 2756 O O . THR A 1 370 ? -7.05234 -30.23956 21.83075 1.000 20.22608 362 THR A O 1
ATOM 2760 N N . SER A 1 371 ? -5.01992 -31.08650 22.35666 1.000 20.37593 363 SER A N 1
ATOM 2761 C CA A SER A 1 371 ? -5.27118 -31.12854 23.78841 0.523 21.60095 363 SER A CA 1
ATOM 2762 C CA B SER A 1 371 ? -5.24819 -31.14248 23.79329 0.477 22.12059 363 SER A CA 1
ATOM 2763 C C . SER A 1 371 ? -4.65013 -29.95033 24.52827 1.000 19.76328 363 SER A C 1
ATOM 2764 O O . SER A 1 371 ? -4.90434 -29.78390 25.72340 1.000 25.37240 363 SER A O 1
ATOM 2769 N N . GLU A 1 372 ? -3.86233 -29.12200 23.85499 1.000 21.27841 364 GLU A N 1
ATOM 2770 C CA . GLU A 1 372 ? -3.21369 -28.00435 24.52923 1.000 22.26792 364 GLU A CA 1
ATOM 2771 C C . GLU A 1 372 ? -4.13305 -26.79508 24.59413 1.000 19.43265 364 GLU A C 1
ATOM 2772 O O . GLU A 1 372 ? -4.94949 -26.56554 23.70044 1.000 20.84686 364 GLU A O 1
ATOM 2778 N N . LYS A 1 373 ? -3.96841 -26.00861 25.65603 1.000 21.05645 365 LYS A N 1
ATOM 2779 C CA . LYS A 1 373 ? -4.52632 -24.66526 25.70296 1.000 19.87026 365 LYS A CA 1
ATOM 2780 C C . LYS A 1 373 ? -3.66917 -23.78201 24.80831 1.000 19.51092 365 LYS A C 1
ATOM 2781 O O . LYS A 1 373 ? -2.46811 -23.62482 25.05793 1.000 22.58449 365 LYS A O 1
ATOM 2787 N N . VAL A 1 374 ? -4.25767 -23.23717 23.74511 1.000 17.91802 366 VAL A N 1
ATOM 2788 C CA . VAL A 1 374 ? -3.48046 -22.53043 22.73310 1.000 18.12121 366 VAL A CA 1
ATOM 2789 C C . VAL A 1 374 ? -3.19244 -21.10648 23.17993 1.000 18.01701 366 VAL A C 1
ATOM 2790 O O . VAL A 1 374 ? -4.11138 -20.29435 23.33596 1.000 18.18814 366 VAL A O 1
ATOM 2794 N N . GLU A 1 375 ? -1.91334 -20.81242 23.38059 1.000 17.86715 367 GLU A N 1
ATOM 2795 C CA . GLU A 1 375 ? -1.41860 -19.47714 23.65385 1.000 17.65384 367 GLU A CA 1
ATOM 2796 C C . GLU A 1 375 ? -0.46223 -18.96885 22.58360 1.000 18.16880 367 GLU A C 1
ATOM 2797 O O . GLU A 1 375 ? -0.10048 -17.78452 22.60187 1.000 17.51196 367 GLU A O 1
ATOM 2803 N N . THR A 1 376 ? -0.04052 -19.81509 21.64890 1.000 16.98780 368 THR A N 1
ATOM 2804 C CA . THR A 1 376 ? 0.99165 -19.41133 20.71709 1.000 16.95043 368 THR A CA 1
ATOM 2805 C C . THR A 1 376 ? 0.61826 -19.86574 19.31574 1.000 16.59845 368 THR A C 1
ATOM 2806 O O . THR A 1 376 ? -0.13660 -20.83168 19.11199 1.000 15.83951 368 THR A O 1
ATOM 2810 N N . TYR A 1 377 ? 1.21373 -19.18065 18.34436 1.000 17.19047 369 TYR A N 1
ATOM 2811 C CA . TYR A 1 377 ? 1.10643 -19.58910 16.94864 1.000 16.83325 369 TYR A CA 1
ATOM 2812 C C . TYR A 1 377 ? 1.62295 -21.01196 16.74931 1.000 17.15287 369 TYR A C 1
ATOM 2813 O O . TYR A 1 377 ? 1.02135 -21.79828 16.00281 1.000 16.96340 369 TYR A O 1
ATOM 2822 N N . ALA A 1 378 ? 2.68807 -21.39157 17.46529 1.000 18.35004 370 ALA A N 1
ATOM 2823 C CA . ALA A 1 378 ? 3.21144 -22.74482 17.30236 1.000 18.94980 370 ALA A CA 1
ATOM 2824 C C . ALA A 1 378 ? 2.18257 -23.77814 17.74055 1.000 18.33961 370 ALA A C 1
ATOM 2825 O O . ALA A 1 378 ? 2.03532 -24.83271 17.10321 1.000 20.21828 370 ALA A O 1
ATOM 2827 N N . GLN A 1 379 ? 1.45009 -23.48958 18.81825 1.000 17.72419 371 GLN A N 1
ATOM 2828 C CA . GLN A 1 379 ? 0.40435 -24.42064 19.24658 1.000 17.51558 371 GLN A CA 1
ATOM 2829 C C . GLN A 1 379 ? -0.75918 -24.44665 18.26027 1.000 17.88003 371 GLN A C 1
ATOM 2830 O O . GLN A 1 379 ? -1.34146 -25.51123 18.00637 1.000 18.25130 371 GLN A O 1
ATOM 2836 N N . ALA A 1 380 ? -1.12499 -23.29309 17.69490 1.000 17.54178 372 ALA A N 1
ATOM 2837 C CA . ALA A 1 380 ? -2.20419 -23.28366 16.71237 1.000 19.15363 372 ALA A CA 1
ATOM 2838 C C . ALA A 1 380 ? -1.83762 -24.13083 15.50051 1.000 20.75159 372 ALA A C 1
ATOM 2839 O O . ALA A 1 380 ? -2.67759 -24.86776 14.96016 1.000 19.98409 372 ALA A O 1
ATOM 2841 N N . THR A 1 381 ? -0.57700 -24.06240 15.07002 1.000 17.71796 373 THR A N 1
ATOM 2842 C CA . THR A 1 381 ? -0.17808 -24.79479 13.88039 1.000 17.69575 373 THR A CA 1
ATOM 2843 C C . THR A 1 381 ? 0.10129 -26.26440 14.18214 1.000 18.39531 373 THR A C 1
ATOM 2844 O O . THR A 1 381 ? 0.12058 -27.07139 13.24690 1.000 22.74350 373 THR A O 1
ATOM 2848 N N . ALA A 1 382 ? 0.25381 -26.64176 15.45671 1.000 17.64868 374 ALA A N 1
ATOM 2849 C CA . ALA A 1 382 ? 0.47204 -28.04700 15.79776 1.000 19.59780 374 ALA A CA 1
ATOM 2850 C C . ALA A 1 382 ? -0.83132 -28.83025 15.88038 1.000 19.60694 374 ALA A C 1
ATOM 2851 O O . ALA A 1 382 ? -0.80731 -30.02724 16.17923 1.000 21.72677 374 ALA A O 1
ATOM 2853 N N . CYS A 1 383 ? -1.96277 -28.18088 15.61452 1.000 18.46088 375 CYS A N 1
ATOM 2854 C CA . CYS A 1 383 ? -3.25847 -28.82767 15.65732 1.000 19.52819 375 CYS A CA 1
ATOM 2855 C C . CYS A 1 383 ? -3.40324 -29.83065 14.51418 1.000 21.74177 375 CYS A C 1
ATOM 2856 O O . CYS A 1 383 ? -2.64598 -29.81800 13.53448 1.000 20.00039 375 CYS A O 1
ATOM 2859 N N . ASP A 1 384 ? -4.40478 -30.69978 14.64759 1.000 20.90078 376 ASP A N 1
ATOM 2860 C CA . ASP A 1 384 ? -4.67656 -31.75651 13.66561 1.000 22.67036 376 ASP A CA 1
ATOM 2861 C C . ASP A 1 384 ? -5.49808 -31.14732 12.53178 1.000 22.75980 376 ASP A C 1
ATOM 2862 O O . ASP A 1 384 ? -6.72646 -31.20306 12.52261 1.000 21.04863 376 ASP A O 1
ATOM 2867 N N . ILE A 1 385 ? -4.79537 -30.54406 11.56776 1.000 20.09616 377 ILE A N 1
ATOM 2868 C CA . ILE A 1 385 ? -5.48098 -29.80494 10.50178 1.000 21.75931 377 ILE A CA 1
ATOM 2869 C C . ILE A 1 385 ? -6.34351 -30.72023 9.64899 1.000 19.80292 377 ILE A C 1
ATOM 2870 O O . ILE A 1 385 ? -7.47399 -30.33411 9.32084 1.000 21.31011 377 ILE A O 1
ATOM 2875 N N . PRO A 1 386 ? -5.91109 -31.93120 9.27434 1.000 21.73583 378 PRO A N 1
ATOM 2876 C CA . PRO A 1 386 ? -6.82126 -32.80777 8.52323 1.000 21.21610 378 PRO A CA 1
ATOM 2877 C C . PRO A 1 386 ? -8.08921 -33.15665 9.27968 1.000 21.05771 378 PRO A C 1
ATOM 2878 O O . PRO A 1 386 ? -9.15576 -33.24952 8.66386 1.000 20.28794 378 PRO A O 1
ATOM 2882 N N . ALA A 1 387 ? -8.01078 -33.32514 10.60399 1.000 21.91437 379 ALA A N 1
ATOM 2883 C CA . ALA A 1 387 ? -9.22498 -33.57619 11.36975 1.000 20.14955 379 ALA A CA 1
ATOM 2884 C C . ALA A 1 387 ? -10.14809 -32.36101 11.35652 1.000 17.28958 379 ALA A C 1
ATOM 2885 O O . ALA A 1 387 ? -11.37402 -32.51435 11.25557 1.000 19.21240 379 ALA A O 1
ATOM 2887 N N . PHE A 1 388 ? -9.59090 -31.14871 11.47702 1.000 18.54361 380 PHE A N 1
ATOM 2888 C CA . PHE A 1 388 ? -10.43787 -29.97345 11.31840 1.000 16.98599 380 PHE A CA 1
ATOM 2889 C C . PHE A 1 388 ? -11.13233 -29.98198 9.95916 1.000 17.37183 380 PHE A C 1
ATOM 2890 O O . PHE A 1 388 ? -12.33292 -29.69751 9.85672 1.000 18.32694 380 PHE A O 1
ATOM 2898 N N . ASN A 1 389 ? -10.38643 -30.28038 8.90064 1.000 20.05627 381 ASN A N 1
ATOM 2899 C CA . ASN A 1 389 ? -10.97588 -30.24923 7.56557 1.000 19.95046 381 ASN A CA 1
ATOM 2900 C C . ASN A 1 389 ? -12.14271 -31.22705 7.46223 1.000 18.87683 381 ASN A C 1
ATOM 2901 O O . ASN A 1 389 ? -13.18216 -30.89884 6.87720 1.000 20.01974 381 ASN A O 1
ATOM 2906 N N . ARG A 1 390 ? -11.99480 -32.43304 8.02548 1.000 18.90609 382 ARG A N 1
ATOM 2907 C CA . ARG A 1 390 ? -13.10598 -33.38491 8.01560 1.000 18.43728 382 ARG A CA 1
ATOM 2908 C C . ARG A 1 390 ? -14.29187 -32.85610 8.81970 1.000 17.85884 382 ARG A C 1
ATOM 2909 O O . ARG A 1 390 ? -15.45027 -33.02247 8.41682 1.000 19.99588 382 ARG A O 1
ATOM 2917 N N . PHE A 1 391 ? -14.01679 -32.22818 9.96807 1.000 17.04177 383 PHE A N 1
ATOM 2918 C CA . PHE A 1 391 ? -15.08336 -31.66906 10.79841 1.000 16.15080 383 PHE A CA 1
ATOM 2919 C C . PHE A 1 391 ? -15.82504 -30.55911 10.05985 1.000 17.36762 383 PHE A C 1
ATOM 2920 O O . PHE A 1 391 ? -17.06404 -30.48356 10.10358 1.000 17.20278 383 PHE A O 1
ATOM 2928 N N . PHE A 1 392 ? -15.08061 -29.69069 9.37006 1.000 17.73830 384 PHE A N 1
ATOM 2929 C CA . PHE A 1 392 ? -15.69496 -28.61037 8.59932 1.000 16.17753 384 PHE A CA 1
ATOM 2930 C C . PHE A 1 392 ? -16.70583 -29.16398 7.59668 1.000 15.71573 384 PHE A C 1
ATOM 2931 O O . PHE A 1 392 ? -17.84590 -28.68521 7.50564 1.000 15.63763 384 PHE A O 1
ATOM 2939 N N . HIS A 1 393 ? -16.29829 -30.15469 6.81075 1.000 16.56177 385 HIS A N 1
ATOM 2940 C CA . HIS A 1 393 ? -17.20704 -30.69657 5.80785 1.000 17.73842 385 HIS A CA 1
ATOM 2941 C C . HIS A 1 393 ? -18.37949 -31.43740 6.44501 1.000 17.60232 385 HIS A C 1
ATOM 2942 O O . HIS A 1 393 ? -19.51162 -31.35953 5.94408 1.000 18.65174 385 HIS A O 1
ATOM 2949 N N . ALA A 1 394 ? -18.13895 -32.14552 7.55451 1.000 18.08223 386 ALA A N 1
ATOM 2950 C CA . ALA A 1 394 ? -19.23457 -32.81565 8.24551 1.000 17.65272 386 ALA A CA 1
ATOM 2951 C C . ALA A 1 394 ? -20.21929 -31.80547 8.82880 1.000 17.13557 386 ALA A C 1
ATOM 2952 O O . ALA A 1 394 ? -21.43557 -32.01930 8.79412 1.000 18.10772 386 ALA A O 1
ATOM 2954 N N . MET A 1 395 ? -19.71832 -30.66735 9.32892 1.000 16.66359 387 MET A N 1
ATOM 2955 C CA . MET A 1 395 ? -20.61265 -29.62542 9.81808 1.000 16.73436 387 MET A CA 1
ATOM 2956 C C . MET A 1 395 ? -21.42589 -29.00731 8.68991 1.000 15.87629 387 MET A C 1
ATOM 2957 O O . MET A 1 395 ? -22.62764 -28.76354 8.84942 1.000 16.44164 387 MET A O 1
ATOM 2962 N N . LEU A 1 396 ? -20.79742 -28.74942 7.54042 1.000 17.57480 388 LEU A N 1
ATOM 2963 C CA A LEU A 1 396 ? -21.56843 -28.25718 6.40876 0.448 17.30792 388 LEU A CA 1
ATOM 2964 C CA B LEU A 1 396 ? -21.54906 -28.27895 6.37617 0.552 18.23301 388 LEU A CA 1
ATOM 2965 C C . LEU A 1 396 ? -22.70302 -29.22085 6.07346 1.000 17.88113 388 LEU A C 1
ATOM 2966 O O . LEU A 1 396 ? -23.82258 -28.78791 5.79334 1.000 20.22991 388 LEU A O 1
ATOM 2975 N N . GLU A 1 397 ? -22.43988 -30.52767 6.13301 1.000 18.75074 389 GLU A N 1
ATOM 2976 C CA . GLU A 1 397 ? -23.46687 -31.51125 5.83312 1.000 20.68406 389 GLU A CA 1
ATOM 2977 C C . GLU A 1 397 ? -24.60450 -31.45714 6.84901 1.000 20.75893 389 GLU A C 1
ATOM 2978 O O . GLU A 1 397 ? -25.75347 -31.75808 6.50789 1.000 23.30152 389 GLU A O 1
ATOM 2984 N N . GLN A 1 398 ? -24.30672 -31.07623 8.09459 1.000 18.96209 390 GLN A N 1
ATOM 2985 C CA . GLN A 1 398 ? -25.30123 -30.88432 9.14351 1.000 19.75763 390 GLN A CA 1
ATOM 2986 C C . GLN A 1 398 ? -25.93891 -29.50659 9.11328 1.000 19.24059 390 GLN A C 1
ATOM 2987 O O . GLN A 1 398 ? -26.72211 -29.18859 10.01815 1.000 25.27632 390 GLN A O 1
ATOM 2993 N N . GLY A 1 399 ? -25.58318 -28.67691 8.13521 1.000 18.15571 391 GLY A N 1
ATOM 2994 C CA . GLY A 1 399 ? -26.18935 -27.36999 8.02434 1.000 19.38566 391 GLY A CA 1
ATOM 2995 C C . GLY A 1 399 ? -25.55137 -26.29546 8.88178 1.000 16.70846 391 GLY A C 1
ATOM 2996 O O . GLY A 1 399 ? -26.25239 -25.40210 9.34676 1.000 18.36410 391 GLY A O 1
ATOM 2997 N N . VAL A 1 400 ? -24.24680 -26.37881 9.13919 1.000 17.47773 392 VAL A N 1
ATOM 2998 C CA . VAL A 1 400 ? -23.52138 -25.35211 9.88633 1.000 16.56022 392 VAL A CA 1
ATOM 2999 C C . VAL A 1 400 ? -22.30652 -24.96049 9.06547 1.000 14.79691 392 VAL A C 1
ATOM 3000 O O . VAL A 1 400 ? -21.53283 -25.82708 8.64589 1.000 16.28909 392 VAL A O 1
ATOM 3004 N N . PHE A 1 401 ? -22.11702 -23.65301 8.87242 1.000 15.12035 393 PHE A N 1
ATOM 3005 C CA . PHE A 1 401 ? -20.96664 -23.08475 8.16700 1.000 16.10921 393 PHE A CA 1
ATOM 3006 C C . PHE A 1 401 ? -20.01383 -22.44745 9.18418 1.000 14.74734 393 PHE A C 1
ATOM 3007 O O . PHE A 1 401 ? -20.28847 -21.36667 9.71717 1.000 15.45451 393 PHE A O 1
ATOM 3015 N N . LEU A 1 402 ? -18.90574 -23.11955 9.45948 1.000 15.54533 394 LEU A N 1
ATOM 3016 C CA . LEU A 1 402 ? -17.80055 -22.57062 10.23087 1.000 15.73996 394 LEU A CA 1
ATOM 3017 C C . LEU A 1 402 ? -16.80408 -21.94685 9.26327 1.000 16.11338 394 LEU A C 1
ATOM 3018 O O . LEU A 1 402 ? -16.83721 -22.19927 8.06039 1.000 17.64412 394 LEU A O 1
ATOM 3023 N N . ALA A 1 403 ? -15.90726 -21.12056 9.79295 1.000 15.75890 395 ALA A N 1
ATOM 3024 C CA . ALA A 1 403 ? -14.90633 -20.53298 8.92273 1.000 15.88584 395 ALA A CA 1
ATOM 3025 C C . ALA A 1 403 ? -14.14860 -21.65269 8.21619 1.000 14.64376 395 ALA A C 1
ATOM 3026 O O . ALA A 1 403 ? -13.69924 -22.59980 8.87326 1.000 15.50971 395 ALA A O 1
ATOM 3028 N N . PRO A 1 404 ? -13.97676 -21.57981 6.88488 1.000 16.71950 396 PRO A N 1
ATOM 3029 C CA . PRO A 1 404 ? -13.29885 -22.66969 6.15091 1.000 15.97358 396 PRO A CA 1
ATOM 3030 C C . PRO A 1 404 ? -11.78230 -22.60745 6.28751 1.000 15.45469 396 PRO A C 1
ATOM 3031 O O . PRO A 1 404 ? -11.04810 -22.46182 5.31154 1.000 18.27185 396 PRO A O 1
ATOM 3035 N N . SER A 1 405 ? -11.30494 -22.68589 7.52748 1.000 15.85394 397 SER A N 1
ATOM 3036 C CA . SER A 1 405 ? -9.88147 -22.57929 7.80547 1.000 14.13683 397 SER A CA 1
ATOM 3037 C C . SER A 1 405 ? -9.65053 -22.90794 9.27974 1.000 13.86719 397 SER A C 1
ATOM 3038 O O . SER A 1 405 ? -10.39405 -22.42823 10.15002 1.000 16.72663 397 SER A O 1
ATOM 3041 N N . ALA A 1 406 ? -8.60244 -23.69615 9.55643 1.000 16.12382 398 ALA A N 1
ATOM 3042 C CA . ALA A 1 406 ? -8.15725 -23.92587 10.93168 1.000 17.50273 398 ALA A CA 1
ATOM 3043 C C . ALA A 1 406 ? -7.49582 -22.69745 11.53225 1.000 16.81424 398 ALA A C 1
ATOM 3044 O O . ALA A 1 406 ? -7.10695 -22.72833 12.70194 1.000 18.39596 398 ALA A O 1
ATOM 3046 N N . TYR A 1 407 ? -7.37246 -21.62512 10.75947 1.000 15.52199 399 TYR A N 1
ATOM 3047 C CA . TYR A 1 407 ? -6.65510 -20.42382 11.16214 1.000 14.41928 399 TYR A CA 1
ATOM 3048 C C . TYR A 1 407 ? -7.54483 -19.18568 11.12185 1.000 15.79999 399 TYR A C 1
ATOM 3049 O O . TYR A 1 407 ? -7.06521 -18.06343 10.91761 1.000 16.53044 399 TYR A O 1
ATOM 3058 N N . GLU A 1 408 ? -8.84041 -19.34950 11.36286 1.000 16.91647 400 GLU A N 1
ATOM 3059 C CA . GLU A 1 408 ? -9.75276 -18.21409 11.43318 1.000 16.45897 400 GLU A CA 1
ATOM 3060 C C . GLU A 1 408 ? -10.63392 -18.32968 12.66685 1.000 16.48778 400 GLU A C 1
ATOM 3061 O O . GLU A 1 408 ? -11.24633 -19.37903 12.90610 1.000 16.64428 400 GLU A O 1
ATOM 3067 N N . ALA A 1 409 ? -10.71876 -17.24610 13.43477 1.000 16.42138 401 ALA A N 1
ATOM 3068 C CA . ALA A 1 409 ? -11.64537 -17.20133 14.55327 1.000 16.54854 401 ALA A CA 1
ATOM 3069 C C . ALA A 1 409 ? -13.08564 -17.26907 14.05886 1.000 16.53172 401 ALA A C 1
ATOM 3070 O O . ALA A 1 409 ? -13.39550 -16.87363 12.93021 1.000 17.80526 401 ALA A O 1
ATOM 3072 N N . GLY A 1 410 ? -13.96966 -17.80294 14.92042 1.000 15.60659 402 GLY A N 1
ATOM 3073 C CA . GLY A 1 410 ? -15.39720 -17.81965 14.67363 1.000 14.77829 402 GLY A CA 1
ATOM 3074 C C . GLY A 1 410 ? -16.11992 -16.70921 15.42730 1.000 14.25616 402 GLY A C 1
ATOM 3075 O O . GLY A 1 410 ? -15.59137 -16.12227 16.36345 1.000 16.16966 402 GLY A O 1
ATOM 3076 N N . PHE A 1 411 ? -17.38426 -16.48488 15.04616 1.000 14.62633 403 PHE A N 1
ATOM 3077 C CA . PHE A 1 411 ? -18.12145 -15.31786 15.51568 1.000 15.38673 403 PHE A CA 1
ATOM 3078 C C . PHE A 1 411 ? -19.53599 -15.68187 15.94570 1.000 14.11541 403 PHE A C 1
ATOM 3079 O O . PHE A 1 411 ? -20.23512 -16.41293 15.23366 1.000 16.62377 403 PHE A O 1
ATOM 3087 N N . LEU A 1 412 ? -19.95911 -15.15413 17.09681 1.000 16.48126 404 LEU A N 1
ATOM 3088 C CA . LEU A 1 412 ? -21.33041 -15.22220 17.57131 1.000 18.30375 404 LEU A CA 1
ATOM 3089 C C . LEU A 1 412 ? -22.04153 -13.92452 17.22590 1.000 15.96785 404 LEU A C 1
ATOM 3090 O O . LEU A 1 412 ? -21.42133 -12.86475 17.13398 1.000 17.19787 404 LEU A O 1
ATOM 3095 N N . SER A 1 413 ? -23.34984 -14.00751 17.03503 1.000 15.75095 405 SER A N 1
ATOM 3096 C CA . SER A 1 413 ? -24.17967 -12.84777 16.76002 1.000 16.97675 405 SER A CA 1
ATOM 3097 C C . SER A 1 413 ? -25.39776 -12.91609 17.66746 1.000 16.65540 405 SER A C 1
ATOM 3098 O O . SER A 1 413 ? -25.74842 -13.97417 18.21133 1.000 17.42184 405 SER A O 1
ATOM 3101 N N . SER A 1 414 ? -26.08319 -11.78023 17.78874 1.000 17.17580 406 SER A N 1
ATOM 3102 C CA . SER A 1 414 ? -27.29966 -11.76719 18.58687 1.000 18.24165 406 SER A CA 1
ATOM 3103 C C . SER A 1 414 ? -28.45196 -12.52933 17.93833 1.000 18.72809 406 SER A C 1
ATOM 3104 O O . SER A 1 414 ? -29.46625 -12.75306 18.60392 1.000 21.55147 406 SER A O 1
ATOM 3107 N N . ALA A 1 415 ? -28.31995 -12.95969 16.67965 1.000 18.13214 407 ALA A N 1
ATOM 3108 C CA . ALA A 1 415 ? -29.33353 -13.80977 16.06148 1.000 18.62756 407 ALA A CA 1
ATOM 3109 C C . ALA A 1 415 ? -29.14605 -15.27886 16.40329 1.000 17.45841 407 ALA A C 1
ATOM 3110 O O . ALA A 1 415 ? -30.00972 -16.09494 16.05761 1.000 21.24271 407 ALA A O 1
ATOM 3112 N N . HIS A 1 416 ? -28.03910 -15.64439 17.05174 1.000 16.37472 408 HIS A N 1
ATOM 3113 C CA . HIS A 1 416 ? -27.80582 -17.03749 17.44363 1.000 16.95838 408 HIS A CA 1
ATOM 3114 C C . HIS A 1 416 ? -28.54227 -17.28206 18.75628 1.000 19.19315 408 HIS A C 1
ATOM 3115 O O . HIS A 1 416 ? -27.96801 -17.23518 19.84604 1.000 21.24240 408 HIS A O 1
ATOM 3122 N N . ASP A 1 417 ? -29.84718 -17.52334 18.64200 1.000 19.59708 409 ASP A N 1
ATOM 3123 C CA . ASP A 1 417 ? -30.68226 -17.75122 19.81466 1.000 20.97621 409 ASP A CA 1
ATOM 3124 C C . ASP A 1 417 ? -30.43628 -19.14799 20.38576 1.000 21.32182 409 ASP A C 1
ATOM 3125 O O . ASP A 1 417 ? -29.62390 -19.92264 19.88184 1.000 20.57786 409 ASP A O 1
ATOM 3130 N N . ASP A 1 418 ? -31.15857 -19.47401 21.46016 1.000 21.94976 410 ASP A N 1
ATOM 3131 C CA . ASP A 1 418 ? -30.92641 -20.73125 22.16010 1.000 22.67139 410 ASP A CA 1
ATOM 3132 C C . ASP A 1 418 ? -31.13653 -21.92697 21.24210 1.000 21.32112 410 ASP A C 1
ATOM 3133 O O . ASP A 1 418 ? -30.33733 -22.87210 21.25358 1.000 21.09105 410 ASP A O 1
ATOM 3138 N N . ALA A 1 419 ? -32.18886 -21.89887 20.41973 1.000 21.89392 411 ALA A N 1
ATOM 3139 C CA . ALA A 1 419 ? -32.43436 -23.03150 19.53126 1.000 21.22762 411 ALA A CA 1
ATOM 3140 C C . ALA A 1 419 ? -31.34778 -23.14581 18.46011 1.000 20.63020 411 ALA A C 1
ATOM 3141 O O . ALA A 1 419 ? -30.95031 -24.25907 18.09055 1.000 22.56675 411 ALA A O 1
ATOM 3143 N N . VAL A 1 420 ? -30.84691 -22.01055 17.95438 1.000 19.50389 412 VAL A N 1
ATOM 3144 C CA . VAL A 1 420 ? -29.74682 -22.04970 16.98611 1.000 19.38254 412 VAL A CA 1
ATOM 3145 C C . VAL A 1 420 ? -28.50820 -22.67942 17.61628 1.000 18.54760 412 VAL A C 1
ATOM 3146 O O . VAL A 1 420 ? -27.83468 -23.52771 17.00946 1.000 18.27268 412 VAL A O 1
ATOM 3150 N N . ILE A 1 421 ? -28.17972 -22.26898 18.84028 1.000 18.38571 413 ILE A N 1
ATOM 3151 C CA . ILE A 1 421 ? -27.00322 -22.82945 19.49641 1.000 19.89954 413 ILE A CA 1
ATOM 3152 C C . ILE A 1 421 ? -27.18206 -24.32437 19.71935 1.000 19.84389 413 ILE A C 1
ATOM 3153 O O . ILE A 1 421 ? -26.29008 -25.12510 19.41771 1.000 18.63775 413 ILE A O 1
ATOM 3158 N N . GLU A 1 422 ? -28.35880 -24.72913 20.20965 1.000 20.63070 414 GLU A N 1
ATOM 3159 C CA . GLU A 1 422 ? -28.61914 -26.15203 20.41913 1.000 21.23479 414 GLU A CA 1
ATOM 3160 C C . GLU A 1 422 ? -28.53529 -26.94247 19.11931 1.000 22.01749 414 GLU A C 1
ATOM 3161 O O . GLU A 1 422 ? -27.97800 -28.04663 19.09777 1.000 21.33684 414 GLU A O 1
ATOM 3167 N N . ALA A 1 423 ? -29.07682 -26.39780 18.02425 1.000 19.86162 415 ALA A N 1
ATOM 3168 C CA . ALA A 1 423 ? -28.97209 -27.08532 16.74080 1.000 18.96390 415 ALA A CA 1
ATOM 3169 C C . ALA A 1 423 ? -27.51539 -27.20932 16.31550 1.000 17.43783 415 ALA A C 1
ATOM 3170 O O . ALA A 1 423 ? -27.11959 -28.21781 15.71629 1.000 18.40129 415 ALA A O 1
ATOM 3172 N N . THR A 1 424 ? -26.69436 -26.20596 16.63595 1.000 18.10102 416 THR A N 1
ATOM 3173 C CA . THR A 1 424 ? -25.27187 -26.29414 16.31461 1.000 14.67578 416 THR A CA 1
ATOM 3174 C C . THR A 1 424 ? -24.61555 -27.42380 17.08712 1.000 16.37958 416 THR A C 1
ATOM 3175 O O . THR A 1 424 ? -23.78395 -28.15548 16.54105 1.000 17.66153 416 THR A O 1
ATOM 3179 N N . LEU A 1 425 ? -25.00868 -27.59935 18.35190 1.000 16.60901 417 LEU A N 1
ATOM 3180 C CA . LEU A 1 425 ? -24.44443 -28.65978 19.17822 1.000 17.99981 417 LEU A CA 1
ATOM 3181 C C . LEU A 1 425 ? -24.91664 -30.03461 18.71116 1.000 16.85875 417 LEU A C 1
ATOM 3182 O O . LEU A 1 425 ? -24.13179 -30.98867 18.68122 1.000 17.49055 417 LEU A O 1
ATOM 3187 N N . ALA A 1 426 ? -26.18684 -30.15859 18.32312 1.000 17.54550 418 ALA A N 1
ATOM 3188 C CA . ALA A 1 426 ? -26.64372 -31.42768 17.75285 1.000 18.80520 418 ALA A CA 1
ATOM 3189 C C . ALA A 1 426 ? -25.82971 -31.78200 16.51018 1.000 17.00128 418 ALA A C 1
ATOM 3190 O O . ALA A 1 426 ? -25.44929 -32.94777 16.30645 1.000 17.37289 418 ALA A O 1
ATOM 3192 N N . ALA A 1 427 ? -25.53144 -30.77980 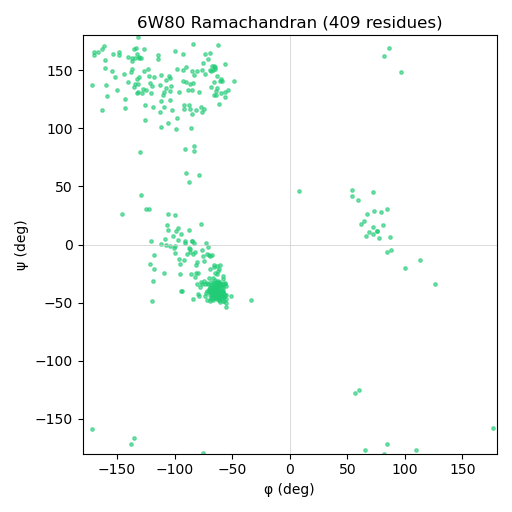15.68116 1.000 17.28490 419 ALA A N 1
ATOM 3193 C CA . ALA A 1 427 ? -24.72230 -30.99217 14.48778 1.000 16.06379 419 ALA A CA 1
ATOM 3194 C C . ALA A 1 427 ? -23.32053 -31.43732 14.86748 1.000 16.63460 419 ALA A C 1
ATOM 3195 O O . ALA A 1 427 ? -22.78008 -32.38295 14.28551 1.000 18.27337 419 ALA A O 1
ATOM 3197 N N . ALA A 1 428 ? -22.71763 -30.76515 15.86212 1.000 17.82853 420 ALA A N 1
ATOM 3198 C CA . ALA A 1 428 ? -21.36221 -31.09945 16.27515 1.000 16.49413 420 ALA A CA 1
ATOM 3199 C C . ALA A 1 428 ? -21.27958 -32.50409 16.86285 1.000 16.15413 420 ALA A C 1
ATOM 3200 O O . ALA A 1 428 ? -20.27724 -33.20051 16.66699 1.000 17.80635 420 ALA A O 1
ATOM 3202 N N . ARG A 1 429 ? -22.32551 -32.95175 17.56652 1.000 17.19909 421 ARG A N 1
ATOM 3203 C CA . ARG A 1 429 ? -22.29519 -34.30180 18.12213 1.000 17.64487 421 ARG A CA 1
ATOM 3204 C C . ARG A 1 429 ? -22.09724 -35.34336 17.02437 1.000 19.02974 421 ARG A C 1
ATOM 3205 O O . ARG A 1 429 ? -21.31323 -36.28856 17.19460 1.000 20.54113 421 ARG A O 1
ATOM 3213 N N . VAL A 1 430 ? -22.75530 -35.16456 15.87300 1.000 18.22510 422 VAL A N 1
ATOM 3214 C CA . VAL A 1 430 ? -22.54491 -36.09463 14.75528 1.000 19.24999 422 VAL A CA 1
ATOM 3215 C C . VAL A 1 430 ? -21.23792 -35.77851 14.03622 1.000 18.60098 422 VAL A C 1
ATOM 3216 O O . VAL A 1 430 ? -20.46700 -36.68153 13.70098 1.000 18.80603 422 VAL A O 1
ATOM 3220 N N . ALA A 1 431 ? -20.96774 -34.49477 13.77733 1.000 16.98167 423 ALA A N 1
ATOM 3221 C CA . ALA A 1 431 ? -19.82522 -34.13074 12.94716 1.000 16.96447 423 ALA A CA 1
ATOM 3222 C C . ALA A 1 431 ? -18.49921 -34.51269 13.59177 1.000 17.01853 423 ALA A C 1
ATOM 3223 O O . ALA A 1 431 ? -17.57887 -34.92743 12.89215 1.000 18.83164 423 ALA A O 1
ATOM 3225 N N . PHE A 1 432 ? -18.36732 -34.40326 14.92359 1.000 18.86937 424 PHE A N 1
ATOM 3226 C CA . PHE A 1 432 ? -17.11726 -34.85881 15.53181 1.000 19.48960 424 PHE A CA 1
ATOM 3227 C C . PHE A 1 432 ? -16.90363 -36.35374 15.32433 1.000 18.28579 424 PHE A C 1
ATOM 3228 O O . PHE A 1 432 ? -15.76043 -36.80329 15.17590 1.000 20.60899 424 PHE A O 1
ATOM 3236 N N . ARG A 1 433 ? -17.98129 -37.14825 15.36114 1.000 19.55208 425 ARG A N 1
ATOM 3237 C CA A ARG A 1 433 ? -17.85245 -38.58364 15.10960 0.526 20.73627 425 ARG A CA 1
ATOM 3238 C CA B ARG A 1 433 ? -17.85202 -38.58304 15.11003 0.474 20.74242 425 ARG A CA 1
ATOM 3239 C C . ARG A 1 433 ? -17.47836 -38.85075 13.65843 1.000 21.49370 425 ARG A C 1
ATOM 3240 O O . ARG A 1 433 ? -16.68804 -39.75407 13.37027 1.000 22.98738 425 ARG A O 1
ATOM 3255 N N . ALA A 1 434 ? -18.02292 -38.05650 12.73167 1.000 28.60356 426 ALA A N 1
ATOM 3256 C CA . ALA A 1 434 ? -17.66447 -38.21003 11.32814 1.000 30.72128 426 ALA A CA 1
ATOM 3257 C C . ALA A 1 434 ? -16.18440 -37.93327 11.11877 1.000 37.49936 426 ALA A C 1
ATOM 3258 O O . ALA A 1 434 ? -15.51366 -38.61630 10.33392 1.000 46.31548 426 ALA A O 1
ATOM 3260 N N . ALA A 1 435 ? -15.65418 -36.95364 11.83880 1.000 37.35045 427 ALA A N 1
ATOM 3261 C CA . ALA A 1 435 ? -14.30706 -36.46161 11.62079 1.000 37.94666 427 ALA A CA 1
ATOM 3262 C C . ALA A 1 435 ? -13.25169 -37.19654 12.43324 1.000 43.90266 427 ALA A C 1
ATOM 3263 O O . ALA A 1 435 ? -12.05672 -36.97005 12.20613 1.000 44.98391 427 ALA A O 1
ATOM 3265 N N . LYS A 1 436 ? -13.65647 -38.06078 13.36157 1.000 38.33737 428 LYS A N 1
ATOM 3266 C CA . LYS A 1 436 ? -12.72024 -38.77030 14.25087 1.000 38.61255 428 LYS A CA 1
ATOM 3267 C C . LYS A 1 436 ? -11.64847 -39.59172 13.51045 1.000 46.57000 428 LYS A C 1
ATOM 3268 O O . LYS A 1 436 ? -11.85424 -40.04839 12.38402 1.000 47.77409 428 LYS A O 1
#

B-factor: mean 21.89, std 9.65, range [9.68, 66.19]

Organism: Stenotrophomonas maltophilia (strain K279a) (NCBI:txid522373)

Radius of gyration: 21.42 Å; Cα contacts (8 Å, |Δi|>4): 962; chains: 1; bounding box: 56×58×47 Å

Foldseek 3Di:
DQDPVVPQVVQVVQQVVQVVPPPCSDPDVLQQLPLLDDGHFAFPFFFQQWTAGPNGFIFREQCCVPAQFQAGPPDVLLVVLLVVLVVVPFFDLDDDVLLVVLQVLLCVQAVLFPGKFKAFAQQQAVVLVVLLLCVVLVAQAEEEEPLADRHVDLCRQWDWVLTFTAGVDPPRDGVSSRRYHYDWAQDLVRLVVNCVVQLLRYSEYEYQCFRFQQPTAHHDQCRVVSNLVSCVVSVHFYEHEQQRQDLFLAVNGPCVVNVHNGQKYKYHNNQQLPGGMIMMGGDPVSCCCEPPSHDRYDDHSRTPTPSSSSSSVSSNVVSPPPCNQVVLQVLVVVLQVLLCVLLVVLVFAWHKQDRGFKMAIFRDNDDDNTSVRLVVTPSQLVSQLQVLLVVLRHHASSHSRGITGHHSSCDPVNSVSSSVSSNVSSNRSD

Nearest PDB structures (foldseek):
  6w80-assembly1_A-2  TM=1.002E+00  e=7.686E-94  Stenotrophomonas maltophilia K279a
  5hdm-assembly1_B  TM=9.880E-01  e=7.520E-60  Arabidopsis thaliana
  2hoy-assembly1_B  TM=9.907E-01  e=5.703E-58  Synechococcus elongatus PCC 6301
  4zm4-assembly3_E  TM=9.489E-01  e=9.201E-42  Streptomyces pactum
  4zm4-assembly3_F  TM=9.535E-01  e=1.307E-41  Streptomyces pactum

Secondary structure (DSSP, 8-state):
--------HHHHHHHHHHHHHSGGGSSSGGGG-TTT-S-PPPEEEEEBTEEEETTS-EEEESSGGGTT-TT-BT-HHHHHHHHHHHTT-S--SS--HHHHHHHHHHHHHSTT-SEEEEESSHHHHHHHHHHHHHHHH---EEEEEET----S-GGGSEE------EESSTTS-HHHHHTEEEEETT-HHHHHHHHHHHGGGEEEEEE-SSB-BTB-BPPPTTHHHHHHHHHHHHTPEEEEE-TTTTTTTSTTHHHHHHT---SEEEE-GGGGTTSS-EEEEE-HHHHTTBTTTSSB----TTTT-HHHHHHHHHHHHHHTSTTHHHHHHHHHHHHHHHHHHHHHHHT---EEEEETTEEEEESSSS---SHHHHHTS-HHHHHHHHHHHHHTTEE--SSTTS-EE--TT--HHHHHHHHHHHHHHHHHH-

Sequence (430 aa):
AHHHHMNHDQSHALFSSRAQQLLPGGVNSPVRAFKSSSVGGEPFFVERADGAYLYDVDGNRYIDYVGSSWGPMIVGHNHPAVRQAVKKAIIDNGLSFGAPCAGEVTMAETITRLVPSCEMMVRMVNSGTEATLSAIRLARGATGRNRIVKFEGCYHGHGDDSFLVKAMLTLGVPTSPGVPAGLSELTLTLPYNDFEAATALFEQQGDDIAGLIIEPVVGNANCIPPREGYLQQHLRALCTKHGALLIFDEVMTGFRVALGGAQAHYGITPDLTTFGKKIIGGGMMPVVGAYGGRRELMQQIAPAGPIYQAGTLSGNPVAMAAGLAMLEELVQQQPGFHADLAERTARRLCAGLEAAAADAGVAVTTTRRVGAMFGLFFTSSEKVETYAQATACDIPAFNRFFHAMLLEQGVFLAPSAYEAGFLSSAHDDAVIEATLAAARVAFRRAAK

CATH classification: 3.90.1150.10 (+1 more: 3.40.640.10)

InterPro domains:
  IPR004639 Tetrapyrrole biosynthesis, glutamate-1-semialdehyde aminotransferase [MF_00375] (5-427)
  IPR004639 Tetrapyrrole biosynthesis, glutamate-1-semialdehyde aminotransferase [NF000818] (1-427)
  IPR004639 Tetrapyrrole biosynthesis, glutamate-1-semialdehyde aminotransferase [TIGR00713] (6-424)
  IPR005814 Aminotransferase class-III [PF00202] (35-396)
  IPR005814 Aminotransferase class-III [cd00610] (9-417)
  IPR015421 Pyridoxal phosphate-dependent transferase, major domain [G3DSA:3.40.640.10] (71-319)
  IPR015422 Pyridoxal phosphate-dependent transferase, small domain [G3DSA:3.90.1150.10] (8-420)
  IPR015424 Pyridoxal phosphate-dependent transferase [SSF53383] (1-424)
  IPR049704 Aminotransferases class-III pyridoxal-phosphate attachment site [PS00600] (236-272)

Solvent-accessible surface area: 18057 Å² total; per-residue (Å²): 74,129,103,162,194,93,30,63,85,88,1,93,50,55,10,46,155,10,90,155,143,61,121,49,2,19,114,41,116,47,130,10,7,185,74,8,34,61,78,12,19,59,72,122,125,30,50,23,3,44,16,44,3,25,3,32,8,126,0,12,4,1,6,10,56,58,1,12,31,0,6,1,13,66,45,81,45,11,97,61,27,24,129,156,11,77,126,105,32,114,59,94,69,63,128,22,82,20,47,91,59,0,32,102,9,0,29,141,21,3,102,22,2,88,61,20,65,14,1,34,41,19,26,62,0,0,51,3,0,7,97,0,0,44,46,45,38,70,55,90,68,1,0,14,1,89,18,18,116,7,5,118,9,65,9,16,41,5,117,77,221,39,76,83,2,65,46,73,40,130,76,10,80,66,48,58,0,74,54,1,1,25,12,60,5,0,44,55,132,27,0,52,61,13,2,120,94,9,2,109,57,0,0,0,0,0,0,6,0,1,2,0,38,2,6,0,1,32,13,88,158,30,0,1,81,45,0,48,59,16,0,94,150,33,38,3,26,0,0,0,8,2,19,20,1,3,2,1,4,18,59,11,2,0,10,64,96,40,63,12,88,5,38,1,0,0,2,3,63,2,0,0,7,38,69,100,7,0,0,0,0,1,47,113,151,27,6,77,62,7,16,132,73,18,113,18,151,16,64,30,119,103,27,4,30,19,9,1,2,22,0,0,35,16,2,0,126,22,1,58,89,140,49,17,26,74,55,0,29,83,36,0,26,82,1,3,61,12,2,72,54,2,0,73,119,21,70,21,61,20,28,27,15,118,10,12,1,0,7,1,19,3,9,18,93,76,144,2,44,33,68,71,39,1,52,73,14,71,44,83,6,13,34,110,0,1,72,11,0,15,126,77,14,1,18,15,7,2,12,13,68,38,1,6,4,0,6,37,28,5,76,99,75,9,2,91,48,1,20,47,5,0,99,80,0,0,183,66,1,82